Protein 5G2V (pdb70)

B-factor: mean 12.35, std 7.59, range [4.18, 57.34]

Nearest PDB structures (foldseek):
  5g2v-assembly1_A  TM=1.002E+00  e=0.000E+00  Bacteroides thetaiotaomicron VPI-5482
  7ebq-assembly1_A  TM=9.320E-01  e=2.572E-59  Akkermansia muciniphila ATCC BAA-835
  7lj2-assembly2_B  TM=8.442E-01  e=7.126E-51  Bacteroides uniformis
  7lha-assembly2_B  TM=8.320E-01  e=3.647E-48  Bacteroides uniformis
  7lha-assembly1_A  TM=8.319E-01  e=4.936E-48  Bacteroides uniformis

Radius of gyration: 22.1 Å; Cα contacts (8 Å, |Δi|>4): 1099; chains: 1; bounding box: 62×48×64 Å

Secondary structure (DSSP, 8-state):
-PPEEEEEEESS--GGG-GGGT-SS---HHHHHHHHTSEEESSEE-SS-SHHHHHHHHHHSS-HHHHS--STT----TTS--HHHHHHHTT-EEEEEE---S-SPP-S-SEEEEE-TGGGT--SBS-EEEETTEEEE--SBHHHHHHHHHHHHHHTS-TTS-EEEEEE--TT-TT----GGGTTTTTT--PPPPTTTT---TT--HHHHH-S-BTTTTS-TTTTT----HHHHHT-TT-HHHHHHTTS-HHHHHHHHHHHHHHHHHHHT----HHHHHHHHHHHHHHHHHHHHHHHHHHHHHHHHHHHHTT-STTEEEEEEESS---SSGGGB-S--SSSHHHHBPPEEEE-TTTS-TTEEE---EEGGGHHHHHHHHTT----TT--S--SHHHHTTTTPPPTT--S-EEEEE---SSTT-PPEEEEEE-SSEEEEEEEES--EEEEEETTT-TT-----TT-GGGHHHHHHHHHHHHHHHHHTT---TT---

Foldseek 3Di:
DFFFAEAEAEAAAFLLLDVCSVHPQDYQPLLVVLQQQFEWEPFAFAQAQDQQQLLQLLFFLAHCVVQVGFHLVAAGPQPDHGLLQLVVVVFAAEEEFEQRSRQDDHDSHPWYWAFPPPNRLWAQAQTWICIPNDIDTDGFGQLQVLLVVVLVCVVPDDPVTHYYYYRYYSPPDPQQAFHLVLQLVCVVPQGDAPPQLVPPQVQHDDQLVPWQFFLVHNQDCPRRLPQDAPVRCVVPVVDPSNVRLVRHDPVSNVSNNVSCVVVNVVVVVVPQDDPSVSSSSLRSNSSRRSSRVVSNSVSSVVVCVSCVVVPRNQSYKYKYKYSWYWDSSQNRGTDERDCADRTRDMIIGIHHNVAAHRNFYAHQNHYSSQNSQQSCVSSVHDDDPLNQGHHCRVCRRPRHYHDPPGDFWDKHWHDDPPDHRHRATKIWIDGSFKIWMFRQPPDGDIFMDGCVVCVSRSHGCVPPVVCPVVNVVRVVSNVVVCVSSVVPCRSPPD

InterPro domains:
  IPR002591 Type I phosphodiesterase/nucleotide pyrophosphatase/phosphate transferase [PF01663] (77-376)
  IPR017850 Alkaline-phosphatase-like, core domain superfamily [G3DSA:3.40.720.10] (51-555)
  IPR017850 Alkaline-phosphatase-like, core domain superfamily [SSF53649] (51-537)
  IPR024607 Sulfatase, conserved site [PS00149] (141-151)
  IPR024607 Sulfatase, conserved site [PS00523] (99-111)
  IPR032506 N-sulphoglucosamine sulphohydrolase, C-terminal [PF16347] (379-534)

Structure (mmCIF, N/CA/C/O backbone):
data_5G2V
#
_entry.id   5G2V
#
_cell.length_a   71.218
_cell.length_b   74.550
_cell.length_c   95.005
_cell.angle_alpha   90.00
_cell.angle_beta   90.00
_cell.angle_gamma   90.00
#
_symmetry.space_group_name_H-M   'P 21 21 21'
#
loop_
_entity.id
_entity.type
_entity.pdbx_description
1 polymer N-ACETYLGLUCOSAMINE-6-SULFATASE
2 non-polymer 'CALCIUM ION'
3 non-polymer 2-deoxy-6-O-sulfo-2-(sulfoamino)-alpha-D-glucopyranose
4 non-polymer 'NITRATE ION'
5 water water
#
loop_
_atom_site.group_PDB
_atom_site.id
_atom_site.type_symbol
_atom_site.label_atom_id
_atom_site.label_alt_id
_atom_site.label_comp_id
_atom_site.label_asym_id
_atom_site.label_entity_id
_atom_site.label_seq_id
_atom_site.pdbx_PDB_ins_code
_atom_site.Cartn_x
_atom_site.Cartn_y
_atom_site.Cartn_z
_atom_site.occupancy
_atom_site.B_iso_or_equiv
_atom_site.auth_seq_id
_atom_site.auth_comp_id
_atom_site.auth_asym_id
_atom_site.auth_atom_id
_atom_site.pdbx_PDB_model_num
ATOM 1 N N . LYS A 1 27 ? -34.741 9.342 31.073 1.00 37.74 27 LYS A N 1
ATOM 2 C CA . LYS A 1 27 ? -33.853 9.658 32.227 1.00 34.00 27 LYS A CA 1
ATOM 3 C C . LYS A 1 27 ? -32.794 8.573 32.513 1.00 32.34 27 LYS A C 1
ATOM 4 O O . LYS A 1 27 ? -31.715 8.914 33.015 1.00 34.66 27 LYS A O 1
ATOM 6 N N . ARG A 1 28 ? -33.084 7.296 32.210 1.00 25.20 28 ARG A N 1
ATOM 7 C CA . ARG A 1 28 ? -32.127 6.203 32.478 1.00 20.26 28 ARG A CA 1
ATOM 8 C C . ARG A 1 28 ? -30.976 6.271 31.490 1.00 17.48 28 ARG A C 1
ATOM 9 O O . ARG A 1 28 ? -31.194 6.537 30.316 1.00 17.68 28 ARG A O 1
ATOM 17 N N . PRO A 1 29 ? -29.751 6.035 31.964 1.00 15.26 29 PRO A N 1
ATOM 18 C CA . PRO A 1 29 ? -28.613 6.232 31.073 1.00 13.90 29 PRO A CA 1
ATOM 19 C C . PRO A 1 29 ? -28.437 5.095 30.088 1.00 11.11 29 PRO A C 1
ATOM 20 O O . PRO A 1 29 ? -28.737 3.945 30.393 1.00 11.67 29 PRO A O 1
ATOM 24 N N . ASN A 1 30 ? -27.907 5.416 28.914 1.00 9.95 30 ASN A N 1
ATOM 25 C CA . ASN A 1 30 ? -27.425 4.369 28.007 1.00 9.43 30 ASN A CA 1
ATOM 26 C C . ASN A 1 30 ? -26.102 3.827 28.559 1.00 9.13 30 ASN A C 1
ATOM 27 O O . ASN A 1 30 ? -25.494 4.447 29.432 1.00 8.51 30 ASN A O 1
ATOM 32 N N . ILE A 1 31 ? -25.654 2.704 28.002 1.00 8.73 31 ILE A N 1
ATOM 33 C CA . ILE A 1 31 ? -24.372 2.095 28.393 1.00 8.56 31 ILE A CA 1
ATOM 34 C C . ILE A 1 31 ? -23.646 1.675 27.125 1.00 7.75 31 ILE A C 1
ATOM 35 O O . ILE A 1 31 ? -24.221 1.021 26.267 1.00 8.04 31 ILE A O 1
ATOM 40 N N . ILE A 1 32 ? -22.366 2.045 27.016 1.00 7.26 32 ILE A N 1
ATOM 41 C CA A ILE A 1 32 ? -21.497 1.408 26.030 0.50 7.41 32 ILE A CA 1
ATOM 42 C CA B ILE A 1 32 ? -21.469 1.458 26.018 0.50 7.60 32 ILE A CA 1
ATOM 43 C C . ILE A 1 32 ? -20.287 0.843 26.767 1.00 7.10 32 ILE A C 1
ATOM 44 O O . ILE A 1 32 ? -19.543 1.559 27.440 1.00 7.17 32 ILE A O 1
ATOM 53 N N . PHE A 1 33 ? -20.170 -0.471 26.669 1.00 6.73 33 PHE A N 1
ATOM 54 C CA . PHE A 1 33 ? -19.106 -1.222 27.316 1.00 6.59 33 PHE A CA 1
ATOM 55 C C . PHE A 1 33 ? -18.112 -1.611 26.238 1.00 6.14 33 PHE A C 1
ATOM 56 O O . PHE A 1 33 ? -18.417 -2.449 25.398 1.00 6.53 33 PHE A O 1
ATOM 64 N N . MET A 1 34 ? -16.952 -0.956 26.247 1.00 5.82 34 MET A N 1
ATOM 65 C CA . MET A 1 34 ? -15.919 -1.149 25.235 1.00 6.46 34 MET A CA 1
ATOM 66 C C . MET A 1 34 ? -14.801 -1.989 25.830 1.00 5.94 34 MET A C 1
ATOM 67 O O . MET A 1 34 ? -14.220 -1.632 26.857 1.00 7.03 34 MET A O 1
ATOM 72 N N . MET A 1 35 ? -14.494 -3.116 25.191 1.00 4.95 35 MET A N 1
ATOM 73 C CA . MET A 1 35 ? -13.491 -4.023 25.744 1.00 5.17 35 MET A CA 1
ATOM 74 C C . MET A 1 35 ? -12.626 -4.596 24.646 1.00 5.11 35 MET A C 1
ATOM 75 O O . MET A 1 35 ? -13.129 -5.194 23.678 1.00 5.80 35 MET A O 1
ATOM 80 N N . THR A 1 36 ? -11.315 -4.457 24.810 1.00 4.81 36 THR A N 1
ATOM 81 C CA . THR A 1 36 ? -10.342 -5.078 23.937 1.00 4.98 36 THR A CA 1
ATOM 82 C C . THR A 1 36 ? -9.940 -6.471 24.425 1.00 4.91 36 THR A C 1
ATOM 83 O O . THR A 1 36 ? -10.380 -6.935 25.487 1.00 5.21 36 THR A O 1
ATOM 87 N N . ASP A 1 37 ? -9.140 -7.133 23.587 1.00 4.87 37 ASP A N 1
ATOM 88 C CA . ASP A 1 37 ? -8.634 -8.485 23.826 1.00 5.33 37 ASP A CA 1
ATOM 89 C C . ASP A 1 37 ? -7.123 -8.350 23.937 1.00 5.08 37 ASP A C 1
ATOM 90 O O . ASP A 1 37 ? -6.444 -8.105 22.928 1.00 5.44 37 ASP A O 1
ATOM 95 N N . ASP A 1 38 ? -6.601 -8.478 25.161 1.00 4.63 38 ASP A N 1
ATOM 96 C CA . ASP A 1 38 ? -5.158 -8.476 25.411 1.00 4.96 38 ASP A CA 1
ATOM 97 C C . ASP A 1 38 ? -4.506 -7.097 25.330 1.00 4.79 38 ASP A C 1
ATOM 98 O O . ASP A 1 38 ? -3.298 -7.022 25.163 1.00 5.36 38 ASP A O 1
ATOM 103 N N . HIS A 1 39 ? -5.297 -6.021 25.481 1.00 4.69 39 HIS A N 1
ATOM 104 C CA . HIS A 1 39 ? -4.685 -4.731 25.793 1.00 4.96 39 HIS A CA 1
ATOM 105 C C . HIS A 1 39 ? -4.226 -4.740 27.241 1.00 5.32 39 HIS A C 1
ATOM 106 O O . HIS A 1 39 ? -4.422 -5.743 27.939 1.00 6.68 39 HIS A O 1
ATOM 113 N N . THR A 1 40 ? -3.542 -3.685 27.698 1.00 5.44 40 THR A N 1
ATOM 114 C CA . THR A 1 40 ? -2.962 -3.687 29.024 1.00 5.71 40 THR A CA 1
ATOM 115 C C . THR A 1 40 ? -2.590 -2.283 29.427 1.00 5.89 40 THR A C 1
ATOM 116 O O . THR A 1 40 ? -2.398 -1.401 28.568 1.00 6.56 40 THR A O 1
ATOM 120 N N . THR A 1 41 ? -2.471 -2.056 30.725 1.00 6.04 41 THR A N 1
ATOM 121 C CA . THR A 1 41 ? -2.240 -0.710 31.248 1.00 6.17 41 THR A CA 1
ATOM 122 C C . THR A 1 41 ? -0.902 -0.114 30.788 1.00 6.31 41 THR A C 1
ATOM 123 O O . THR A 1 41 ? -0.814 1.086 30.565 1.00 7.02 41 THR A O 1
ATOM 127 N N . GLN A 1 42 ? 0.127 -0.931 30.580 1.00 6.41 42 GLN A N 1
ATOM 128 C CA . GLN A 1 42 ? 1.423 -0.413 30.143 1.00 7.14 42 GLN A CA 1
ATOM 129 C C . GLN A 1 42 ? 1.306 0.286 28.792 1.00 7.31 42 GLN A C 1
ATOM 130 O O . GLN A 1 42 ? 2.133 1.141 28.464 1.00 9.04 42 GLN A O 1
ATOM 136 N N . ALA A 1 43 ? 0.316 -0.111 27.987 1.00 6.52 43 ALA A N 1
ATOM 137 C CA . ALA A 1 43 ? 0.128 0.425 26.635 1.00 6.37 43 ALA A CA 1
ATOM 138 C C . ALA A 1 43 ? -0.990 1.464 26.597 1.00 6.59 43 ALA A C 1
ATOM 139 O O . ALA A 1 43 ? -1.711 1.578 25.589 1.00 7.07 43 ALA A O 1
ATOM 141 N N . MET A 1 44 ? -1.109 2.240 27.692 1.00 6.39 44 MET A N 1
ATOM 142 C CA . MET A 1 44 ? -2.068 3.345 27.810 1.00 6.78 44 MET A CA 1
ATOM 143 C C . MET A 1 44 ? -1.386 4.514 28.483 1.00 7.74 44 MET A C 1
ATOM 144 O O . MET A 1 44 ? -0.852 4.373 29.578 1.00 8.43 44 MET A O 1
ATOM 149 N N . SER A 1 45 ? -1.426 5.677 27.842 1.00 7.37 45 SER A N 1
ATOM 150 C CA . SER A 1 45 ? -0.754 6.827 28.417 1.00 7.81 45 SER A CA 1
ATOM 151 C C . SER A 1 45 ? -1.421 7.337 29.693 1.00 7.73 45 SER A C 1
ATOM 152 O O . SER A 1 45 ? -0.719 7.826 30.580 1.00 8.83 45 SER A O 1
ATOM 155 N N . CYS A 1 46 ? -2.742 7.172 29.845 1.00 7.71 46 CYS A N 1
ATOM 156 C CA . CYS A 1 46 ? -3.396 7.573 31.109 1.00 8.08 46 CYS A CA 1
ATOM 157 C C . CYS A 1 46 ? -2.929 6.758 32.324 1.00 8.35 46 CYS A C 1
ATOM 158 O O . CYS A 1 46 ? -3.134 7.197 33.456 1.00 9.60 46 CYS A O 1
ATOM 161 N N . TYR A 1 47 ? -2.338 5.582 32.098 1.00 8.24 47 TYR A N 1
ATOM 162 C CA . TYR A 1 47 ? -1.770 4.783 33.161 1.00 8.26 47 TYR A CA 1
ATOM 163 C C . TYR A 1 47 ? -0.284 5.060 33.361 1.00 9.70 47 TYR A C 1
ATOM 164 O O . TYR A 1 47 ? 0.390 4.343 34.073 1.00 10.83 47 TYR A O 1
ATOM 173 N N . GLY A 1 48 ? 0.230 6.127 32.730 1.00 9.95 48 GLY A N 1
ATOM 174 C CA . GLY A 1 48 ? 1.655 6.502 32.848 1.00 12.02 48 GLY A CA 1
ATOM 175 C C . GLY A 1 48 ? 2.578 5.689 31.941 1.00 14.29 48 GLY A C 1
ATOM 176 O O . GLY A 1 48 ? 3.795 5.697 32.121 1.00 19.49 48 GLY A O 1
ATOM 177 N N . GLY A 1 49 ? 2.026 4.957 30.982 1.00 15.82 49 GLY A N 1
ATOM 178 C CA . GLY A 1 49 ? 2.851 4.212 30.045 1.00 17.11 49 GLY A CA 1
ATOM 179 C C . GLY A 1 49 ? 3.626 5.173 29.155 1.00 19.01 49 GLY A C 1
ATOM 180 O O . GLY A 1 49 ? 3.109 6.258 28.806 1.00 20.07 49 GLY A O 1
ATOM 181 N N A ASN A 1 50 ? 4.829 4.738 28.771 0.50 17.98 50 ASN A N 1
ATOM 182 N N B ASN A 1 50 ? 4.852 4.796 28.803 0.50 19.29 50 ASN A N 1
ATOM 183 C CA A ASN A 1 50 ? 5.760 5.502 27.914 0.50 17.45 50 ASN A CA 1
ATOM 184 C CA B ASN A 1 50 ? 5.678 5.567 27.855 0.50 19.10 50 ASN A CA 1
ATOM 185 C C A ASN A 1 50 ? 5.743 5.055 26.449 0.50 14.99 50 ASN A C 1
ATOM 186 C C B ASN A 1 50 ? 6.093 4.690 26.684 0.50 16.32 50 ASN A C 1
ATOM 187 O O A ASN A 1 50 ? 6.235 5.772 25.549 0.50 15.23 50 ASN A O 1
ATOM 188 O O B ASN A 1 50 ? 7.259 4.682 26.269 0.50 18.43 50 ASN A O 1
ATOM 191 N N . LEU A 1 51 ? 5.148 3.890 26.207 1.00 11.99 51 LEU A N 1
ATOM 192 C CA . LEU A 1 51 ? 5.271 3.168 24.950 1.00 11.09 51 LEU A CA 1
ATOM 193 C C . LEU A 1 51 ? 4.490 3.845 23.842 1.00 10.54 51 LEU A C 1
ATOM 194 O O . LEU A 1 51 ? 4.998 3.966 22.754 1.00 13.69 51 LEU A O 1
ATOM 199 N N . ILE A 1 52 ? 3.270 4.270 24.137 1.00 10.09 52 ILE A N 1
ATOM 200 C CA . ILE A 1 52 ? 2.338 4.808 23.154 1.00 10.73 52 ILE A CA 1
ATOM 201 C C . ILE A 1 52 ? 1.388 5.799 23.814 1.00 10.27 52 ILE A C 1
ATOM 202 O O . ILE A 1 52 ? 0.930 5.597 24.949 1.00 10.78 52 ILE A O 1
ATOM 207 N N . GLN A 1 53 ? 1.056 6.874 23.088 1.00 9.04 53 GLN A N 1
ATOM 208 C CA . GLN A 1 53 ? -0.019 7.771 23.483 1.00 8.73 53 GLN A CA 1
ATOM 209 C C . GLN A 1 53 ? -1.338 7.215 22.964 1.00 8.12 53 GLN A C 1
ATOM 210 O O . GLN A 1 53 ? -1.436 6.786 21.819 1.00 8.84 53 GLN A O 1
ATOM 216 N N . THR A 1 54 ? -2.327 7.183 23.854 1.00 7.14 54 THR A N 1
ATOM 217 C CA . THR A 1 54 ? -3.679 6.688 23.559 1.00 7.04 54 THR A CA 1
ATOM 218 C C . THR A 1 54 ? -4.679 7.814 23.844 1.00 8.02 54 THR A C 1
ATOM 219 O O . THR A 1 54 ? -5.343 7.830 24.872 1.00 7.55 54 THR A O 1
ATOM 223 N N . PRO A 1 55 ? -4.788 8.788 22.916 1.00 8.54 55 PRO A N 1
ATOM 224 C CA . PRO A 1 55 ? -5.537 10.004 23.247 1.00 8.35 55 PRO A CA 1
ATOM 225 C C . PRO A 1 55 ? -7.025 9.826 23.507 1.00 7.96 55 PRO A C 1
ATOM 226 O O . PRO A 1 55 ? -7.582 10.492 24.353 1.00 8.69 55 PRO A O 1
ATOM 230 N N . ASN A 1 56 ? -7.668 8.915 22.786 1.00 7.25 56 ASN A N 1
ATOM 231 C CA . ASN A 1 56 ? -9.114 8.728 22.988 1.00 8.01 56 ASN A CA 1
ATOM 232 C C . ASN A 1 56 ? -9.466 7.972 24.245 1.00 7.75 56 ASN A C 1
ATOM 233 O O . ASN A 1 56 ? -10.396 8.335 24.960 1.00 8.78 56 ASN A O 1
ATOM 238 N N . MET A 1 57 ? -8.678 6.939 24.549 1.00 7.43 57 MET A N 1
ATOM 239 C CA . MET A 1 57 ? -8.797 6.318 25.867 1.00 7.65 57 MET A CA 1
ATOM 240 C C . MET A 1 57 ? -8.534 7.358 26.942 1.00 7.59 57 MET A C 1
ATOM 241 O O . MET A 1 57 ? -9.272 7.440 27.928 1.00 8.49 57 MET A O 1
ATOM 246 N N . ASP A 1 58 ? -7.490 8.166 26.763 1.00 7.40 58 ASP A N 1
ATOM 247 C CA . ASP A 1 58 ? -7.173 9.181 27.767 1.00 8.34 58 ASP A CA 1
ATOM 248 C C . ASP A 1 58 ? -8.291 10.193 27.954 1.00 9.07 58 ASP A C 1
ATOM 249 O O . ASP A 1 58 ? -8.476 10.677 29.073 1.00 9.80 58 ASP A O 1
ATOM 254 N N . ARG A 1 59 ? -9.023 10.520 26.892 1.00 8.83 59 ARG A N 1
ATOM 255 C CA . ARG A 1 59 ? -10.211 11.397 27.030 1.00 10.54 59 ARG A CA 1
ATOM 256 C C . ARG A 1 59 ? -11.213 10.840 28.014 1.00 10.34 59 ARG A C 1
ATOM 257 O O . ARG A 1 59 ? -11.804 11.557 28.820 1.00 10.99 59 ARG A O 1
ATOM 265 N N . ILE A 1 60 ? -11.467 9.530 27.939 1.00 9.62 60 ILE A N 1
ATOM 266 C CA . ILE A 1 60 ? -12.413 8.905 28.840 1.00 9.64 60 ILE A CA 1
ATOM 267 C C . ILE A 1 60 ? -11.946 9.077 30.290 1.00 10.19 60 ILE A C 1
ATOM 268 O O . ILE A 1 60 ? -12.733 9.410 31.167 1.00 11.32 60 ILE A O 1
ATOM 273 N N . ALA A 1 61 ? -10.649 8.852 30.541 1.00 9.73 61 ALA A N 1
ATOM 274 C CA . ALA A 1 61 ? -10.087 9.036 31.873 1.00 10.58 61 ALA A CA 1
ATOM 275 C C . ALA A 1 61 ? -10.113 10.496 32.317 1.00 11.22 61 ALA A C 1
ATOM 276 O O . ALA A 1 61 ? -10.522 10.800 33.451 1.00 12.39 61 ALA A O 1
ATOM 278 N N . ASN A 1 62 ? -9.707 11.400 31.433 1.00 11.14 62 ASN A N 1
ATOM 279 C CA . ASN A 1 62 ? -9.622 12.814 31.807 1.00 12.33 62 ASN A CA 1
ATOM 280 C C . ASN A 1 62 ? -10.979 13.439 32.044 1.00 12.51 62 ASN A C 1
ATOM 281 O O . ASN A 1 62 ? -11.091 14.372 32.828 1.00 14.99 62 ASN A O 1
ATOM 286 N N . GLU A 1 63 ? -12.002 12.940 31.370 1.00 9.67 63 GLU A N 1
ATOM 287 C CA . GLU A 1 63 ? -13.385 13.401 31.539 1.00 10.01 63 GLU A CA 1
ATOM 288 C C . GLU A 1 63 ? -14.163 12.556 32.555 1.00 9.55 63 GLU A C 1
ATOM 289 O O . GLU A 1 63 ? -15.370 12.769 32.777 1.00 9.77 63 GLU A O 1
ATOM 295 N N . GLY A 1 64 ? -13.486 11.579 33.168 1.00 8.84 64 GLY A N 1
ATOM 296 C CA . GLY A 1 64 ? -14.123 10.583 34.013 1.00 8.91 64 GLY A CA 1
ATOM 297 C C . GLY A 1 64 ? -13.155 10.125 35.095 1.00 8.73 64 GLY A C 1
ATOM 298 O O . GLY A 1 64 ? -12.492 10.935 35.750 1.00 9.30 64 GLY A O 1
ATOM 299 N N . ILE A 1 65 ? -13.104 8.805 35.305 1.00 8.00 65 ILE A N 1
ATOM 300 C CA . ILE A 1 65 ? -12.358 8.206 36.393 1.00 7.72 65 ILE A CA 1
ATOM 301 C C . ILE A 1 65 ? -11.439 7.098 35.859 1.00 6.81 65 ILE A C 1
ATOM 302 O O . ILE A 1 65 ? -11.813 6.353 34.946 1.00 7.45 65 ILE A O 1
ATOM 307 N N . ARG A 1 66 ? -10.274 6.984 36.479 1.00 6.47 66 ARG A N 1
ATOM 308 C CA . ARG A 1 66 ? -9.334 5.890 36.215 1.00 6.44 66 ARG A CA 1
ATOM 309 C C . ARG A 1 66 ? -9.186 5.029 37.458 1.00 6.25 66 ARG A C 1
ATOM 310 O O . ARG A 1 66 ? -8.853 5.530 38.537 1.00 6.66 66 ARG A O 1
ATOM 318 N N . PHE A 1 67 ? -9.477 3.739 37.307 1.00 6.35 67 PHE A N 1
ATOM 319 C CA . PHE A 1 67 ? -9.271 2.752 38.395 1.00 6.32 67 PHE A CA 1
ATOM 320 C C . PHE A 1 67 ? -7.857 2.170 38.325 1.00 5.71 67 PHE A C 1
ATOM 321 O O . PHE A 1 67 ? -7.456 1.628 37.285 1.00 6.67 67 PHE A O 1
ATOM 329 N N . ASP A 1 68 ? -7.113 2.246 39.429 1.00 6.00 68 ASP A N 1
ATOM 330 C CA . ASP A 1 68 ? -5.750 1.739 39.496 1.00 6.52 68 ASP A CA 1
ATOM 331 C C . ASP A 1 68 ? -5.621 0.321 40.050 1.00 6.54 68 ASP A C 1
ATOM 332 O O . ASP A 1 68 ? -4.516 -0.237 40.033 1.00 6.74 68 ASP A O 1
ATOM 337 N N . ASN A 1 69 ? -6.740 -0.247 40.509 1.00 5.52 69 ASN A N 1
ATOM 338 C CA . ASN A 1 69 ? -6.744 -1.552 41.180 1.00 6.16 69 ASN A CA 1
ATOM 339 C C . ASN A 1 69 ? -7.967 -2.379 40.808 1.00 5.59 69 ASN A C 1
ATOM 340 O O . ASN A 1 69 ? -8.648 -2.923 41.684 1.00 6.19 69 ASN A O 1
ATOM 345 N N . CYS A 1 70 ? -8.222 -2.518 39.495 1.00 5.30 70 CYS A N 1
ATOM 346 C CA . CYS A 1 70 ? -9.279 -3.405 39.002 1.00 5.39 70 CYS A CA 1
ATOM 347 C C . CYS A 1 70 ? -8.629 -4.664 38.426 1.00 5.47 70 CYS A C 1
ATOM 348 O O . CYS A 1 70 ? -7.666 -4.568 37.668 1.00 6.04 70 CYS A O 1
ATOM 351 N N . TYR A 1 71 ? -9.167 -5.822 38.800 1.00 5.03 71 TYR A N 1
ATOM 352 C CA . TYR A 1 71 ? -8.543 -7.105 38.474 1.00 5.01 71 TYR A CA 1
ATOM 353 C C . TYR A 1 71 ? -9.527 -8.070 37.817 1.00 4.68 71 TYR A C 1
ATOM 354 O O . TYR A 1 71 ? -10.689 -8.189 38.213 1.00 5.41 71 TYR A O 1
ATOM 363 N N . ALA A 1 72 ? -9.020 -8.837 36.846 1.00 4.68 72 ALA A N 1
ATOM 364 C CA . ALA A 1 72 ? -9.720 -10.015 36.370 1.00 4.83 72 ALA A CA 1
ATOM 365 C C . ALA A 1 72 ? -9.632 -11.108 37.451 1.00 4.79 72 ALA A C 1
ATOM 366 O O . ALA A 1 72 ? -8.618 -11.254 38.109 1.00 5.44 72 ALA A O 1
ATOM 368 N N . VAL A 1 73 ? -10.695 -11.901 37.582 1.00 4.61 73 VAL A N 1
ATOM 369 C CA . VAL A 1 73 ? -10.714 -12.998 38.582 1.00 4.90 73 VAL A CA 1
ATOM 370 C C . VAL A 1 73 ? -10.217 -14.345 38.024 1.00 4.92 73 VAL A C 1
ATOM 371 O O . VAL A 1 73 ? -10.111 -15.315 38.782 1.00 5.77 73 VAL A O 1
ATOM 375 N N . ASN A 1 74 ? -9.899 -14.375 36.735 1.00 4.88 74 ASN A N 1
ATOM 376 C CA . ASN A 1 74 ? -9.391 -15.541 35.987 1.00 4.44 74 ASN A CA 1
ATOM 377 C C . ASN A 1 74 ? -8.934 -14.931 34.670 1.00 4.45 74 ASN A C 1
ATOM 378 O O . ASN A 1 74 ? -9.772 -14.531 33.861 1.00 4.69 74 ASN A O 1
ATOM 383 N N . ALA A 1 75 ? -7.626 -14.804 34.460 1.00 4.66 75 ALA A N 1
ATOM 384 C CA . ALA A 1 75 ? -7.088 -13.939 33.389 1.00 4.83 75 ALA A CA 1
ATOM 385 C C . ALA A 1 75 ? -6.967 -14.685 32.064 1.00 4.74 75 ALA A C 1
ATOM 386 O O . ALA A 1 75 ? -5.861 -14.986 31.604 1.00 5.23 75 ALA A O 1
ATOM 388 N N . LEU A 1 76 ? -8.137 -14.931 31.481 1.00 4.69 76 LEU A N 1
ATOM 389 C CA A LEU A 1 76 ? -8.262 -15.583 30.213 0.50 5.04 76 LEU A CA 1
ATOM 390 C CA B LEU A 1 76 ? -8.298 -15.554 30.136 0.50 5.02 76 LEU A CA 1
ATOM 391 C C . LEU A 1 76 ? -9.556 -15.023 29.564 1.00 4.90 76 LEU A C 1
ATOM 392 O O . LEU A 1 76 ? -10.507 -14.685 30.277 1.00 5.63 76 LEU A O 1
ATOM 401 N N . SER A 1 77 ? -9.615 -14.960 28.237 1.00 4.69 77 SER A N 1
ATOM 402 C CA . SER A 1 77 ? -10.708 -14.284 27.508 1.00 4.98 77 SER A CA 1
ATOM 403 C C . SER A 1 77 ? -12.097 -14.810 27.815 1.00 4.95 77 SER A C 1
ATOM 404 O O . SER A 1 77 ? -12.984 -14.067 28.220 1.00 5.50 77 SER A O 1
ATOM 407 N N . GLY A 1 78 ? -12.315 -16.089 27.565 1.00 5.03 78 GLY A N 1
ATOM 408 C CA . GLY A 1 78 ? -13.643 -16.661 27.756 1.00 4.91 78 GLY A CA 1
ATOM 409 C C . GLY A 1 78 ? -14.096 -16.525 29.208 1.00 4.81 78 GLY A C 1
ATOM 410 O O . GLY A 1 78 ? -15.188 -16.019 29.492 1.00 5.02 78 GLY A O 1
ATOM 411 N N . PRO A 1 79 ? -13.257 -16.943 30.159 1.00 4.56 79 PRO A N 1
ATOM 412 C CA . PRO A 1 79 ? -13.645 -16.788 31.555 1.00 4.67 79 PRO A CA 1
ATOM 413 C C . PRO A 1 79 ? -13.951 -15.341 31.936 1.00 4.44 79 PRO A C 1
ATOM 414 O O . PRO A 1 79 ? -14.899 -15.094 32.685 1.00 4.70 79 PRO A O 1
ATOM 418 N N . SER A 1 80 ? -13.148 -14.382 31.468 1.00 4.44 80 SER A N 1
ATOM 419 C CA . SER A 1 80 ? -13.384 -12.986 31.808 1.00 4.64 80 SER A CA 1
ATOM 420 C C . SER A 1 80 ? -14.727 -12.510 31.261 1.00 4.57 80 SER A C 1
ATOM 421 O O . SER A 1 80 ? -15.511 -11.857 31.959 1.00 4.89 80 SER A O 1
ATOM 424 N N . ARG A 1 81 ? -15.014 -12.862 30.017 1.00 4.36 81 ARG A N 1
ATOM 425 C CA . ARG A 1 81 ? -16.274 -12.482 29.373 1.00 4.72 81 ARG A CA 1
ATOM 426 C C . ARG A 1 81 ? -17.481 -13.085 30.116 1.00 4.85 81 ARG A C 1
ATOM 427 O O . ARG A 1 81 ? -18.498 -12.412 30.312 1.00 5.49 81 ARG A O 1
ATOM 435 N N . ALA A 1 82 ? -17.353 -14.328 30.581 1.00 4.85 82 ALA A N 1
ATOM 436 C CA . ALA A 1 82 ? -18.407 -14.948 31.388 1.00 4.88 82 ALA A CA 1
ATOM 437 C C . ALA A 1 82 ? -18.586 -14.255 32.728 1.00 4.79 82 ALA A C 1
ATOM 438 O O . ALA A 1 82 ? -19.732 -14.036 33.151 1.00 5.78 82 ALA A O 1
ATOM 440 N N . CYS A 1 83 ? -17.474 -13.909 33.390 1.00 4.83 83 CYS A N 1
ATOM 441 C CA . CYS A 1 83 ? -17.528 -13.154 34.657 1.00 5.45 83 CYS A CA 1
ATOM 442 C C . CYS A 1 83 ? -18.200 -11.803 34.473 1.00 5.18 83 CYS A C 1
ATOM 443 O O . CYS A 1 83 ? -18.985 -11.344 35.321 1.00 6.17 83 CYS A O 1
ATOM 446 N N . ILE A 1 84 ? -17.887 -11.129 33.357 1.00 5.29 84 ILE A N 1
ATOM 447 C CA . ILE A 1 84 ? -18.450 -9.816 33.100 1.00 5.11 84 ILE A CA 1
ATOM 448 C C . ILE A 1 84 ? -19.965 -9.899 32.923 1.00 5.37 84 ILE A C 1
ATOM 449 O O . ILE A 1 84 ? -20.713 -9.113 33.540 1.00 5.79 84 ILE A O 1
ATOM 454 N N . LEU A 1 85 ? -20.434 -10.849 32.119 1.00 5.15 85 LEU A N 1
ATOM 455 C CA . LEU A 1 85 ? -21.882 -10.975 31.881 1.00 5.68 85 LEU A CA 1
ATOM 456 C C . LEU A 1 85 ? -22.649 -11.321 33.150 1.00 5.88 85 LEU A C 1
ATOM 457 O O . LEU A 1 85 ? -23.794 -10.881 33.323 1.00 6.40 85 LEU A O 1
ATOM 462 N N . THR A 1 86 ? -22.060 -12.140 34.025 1.00 5.75 86 THR A N 1
ATOM 463 C CA . THR A 1 86 ? -22.810 -12.749 35.123 1.00 5.55 86 THR A CA 1
ATOM 464 C C . THR A 1 86 ? -22.588 -12.079 36.454 1.00 5.55 86 THR A C 1
ATOM 465 O O . THR A 1 86 ? -23.390 -12.291 37.378 1.00 6.17 86 THR A O 1
ATOM 469 N N . GLY A 1 87 ? -21.492 -11.336 36.628 1.00 5.43 87 GLY A N 1
ATOM 470 C CA . GLY A 1 87 ? -21.135 -10.869 37.952 1.00 5.64 87 GLY A CA 1
ATOM 471 C C . GLY A 1 87 ? -20.730 -11.988 38.923 1.00 5.73 87 GLY A C 1
ATOM 472 O O . GLY A 1 87 ? -20.780 -11.784 40.149 1.00 5.89 87 GLY A O 1
ATOM 473 N N . LYS A 1 88 ? -20.312 -13.133 38.380 1.00 5.59 88 LYS A N 1
ATOM 474 C CA . LYS A 1 88 ? -19.969 -14.312 39.173 1.00 5.63 88 LYS A CA 1
ATOM 475 C C . LYS A 1 88 ? -18.578 -14.816 38.847 1.00 5.55 88 LYS A C 1
ATOM 476 O O . LYS A 1 88 ? -18.100 -14.709 37.703 1.00 5.79 88 LYS A O 1
ATOM 482 N N . PHE A 1 89 ? -17.958 -15.441 39.841 1.00 5.65 89 PHE A N 1
ATOM 483 C CA . PHE A 1 89 ? -16.662 -16.121 39.671 1.00 5.45 89 PHE A CA 1
ATOM 484 C C . PHE A 1 89 ? -16.829 -17.365 38.792 1.00 5.48 89 PHE A C 1
ATOM 485 O O . PHE A 1 89 ? -17.927 -17.910 38.632 1.00 5.69 89 PHE A O 1
ATOM 493 N N . SER A 1 90 ? -15.723 -17.835 38.220 1.00 5.50 90 SER A N 1
ATOM 494 C CA . SER A 1 90 ? -15.783 -18.954 37.264 1.00 6.04 90 SER A CA 1
ATOM 495 C C . SER A 1 90 ? -16.400 -20.227 37.808 1.00 6.34 90 SER A C 1
ATOM 496 O O . SER A 1 90 ? -17.054 -20.966 37.065 1.00 7.21 90 SER A O 1
ATOM 499 N N . HIS A 1 91 ? -16.161 -20.521 39.091 1.00 5.96 91 HIS A N 1
ATOM 500 C CA . HIS A 1 91 ? -16.721 -21.747 39.683 1.00 6.93 91 HIS A CA 1
ATOM 501 C C . HIS A 1 91 ? -18.243 -21.690 39.835 1.00 7.66 91 HIS A C 1
ATOM 502 O O . HIS A 1 91 ? -18.873 -22.725 40.086 1.00 10.31 91 HIS A O 1
ATOM 509 N N . GLU A 1 92 ? -18.838 -20.498 39.738 1.00 6.62 92 GLU A N 1
ATOM 510 C CA . GLU A 1 92 ? -20.296 -20.320 39.745 1.00 7.01 92 GLU A CA 1
ATOM 511 C C . GLU A 1 92 ? -20.914 -20.204 38.368 1.00 7.46 92 GLU A C 1
ATOM 512 O O . GLU A 1 92 ? -22.033 -20.646 38.145 1.00 9.16 92 GLU A O 1
ATOM 518 N N . ASN A 1 93 ? -20.228 -19.551 37.438 1.00 7.40 93 ASN A N 1
ATOM 519 C CA . ASN A 1 93 ? -20.776 -19.337 36.087 1.00 7.34 93 ASN A CA 1
ATOM 520 C C . ASN A 1 93 ? -20.509 -20.481 35.108 1.00 7.13 93 ASN A C 1
ATOM 521 O O . ASN A 1 93 ? -21.054 -20.493 34.019 1.00 8.37 93 ASN A O 1
ATOM 526 N N . GLY A 1 94 ? -19.670 -21.428 35.519 1.00 7.85 94 GLY A N 1
ATOM 527 C CA . GLY A 1 94 ? -19.426 -22.649 34.760 1.00 8.67 94 GLY A CA 1
ATOM 528 C C . GLY A 1 94 ? -18.285 -22.575 33.755 1.00 9.87 94 GLY A C 1
ATOM 529 O O . GLY A 1 94 ? -17.876 -23.603 33.217 1.00 15.02 94 GLY A O 1
ATOM 530 N N . PHE A 1 95 ? -17.745 -21.397 33.527 1.00 7.15 95 PHE A N 1
ATOM 531 C CA . PHE A 1 95 ? -16.864 -21.157 32.382 1.00 6.53 95 PHE A CA 1
ATOM 532 C C . PHE A 1 95 ? -15.456 -20.918 32.908 1.00 6.72 95 PHE A C 1
ATOM 533 O O . PHE A 1 95 ? -15.033 -19.773 33.149 1.00 7.08 95 PHE A O 1
ATOM 541 N N . THR A 1 96 ? -14.727 -22.009 33.144 1.00 6.74 96 THR A N 1
ATOM 542 C CA . THR A 1 96 ? -13.440 -21.946 33.830 1.00 6.82 96 THR A CA 1
ATOM 543 C C . THR A 1 96 ? -12.229 -21.806 32.904 1.00 5.94 96 THR A C 1
ATOM 544 O O . THR A 1 96 ? -11.156 -21.413 33.384 1.00 6.00 96 THR A O 1
ATOM 548 N N . ASP A 1 97 ? -12.373 -22.121 31.617 1.00 6.11 97 ASP A N 1
ATOM 549 C CA . ASP A 1 97 ? -11.243 -22.130 30.686 1.00 6.78 97 ASP A CA 1
ATOM 550 C C . ASP A 1 97 ? -11.740 -21.822 29.286 1.00 6.91 97 ASP A C 1
ATOM 551 O O . ASP A 1 97 ? -12.938 -21.626 29.112 1.00 8.42 97 ASP A O 1
ATOM 556 N N . ASN A 1 98 ? -10.848 -21.788 28.301 1.00 6.64 98 ASN A N 1
ATOM 557 C CA . ASN A 1 98 ? -11.244 -21.553 26.918 1.00 6.81 98 ASN A CA 1
ATOM 558 C C . ASN A 1 98 ? -11.636 -22.853 26.196 1.00 8.78 98 ASN A C 1
ATOM 559 O O . ASN A 1 98 ? -11.614 -22.906 24.966 1.00 11.95 98 ASN A O 1
ATOM 564 N N . ALA A 1 99 ? -11.969 -23.895 26.933 1.00 8.44 99 ALA A N 1
ATOM 565 C CA . ALA A 1 99 ? -12.545 -25.133 26.374 1.00 9.38 99 ALA A CA 1
ATOM 566 C C . ALA A 1 99 ? -13.954 -25.346 26.904 1.00 11.07 99 ALA A C 1
ATOM 567 O O . ALA A 1 99 ? -14.499 -26.425 26.779 1.00 15.76 99 ALA A O 1
ATOM 569 N N . SER A 1 100 ? -14.539 -24.332 27.531 1.00 11.45 100 SER A N 1
ATOM 570 C CA . SER A 1 100 ? -15.899 -24.356 28.070 1.00 11.49 100 SER A CA 1
ATOM 571 C C . SER A 1 100 ? -16.932 -23.846 27.037 1.00 10.33 100 SER A C 1
ATOM 572 O O . SER A 1 100 ? -16.607 -23.147 26.085 1.00 11.61 100 SER A O 1
ATOM 575 N N . THR A 1 101 ? -18.207 -24.169 27.262 1.00 11.32 101 THR A N 1
ATOM 576 C CA . THR A 1 101 ? -19.333 -23.622 26.522 1.00 11.25 101 THR A CA 1
ATOM 577 C C . THR A 1 101 ? -20.217 -22.924 27.526 1.00 10.84 101 THR A C 1
ATOM 578 O O . THR A 1 101 ? -20.585 -23.509 28.524 1.00 12.68 101 THR A O 1
ATOM 582 N N . PHE A 1 102 ? -20.545 -21.667 27.290 1.00 9.31 102 PHE A N 1
ATOM 583 C CA . PHE A 1 102 ? -21.305 -20.892 28.263 1.00 8.86 102 PHE A CA 1
ATOM 584 C C . PHE A 1 102 ? -22.755 -21.365 28.300 1.00 9.44 102 PHE A C 1
ATOM 585 O O . PHE A 1 102 ? -23.409 -21.522 27.263 1.00 9.52 102 PHE A O 1
ATOM 593 N N . ASN A 1 103 ? -23.255 -21.620 29.510 1.00 9.18 103 ASN A N 1
ATOM 594 C CA . ASN A 1 103 ? -24.668 -21.946 29.640 1.00 10.33 103 ASN A CA 1
ATOM 595 C C . ASN A 1 103 ? -25.460 -20.668 29.489 1.00 10.65 103 ASN A C 1
ATOM 596 O O . ASN A 1 103 ? -25.573 -19.895 30.439 1.00 11.13 103 ASN A O 1
ATOM 601 N N . GLY A 1 104 ? -26.008 -20.430 28.288 1.00 11.45 104 GLY A N 1
ATOM 602 C CA . GLY A 1 104 ? -26.689 -19.181 28.003 1.00 13.33 104 GLY A CA 1
ATOM 603 C C . GLY A 1 104 ? -28.021 -19.016 28.708 1.00 13.71 104 GLY A C 1
ATOM 604 O O . GLY A 1 104 ? -28.583 -17.915 28.732 1.00 15.71 104 GLY A O 1
ATOM 605 N N . ASP A 1 105 ? -28.531 -20.091 29.295 1.00 12.28 105 ASP A N 1
ATOM 606 C CA . ASP A 1 105 ? -29.765 -19.994 30.084 1.00 13.68 105 ASP A CA 1
ATOM 607 C C . ASP A 1 105 ? -29.596 -19.313 31.419 1.00 12.07 105 ASP A C 1
ATOM 608 O O . ASP A 1 105 ? -30.581 -18.897 32.025 1.00 13.75 105 ASP A O 1
ATOM 613 N N . GLN A 1 106 ? -28.361 -19.156 31.904 1.00 10.17 106 GLN A N 1
ATOM 614 C CA . GLN A 1 106 ? -28.141 -18.482 33.183 1.00 9.13 106 GLN A CA 1
ATOM 615 C C . GLN A 1 106 ? -28.377 -16.970 33.078 1.00 8.98 106 GLN A C 1
ATOM 616 O O . GLN A 1 106 ? -28.368 -16.359 31.999 1.00 9.94 106 GLN A O 1
ATOM 622 N N . GLN A 1 107 ? -28.527 -16.373 34.237 1.00 8.60 107 GLN A N 1
ATOM 623 C CA . GLN A 1 107 ? -28.761 -14.942 34.356 1.00 9.07 107 GLN A CA 1
ATOM 624 C C . GLN A 1 107 ? -27.544 -14.147 33.901 1.00 8.87 107 GLN A C 1
ATOM 625 O O . GLN A 1 107 ? -26.413 -14.411 34.305 1.00 8.82 107 GLN A O 1
ATOM 631 N N . THR A 1 108 ? -27.792 -13.116 33.103 1.00 7.97 108 THR A N 1
ATOM 632 C CA . THR A 1 108 ? -26.751 -12.168 32.693 1.00 7.94 108 THR A CA 1
ATOM 633 C C . THR A 1 108 ? -27.316 -10.772 32.722 1.00 7.88 108 THR A C 1
ATOM 634 O O . THR A 1 108 ? -28.544 -10.575 32.614 1.00 9.01 108 THR A O 1
ATOM 638 N N . PHE A 1 109 ? -26.448 -9.775 32.858 1.00 7.67 109 PHE A N 1
ATOM 639 C CA . PHE A 1 109 ? -26.949 -8.393 32.935 1.00 8.31 109 PHE A CA 1
ATOM 640 C C . PHE A 1 109 ? -27.698 -7.924 31.678 1.00 8.11 109 PHE A C 1
ATOM 641 O O . PHE A 1 109 ? -28.701 -7.215 31.833 1.00 8.37 109 PHE A O 1
ATOM 649 N N . PRO A 1 110 ? -27.261 -8.309 30.461 1.00 8.09 110 PRO A N 1
ATOM 650 C CA . PRO A 1 110 ? -28.053 -7.870 29.303 1.00 8.85 110 PRO A CA 1
ATOM 651 C C . PRO A 1 110 ? -29.481 -8.413 29.340 1.00 9.24 110 PRO A C 1
ATOM 652 O O . PRO A 1 110 ? -30.394 -7.671 28.982 1.00 9.35 110 PRO A O 1
ATOM 656 N N . LYS A 1 111 ? -29.707 -9.652 29.787 1.00 9.18 111 LYS A N 1
ATOM 657 C CA . LYS A 1 111 ? -31.100 -10.162 29.903 1.00 9.99 111 LYS A CA 1
ATOM 658 C C . LYS A 1 111 ? -31.902 -9.314 30.856 1.00 10.62 111 LYS A C 1
ATOM 659 O O . LYS A 1 111 ? -33.074 -8.987 30.592 1.00 12.16 111 LYS A O 1
ATOM 665 N N . LEU A 1 112 ? -31.319 -8.986 31.997 1.00 9.82 112 LEU A N 1
ATOM 666 C CA . LEU A 1 112 ? -32.029 -8.183 32.980 1.00 10.83 112 LEU A CA 1
ATOM 667 C C . LEU A 1 112 ? -32.333 -6.786 32.464 1.00 10.67 112 LEU A C 1
ATOM 668 O O . LEU A 1 112 ? -33.419 -6.210 32.726 1.00 12.75 112 LEU A O 1
ATOM 673 N N . LEU A 1 113 ? -31.391 -6.195 31.715 1.00 9.85 113 LEU A N 1
ATOM 674 C CA . LEU A 1 113 ? -31.619 -4.855 31.149 1.00 10.04 113 LEU A CA 1
ATOM 675 C C . LEU A 1 113 ? -32.715 -4.883 30.096 1.00 10.62 113 LEU A C 1
ATOM 676 O O . LEU A 1 113 ? -33.539 -3.951 30.041 1.00 11.17 113 LEU A O 1
ATOM 681 N N A GLN A 1 114 ? -32.705 -5.931 29.281 0.50 11.09 114 GLN A N 1
ATOM 682 N N B GLN A 1 114 ? -32.757 -5.904 29.256 0.50 10.75 114 GLN A N 1
ATOM 683 C CA A GLN A 1 114 ? -33.711 -6.158 28.240 0.50 13.10 114 GLN A CA 1
ATOM 684 C CA B GLN A 1 114 ? -33.885 -6.033 28.318 0.50 11.98 114 GLN A CA 1
ATOM 685 C C A GLN A 1 114 ? -35.132 -6.314 28.837 0.50 14.08 114 GLN A C 1
ATOM 686 C C B GLN A 1 114 ? -35.182 -6.043 29.044 0.50 13.37 114 GLN A C 1
ATOM 687 O O A GLN A 1 114 ? -36.088 -5.875 28.200 0.50 15.26 114 GLN A O 1
ATOM 688 O O B GLN A 1 114 ? -36.101 -5.266 28.748 0.50 12.84 114 GLN A O 1
ATOM 699 N N . GLN A 1 115 ? -35.258 -6.907 30.038 1.00 14.62 115 GLN A N 1
ATOM 700 C CA . GLN A 1 115 ? -36.531 -7.006 30.796 1.00 17.47 115 GLN A CA 1
ATOM 701 C C . GLN A 1 115 ? -36.961 -5.652 31.352 1.00 17.92 115 GLN A C 1
ATOM 702 O O . GLN A 1 115 ? -38.159 -5.390 31.498 1.00 24.19 115 GLN A O 1
ATOM 704 N N . ALA A 1 116 ? -35.999 -4.784 31.661 1.00 17.45 116 ALA A N 1
ATOM 705 C CA . ALA A 1 116 ? -36.222 -3.447 32.138 1.00 17.73 116 ALA A CA 1
ATOM 706 C C . ALA A 1 116 ? -36.497 -2.404 31.045 1.00 17.28 116 ALA A C 1
ATOM 707 O O . ALA A 1 116 ? -36.685 -1.243 31.365 1.00 23.32 116 ALA A O 1
ATOM 709 N N . GLY A 1 117 ? -36.524 -2.800 29.786 1.00 14.98 117 GLY A N 1
ATOM 710 C CA . GLY A 1 117 ? -36.824 -1.871 28.706 1.00 15.41 117 GLY A CA 1
ATOM 711 C C . GLY A 1 117 ? -35.639 -1.322 27.933 1.00 14.73 117 GLY A C 1
ATOM 712 O O . GLY A 1 117 ? -35.817 -0.416 27.117 1.00 15.78 117 GLY A O 1
ATOM 713 N N . TYR A 1 118 ? -34.430 -1.831 28.186 1.00 12.61 118 TYR A N 1
ATOM 714 C CA . TYR A 1 118 ? -33.279 -1.476 27.343 1.00 11.01 118 TYR A CA 1
ATOM 715 C C . TYR A 1 118 ? -33.274 -2.265 26.057 1.00 10.47 118 TYR A C 1
ATOM 716 O O . TYR A 1 118 ? -33.724 -3.412 26.024 1.00 12.67 118 TYR A O 1
ATOM 725 N N A GLN A 1 119 ? -32.800 -1.656 24.974 0.50 10.63 119 GLN A N 1
ATOM 726 N N B GLN A 1 119 ? -32.744 -1.637 24.999 0.50 10.64 119 GLN A N 1
ATOM 727 C CA A GLN A 1 119 ? -32.424 -2.418 23.800 0.50 10.48 119 GLN A CA 1
ATOM 728 C CA B GLN A 1 119 ? -32.375 -2.327 23.769 0.50 10.64 119 GLN A CA 1
ATOM 729 C C A GLN A 1 119 ? -30.954 -2.766 24.032 0.50 9.71 119 GLN A C 1
ATOM 730 C C B GLN A 1 119 ? -30.890 -2.713 23.834 0.50 9.82 119 GLN A C 1
ATOM 731 O O A GLN A 1 119 ? -30.180 -1.942 24.550 0.50 9.23 119 GLN A O 1
ATOM 732 O O B GLN A 1 119 ? -30.017 -1.841 23.925 0.50 9.56 119 GLN A O 1
ATOM 743 N N . THR A 1 120 ? -30.610 -4.009 23.712 1.00 9.75 120 THR A N 1
ATOM 744 C CA . THR A 1 120 ? -29.261 -4.533 23.964 1.00 9.31 120 THR A CA 1
ATOM 745 C C . THR A 1 120 ? -28.602 -5.023 22.677 1.00 9.09 120 THR A C 1
ATOM 746 O O . THR A 1 120 ? -29.255 -5.584 21.799 1.00 9.29 120 THR A O 1
ATOM 750 N N . ALA A 1 121 ? -27.271 -4.854 22.616 1.00 8.38 121 ALA A N 1
ATOM 751 C CA . ALA A 1 121 ? -26.500 -5.277 21.456 1.00 8.60 121 ALA A CA 1
ATOM 752 C C . ALA A 1 121 ? -25.156 -5.864 21.890 1.00 7.89 121 ALA A C 1
ATOM 753 O O . ALA A 1 121 ? -24.549 -5.362 22.852 1.00 7.91 121 ALA A O 1
ATOM 755 N N . MET A 1 122 ? -24.706 -6.870 21.137 1.00 7.54 122 MET A N 1
ATOM 756 C CA . MET A 1 122 ? -23.395 -7.498 21.322 1.00 7.56 122 MET A CA 1
ATOM 757 C C . MET A 1 122 ? -22.698 -7.516 19.975 1.00 7.23 122 MET A C 1
ATOM 758 O O . MET A 1 122 ? -23.207 -8.130 19.034 1.00 7.76 122 MET A O 1
ATOM 763 N N . ILE A 1 123 ? -21.558 -6.825 19.873 1.00 6.64 123 ILE A N 1
ATOM 764 C CA A ILE A 1 123 ? -20.859 -6.689 18.604 0.50 7.02 123 ILE A CA 1
ATOM 765 C CA B ILE A 1 123 ? -20.842 -6.701 18.586 0.50 7.06 123 ILE A CA 1
ATOM 766 C C . ILE A 1 123 ? -19.371 -7.001 18.802 1.00 6.57 123 ILE A C 1
ATOM 767 O O . ILE A 1 123 ? -18.698 -6.336 19.603 1.00 7.02 123 ILE A O 1
ATOM 776 N N . GLY A 1 124 ? -18.866 -7.996 18.070 1.00 6.28 124 GLY A N 1
ATOM 777 C CA . GLY A 1 124 ? -17.438 -8.306 18.074 1.00 6.12 124 GLY A CA 1
ATOM 778 C C . GLY A 1 124 ? -17.105 -9.652 18.672 1.00 6.06 124 GLY A C 1
ATOM 779 O O . GLY A 1 124 ? -17.728 -10.661 18.353 1.00 6.54 124 GLY A O 1
ATOM 780 N N . LYS A 1 125 ? -16.053 -9.690 19.498 1.00 5.79 125 LYS A N 1
ATOM 781 C CA . LYS A 1 125 ? -15.568 -10.955 20.046 1.00 5.76 125 LYS A CA 1
ATOM 782 C C . LYS A 1 125 ? -16.478 -11.423 21.183 1.00 6.04 125 LYS A C 1
ATOM 783 O O . LYS A 1 125 ? -16.572 -10.767 22.223 1.00 6.93 125 LYS A O 1
ATOM 789 N N . TRP A 1 126 ? -17.088 -12.586 20.980 1.00 5.86 126 TRP A N 1
ATOM 790 C CA . TRP A 1 126 ? -17.983 -13.227 21.956 1.00 5.79 126 TRP A CA 1
ATOM 791 C C . TRP A 1 126 ? -17.194 -14.265 22.759 1.00 5.80 126 TRP A C 1
ATOM 792 O O . TRP A 1 126 ? -17.040 -14.122 23.974 1.00 6.14 126 TRP A O 1
ATOM 803 N N . HIS A 1 127 ? -16.680 -15.286 22.080 1.00 5.69 127 HIS A N 1
ATOM 804 C CA . HIS A 1 127 ? -15.776 -16.300 22.645 1.00 5.83 127 HIS A CA 1
ATOM 805 C C . HIS A 1 127 ? -16.412 -17.142 23.744 1.00 6.49 127 HIS A C 1
ATOM 806 O O . HIS A 1 127 ? -15.708 -17.737 24.560 1.00 7.90 127 HIS A O 1
ATOM 813 N N . LEU A 1 128 ? -17.743 -17.226 23.743 1.00 6.31 128 LEU A N 1
ATOM 814 C CA . LEU A 1 128 ? -18.480 -18.031 24.729 1.00 6.34 128 LEU A CA 1
ATOM 815 C C . LEU A 1 128 ? -19.192 -19.239 24.123 1.00 7.38 128 LEU A C 1
ATOM 816 O O . LEU A 1 128 ? -19.820 -20.014 24.862 1.00 7.67 128 LEU A O 1
ATOM 821 N N . ILE A 1 129 ? -19.127 -19.368 22.792 1.00 7.56 129 ILE A N 1
ATOM 822 C CA . ILE A 1 129 ? -19.480 -20.571 22.026 1.00 8.53 129 ILE A CA 1
ATOM 823 C C . ILE A 1 129 ? -20.987 -20.724 21.784 1.00 9.14 129 ILE A C 1
ATOM 824 O O . ILE A 1 129 ? -21.428 -20.934 20.647 1.00 11.34 129 ILE A O 1
ATOM 829 N N . SER A 1 130 ? -21.782 -20.646 22.831 1.00 8.74 130 SER A N 1
ATOM 830 C CA . SER A 1 130 ? -23.233 -20.769 22.681 1.00 8.82 130 SER A CA 1
ATOM 831 C C . SER A 1 130 ? -23.837 -19.516 22.061 1.00 8.60 130 SER A C 1
ATOM 832 O O . SER A 1 130 ? -23.272 -18.424 22.117 1.00 9.57 130 SER A O 1
ATOM 835 N N . GLU A 1 131 ? -25.015 -19.677 21.461 1.00 9.47 131 GLU A N 1
ATOM 836 C CA . GLU A 1 131 ? -25.696 -18.555 20.844 1.00 10.35 131 GLU A CA 1
ATOM 837 C C . GLU A 1 131 ? -26.012 -17.471 21.879 1.00 9.90 131 GLU A C 1
ATOM 838 O O . GLU A 1 131 ? -26.555 -17.774 22.937 1.00 10.25 131 GLU A O 1
ATOM 844 N N . PRO A 1 132 ? -25.675 -16.203 21.601 1.00 9.53 132 PRO A N 1
ATOM 845 C CA . PRO A 1 132 ? -25.989 -15.155 22.560 1.00 9.76 132 PRO A CA 1
ATOM 846 C C . PRO A 1 132 ? -27.472 -15.076 22.932 1.00 10.22 132 PRO A C 1
ATOM 847 O O . PRO A 1 132 ? -28.334 -15.198 22.048 1.00 11.86 132 PRO A O 1
ATOM 851 N N . GLN A 1 133 ? -27.751 -14.880 24.220 1.00 10.02 133 GLN A N 1
ATOM 852 C CA . GLN A 1 133 ? -29.116 -14.606 24.713 1.00 10.85 133 GLN A CA 1
ATOM 853 C C . GLN A 1 133 ? -29.125 -13.250 25.381 1.00 10.32 133 GLN A C 1
ATOM 854 O O . GLN A 1 133 ? -28.108 -12.777 25.881 1.00 11.68 133 GLN A O 1
ATOM 860 N N . GLY A 1 134 ? -30.284 -12.590 25.379 1.00 10.16 134 GLY A N 1
ATOM 861 C CA . GLY A 1 134 ? -30.427 -11.294 26.020 1.00 10.35 134 GLY A CA 1
ATOM 862 C C . GLY A 1 134 ? -30.053 -10.092 25.175 1.00 9.91 134 GLY A C 1
ATOM 863 O O . GLY A 1 134 ? -30.016 -8.989 25.700 1.00 10.99 134 GLY A O 1
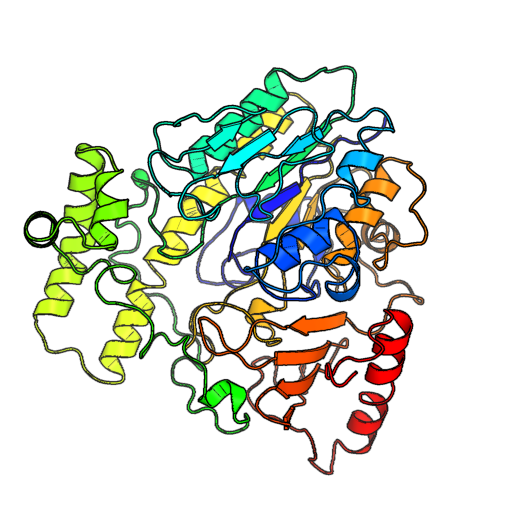ATOM 864 N N . PHE A 1 135 ? -29.810 -10.314 23.885 1.00 10.06 135 PHE A N 1
ATOM 865 C CA . PHE A 1 135 ? -29.410 -9.258 22.959 1.00 9.87 135 PHE A CA 1
ATOM 866 C C . PHE A 1 135 ? -30.435 -9.100 21.850 1.00 10.54 135 PHE A C 1
ATOM 867 O O . PHE A 1 135 ? -30.714 -10.033 21.113 1.00 11.65 135 PHE A O 1
ATOM 875 N N . ASP A 1 136 ? -30.971 -7.894 21.731 1.00 10.37 136 ASP A N 1
ATOM 876 C CA . ASP A 1 136 ? -31.891 -7.598 20.600 1.00 11.78 136 ASP A CA 1
ATOM 877 C C . ASP A 1 136 ? -31.196 -7.815 19.257 1.00 12.52 136 ASP A C 1
ATOM 878 O O . ASP A 1 136 ? -31.806 -8.299 18.307 1.00 13.05 136 ASP A O 1
ATOM 883 N N A HIS A 1 137 ? -29.905 -7.464 19.210 0.50 11.22 137 HIS A N 1
ATOM 884 N N B HIS A 1 137 ? -29.920 -7.433 19.177 0.50 11.85 137 HIS A N 1
ATOM 885 C CA A HIS A 1 137 ? -29.075 -7.584 18.020 0.50 10.58 137 HIS A CA 1
ATOM 886 C CA B HIS A 1 137 ? -29.117 -7.728 18.003 0.50 11.73 137 HIS A CA 1
ATOM 887 C C A HIS A 1 137 ? -27.702 -8.110 18.428 0.50 9.64 137 HIS A C 1
ATOM 888 C C B HIS A 1 137 ? -27.720 -8.127 18.419 0.50 10.11 137 HIS A C 1
ATOM 889 O O A HIS A 1 137 ? -27.141 -7.624 19.408 0.50 9.74 137 HIS A O 1
ATOM 890 O O B HIS A 1 137 ? -27.171 -7.583 19.374 0.50 10.17 137 HIS A O 1
ATOM 903 N N . TRP A 1 138 ? -27.174 -9.097 17.702 1.00 9.03 138 TRP A N 1
ATOM 904 C CA . TRP A 1 138 ? -25.808 -9.563 17.963 1.00 9.19 138 TRP A CA 1
ATOM 905 C C . TRP A 1 138 ? -25.106 -9.927 16.683 1.00 9.57 138 TRP A C 1
ATOM 906 O O . TRP A 1 138 ? -25.708 -10.449 15.743 1.00 10.29 138 TRP A O 1
ATOM 917 N N . SER A 1 139 ? -23.827 -9.569 16.639 1.00 8.66 139 SER A N 1
ATOM 918 C CA . SER A 1 139 ? -22.987 -9.876 15.487 1.00 9.00 139 SER A CA 1
ATOM 919 C C . SER A 1 139 ? -21.617 -10.231 16.059 1.00 8.20 139 SER A C 1
ATOM 920 O O . SER A 1 139 ? -20.904 -9.352 16.549 1.00 8.78 139 SER A O 1
ATOM 923 N N . ILE A 1 140 ? -21.268 -11.518 16.004 1.00 7.15 140 ILE A N 1
ATOM 924 C CA . ILE A 1 140 ? -20.093 -12.003 16.739 1.00 8.27 140 ILE A CA 1
ATOM 925 C C . ILE A 1 140 ? -19.088 -12.666 15.802 1.00 7.84 140 ILE A C 1
ATOM 926 O O . ILE A 1 140 ? -19.449 -13.335 14.822 1.00 8.25 140 ILE A O 1
ATOM 931 N N . LEU A 1 141 ? -17.811 -12.465 16.091 1.00 7.14 141 LEU A N 1
ATOM 932 C CA . LEU A 1 141 ? -16.749 -13.042 15.291 1.00 7.10 141 LEU A CA 1
ATOM 933 C C . LEU A 1 141 ? -16.814 -14.561 15.364 1.00 7.44 141 LEU A C 1
ATOM 934 O O . LEU A 1 141 ? -16.876 -15.128 16.446 1.00 8.56 141 LEU A O 1
ATOM 939 N N . SER A 1 142 ? -16.798 -15.226 14.201 1.00 7.23 142 SER A N 1
ATOM 940 C CA . SER A 1 142 ? -16.916 -16.688 14.148 1.00 7.84 142 SER A CA 1
ATOM 941 C C . SER A 1 142 ? -15.681 -17.403 13.652 1.00 8.63 142 SER A C 1
ATOM 942 O O . SER A 1 142 ? -15.555 -18.625 13.876 1.00 10.64 142 SER A O 1
ATOM 945 N N . GLY A 1 143 ? -14.758 -16.716 13.013 1.00 7.88 143 GLY A N 1
ATOM 946 C CA . GLY A 1 143 ? -13.549 -17.357 12.551 1.00 8.39 143 GLY A CA 1
ATOM 947 C C . GLY A 1 143 ? -12.622 -17.747 13.682 1.00 8.47 143 GLY A C 1
ATOM 948 O O . GLY A 1 143 ? -12.798 -17.285 14.822 1.00 8.13 143 GLY A O 1
ATOM 949 N N . GLN A 1 144 ? -11.649 -18.602 13.377 1.00 8.64 144 GLN A N 1
ATOM 950 C CA . GLN A 1 144 ? -10.640 -19.053 14.353 1.00 9.11 144 GLN A CA 1
ATOM 951 C C . GLN A 1 144 ? -11.302 -19.469 15.669 1.00 9.67 144 GLN A C 1
ATOM 952 O O . GLN A 1 144 ? -10.872 -19.053 16.742 1.00 8.96 144 GLN A O 1
ATOM 958 N N . HIS A 1 145 ? -12.356 -20.279 15.590 1.00 9.32 145 HIS A N 1
ATOM 959 C CA . HIS A 1 145 ? -13.006 -20.795 16.806 1.00 10.60 145 HIS A CA 1
ATOM 960 C C . HIS A 1 145 ? -13.412 -19.661 17.761 1.00 9.88 145 HIS A C 1
ATOM 961 O O . HIS A 1 145 ? -13.228 -19.719 18.969 1.00 11.06 145 HIS A O 1
ATOM 968 N N . GLU A 1 146 ? -13.997 -18.632 17.170 1.00 8.01 146 GLU A N 1
ATOM 969 C CA . GLU A 1 146 ? -14.497 -17.428 17.863 1.00 7.25 146 GLU A CA 1
ATOM 970 C C . GLU A 1 146 ? -13.408 -16.453 18.309 1.00 6.88 146 GLU A C 1
ATOM 971 O O . GLU A 1 146 ? -13.722 -15.425 18.916 1.00 7.61 146 GLU A O 1
ATOM 977 N N . GLN A 1 147 ? -12.145 -16.713 17.973 1.00 6.38 147 GLN A N 1
ATOM 978 C CA . GLN A 1 147 ? -11.125 -15.657 18.121 1.00 6.84 147 GLN A CA 1
ATOM 979 C C . GLN A 1 147 ? -11.265 -14.530 17.093 1.00 6.60 147 GLN A C 1
ATOM 980 O O . GLN A 1 147 ? -10.863 -13.394 17.333 1.00 6.91 147 GLN A O 1
ATOM 986 N N . GLY A 1 148 ? -11.841 -14.858 15.947 1.00 6.61 148 GLY A N 1
ATOM 987 C CA . GLY A 1 148 ? -11.943 -13.953 14.845 1.00 6.83 148 GLY A CA 1
ATOM 988 C C . GLY A 1 148 ? -10.699 -13.866 13.995 1.00 6.39 148 GLY A C 1
ATOM 989 O O . GLY A 1 148 ? -9.594 -14.235 14.410 1.00 6.51 148 GLY A O 1
ATOM 990 N N . ASP A 1 149 ? -10.889 -13.320 12.793 1.00 6.05 149 ASP A N 1
ATOM 991 C CA . ASP A 1 149 ? -9.800 -12.912 11.916 1.00 6.34 149 ASP A CA 1
ATOM 992 C C . ASP A 1 149 ? -9.657 -11.396 11.856 1.00 5.74 149 ASP A C 1
ATOM 993 O O . ASP A 1 149 ? -10.644 -10.683 11.997 1.00 6.45 149 ASP A O 1
ATOM 998 N N . TYR A 1 150 ? -8.414 -10.929 11.670 1.00 5.37 150 TYR A N 1
ATOM 999 C CA . TYR A 1 150 ? -8.146 -9.514 11.466 1.00 5.60 150 TYR A CA 1
ATOM 1000 C C . TYR A 1 150 ? -8.673 -8.993 10.129 1.00 5.96 150 TYR A C 1
ATOM 1001 O O . TYR A 1 150 ? -9.125 -7.860 10.088 1.00 6.92 150 TYR A O 1
ATOM 1010 N N . TYR A 1 151 ? -8.581 -9.781 9.058 1.00 6.13 151 TYR A N 1
ATOM 1011 C CA . TYR A 1 151 ? -9.008 -9.333 7.722 1.00 6.66 151 TYR A CA 1
ATOM 1012 C C . TYR A 1 151 ? -10.152 -10.185 7.200 1.00 6.96 151 TYR A C 1
ATOM 1013 O O . TYR A 1 151 ? -10.202 -11.423 7.409 1.00 7.17 151 TYR A O 1
ATOM 1022 N N . ASP A 1 152 ? -11.109 -9.502 6.550 1.00 7.52 152 ASP A N 1
ATOM 1023 C CA . ASP A 1 152 ? -12.318 -10.114 5.995 1.00 8.41 152 ASP A CA 1
ATOM 1024 C C . ASP A 1 152 ? -12.967 -11.064 7.002 1.00 8.34 152 ASP A C 1
ATOM 1025 O O . ASP A 1 152 ? -13.252 -12.226 6.710 1.00 9.29 152 ASP A O 1
ATOM 1030 N N . PRO A 1 153 ? -13.210 -10.579 8.217 1.00 7.77 153 PRO A N 1
ATOM 1031 C CA . PRO A 1 153 ? -13.750 -11.474 9.228 1.00 7.82 153 PRO A CA 1
ATOM 1032 C C . PRO A 1 153 ? -15.142 -12.027 8.926 1.00 7.77 153 PRO A C 1
ATOM 1033 O O . PRO A 1 153 ? -16.046 -11.292 8.479 1.00 8.62 153 PRO A O 1
ATOM 1037 N N . ASP A 1 154 ? -15.300 -13.313 9.255 1.00 7.34 154 ASP A N 1
ATOM 1038 C CA . ASP A 1 154 ? -16.603 -13.960 9.368 1.00 7.95 154 ASP A CA 1
ATOM 1039 C C . ASP A 1 154 ? -17.338 -13.535 10.634 1.00 7.49 154 ASP A C 1
ATOM 1040 O O . ASP A 1 154 ? -16.716 -13.409 11.716 1.00 7.56 154 ASP A O 1
ATOM 1045 N N . PHE A 1 155 ? -18.651 -13.349 10.528 1.00 8.21 155 PHE A N 1
ATOM 1046 C CA . PHE A 1 155 ? -19.509 -13.092 11.663 1.00 8.81 155 PHE A CA 1
ATOM 1047 C C . PHE A 1 155 ? -20.689 -14.054 11.654 1.00 8.98 155 PHE A C 1
ATOM 1048 O O . PHE A 1 155 ? -21.181 -14.461 10.584 1.00 9.90 155 PHE A O 1
ATOM 1056 N N . TRP A 1 156 ? -21.174 -14.353 12.843 1.00 8.90 156 TRP A N 1
ATOM 1057 C CA . TRP A 1 156 ? -22.482 -14.990 13.080 1.00 10.12 156 TRP A CA 1
ATOM 1058 C C . TRP A 1 156 ? -23.350 -13.842 13.569 1.00 10.07 156 TRP A C 1
ATOM 1059 O O . TRP A 1 156 ? -23.047 -13.252 14.605 1.00 10.04 156 TRP A O 1
ATOM 1070 N N . GLU A 1 157 ? -24.399 -13.483 12.817 1.00 11.17 157 GLU A N 1
ATOM 1071 C CA . GLU A 1 157 ? -25.149 -12.258 13.064 1.00 11.76 157 GLU A CA 1
ATOM 1072 C C . GLU A 1 157 ? -26.644 -12.547 13.048 1.00 12.09 157 GLU A C 1
ATOM 1073 O O . GLU A 1 157 ? -27.188 -12.949 12.001 1.00 12.92 157 GLU A O 1
ATOM 1079 N N . ASP A 1 158 ? -27.277 -12.427 14.217 1.00 12.22 158 ASP A N 1
ATOM 1080 C CA . ASP A 1 158 ? -28.706 -12.694 14.366 1.00 13.55 158 ASP A CA 1
ATOM 1081 C C . ASP A 1 158 ? -29.095 -13.998 13.660 1.00 14.60 158 ASP A C 1
ATOM 1082 O O . ASP A 1 158 ? -30.110 -14.050 12.965 1.00 17.62 158 ASP A O 1
ATOM 1087 N N . GLY A 1 159 ? -28.284 -15.043 13.844 1.00 13.82 159 GLY A N 1
ATOM 1088 C CA . GLY A 1 159 ? -28.588 -16.385 13.358 1.00 15.77 159 GLY A CA 1
ATOM 1089 C C . GLY A 1 159 ? -27.992 -16.769 12.012 1.00 16.84 159 GLY A C 1
ATOM 1090 O O . GLY A 1 159 ? -28.071 -17.938 11.630 1.00 22.33 159 GLY A O 1
ATOM 1091 N N . LYS A 1 160 ? -27.402 -15.808 11.300 1.00 14.80 160 LYS A N 1
ATOM 1092 C CA . LYS A 1 160 ? -26.874 -16.052 9.957 1.00 16.17 160 LYS A CA 1
ATOM 1093 C C . LYS A 1 160 ? -25.373 -15.791 9.864 1.00 14.25 160 LYS A C 1
ATOM 1094 O O . LYS A 1 160 ? -24.829 -14.994 10.639 1.00 17.17 160 LYS A O 1
ATOM 1100 N N A HIS A 1 161 ? -24.700 -16.507 8.958 0.70 13.63 161 HIS A N 1
ATOM 1101 N N B HIS A 1 161 ? -24.726 -16.410 8.894 0.30 14.45 161 HIS A N 1
ATOM 1102 C CA A HIS A 1 161 ? -23.265 -16.306 8.664 0.70 13.10 161 HIS A CA 1
ATOM 1103 C CA B HIS A 1 161 ? -23.284 -16.324 8.764 0.30 13.36 161 HIS A CA 1
ATOM 1104 C C A HIS A 1 161 ? -23.113 -15.251 7.616 0.70 12.75 161 HIS A C 1
ATOM 1105 C C B HIS A 1 161 ? -22.933 -15.411 7.587 0.30 12.71 161 HIS A C 1
ATOM 1106 O O A HIS A 1 161 ? -23.773 -15.303 6.565 0.70 13.21 161 HIS A O 1
ATOM 1107 O O B HIS A 1 161 ? -23.321 -15.700 6.444 0.30 12.01 161 HIS A O 1
ATOM 1120 N N . ILE A 1 162 ? -22.227 -14.304 7.878 1.00 12.09 162 ILE A N 1
ATOM 1121 C CA . ILE A 1 162 ? -21.848 -13.300 6.888 1.00 11.98 162 ILE A CA 1
ATOM 1122 C C . ILE A 1 162 ? -20.323 -13.138 6.848 1.00 11.01 162 ILE A C 1
ATOM 1123 O O . ILE A 1 162 ? -19.612 -13.532 7.787 1.00 11.31 162 ILE A O 1
ATOM 1128 N N . VAL A 1 163 ? -19.840 -12.534 5.774 1.00 11.03 163 VAL A N 1
ATOM 1129 C CA . VAL A 1 163 ? -18.442 -12.106 5.646 1.00 10.67 163 VAL A CA 1
ATOM 1130 C C . VAL A 1 163 ? -18.440 -10.605 5.500 1.00 10.28 163 VAL A C 1
ATOM 1131 O O . VAL A 1 163 ? -19.129 -10.062 4.634 1.00 11.81 163 VAL A O 1
ATOM 1135 N N . GLU A 1 164 ? -17.662 -9.920 6.337 1.00 9.65 164 GLU A N 1
ATOM 1136 C CA . GLU A 1 164 ? -17.490 -8.479 6.249 1.00 9.97 164 GLU A CA 1
ATOM 1137 C C . GLU A 1 164 ? -16.133 -8.184 5.655 1.00 9.71 164 GLU A C 1
ATOM 1138 O O . GLU A 1 164 ? -15.097 -8.527 6.233 1.00 10.10 164 GLU A O 1
ATOM 1144 N N . LYS A 1 165 ? -16.107 -7.471 4.532 1.00 9.88 165 LYS A N 1
ATOM 1145 C CA . LYS A 1 165 ? -14.856 -7.062 3.929 1.00 10.31 165 LYS A CA 1
ATOM 1146 C C . LYS A 1 165 ? -14.206 -5.946 4.712 1.00 9.90 165 LYS A C 1
ATOM 1147 O O . LYS A 1 165 ? -14.874 -5.001 5.104 1.00 11.77 165 LYS A O 1
ATOM 1153 N N . GLY A 1 166 ? -12.890 -6.055 4.906 1.00 8.67 166 GLY A N 1
ATOM 1154 C CA . GLY A 1 166 ? -12.126 -5.004 5.555 1.00 8.89 166 GLY A CA 1
ATOM 1155 C C . GLY A 1 166 ? -11.319 -5.494 6.740 1.00 7.74 166 GLY A C 1
ATOM 1156 O O . GLY A 1 166 ? -10.948 -6.658 6.813 1.00 8.78 166 GLY A O 1
ATOM 1157 N N . TYR A 1 167 ? -11.020 -4.562 7.636 1.00 6.96 167 TYR A N 1
ATOM 1158 C CA . TYR A 1 167 ? -10.163 -4.820 8.801 1.00 6.33 167 TYR A CA 1
ATOM 1159 C C . TYR A 1 167 ? -11.009 -4.811 10.049 1.00 6.28 167 TYR A C 1
ATOM 1160 O O . TYR A 1 167 ? -11.777 -3.884 10.284 1.00 6.08 167 TYR A O 1
ATOM 1169 N N . ALA A 1 168 ? -10.874 -5.854 10.880 1.00 5.95 168 ALA A N 1
ATOM 1170 C CA . ALA A 1 168 ? -11.794 -6.095 11.996 1.00 6.02 168 ALA A CA 1
ATOM 1171 C C . ALA A 1 168 ? -11.993 -4.927 12.930 1.00 5.20 168 ALA A C 1
ATOM 1172 O O . ALA A 1 168 ? -13.121 -4.631 13.331 1.00 6.00 168 ALA A O 1
ATOM 1174 N N . THR A 1 169 ? -10.913 -4.231 13.287 1.00 5.29 169 THR A N 1
ATOM 1175 C CA . THR A 1 169 ? -11.032 -3.163 14.284 1.00 5.56 169 THR A CA 1
ATOM 1176 C C . THR A 1 169 ? -11.941 -2.047 13.779 1.00 5.65 169 THR A C 1
ATOM 1177 O O . THR A 1 169 ? -12.716 -1.470 14.533 1.00 6.54 169 THR A O 1
ATOM 1181 N N . ASP A 1 170 ? -11.820 -1.752 12.482 1.00 5.77 170 ASP A N 1
ATOM 1182 C CA . ASP A 1 170 ? -12.661 -0.741 11.840 1.00 6.10 170 ASP A CA 1
ATOM 1183 C C . ASP A 1 170 ? -14.100 -1.258 11.643 1.00 6.05 170 ASP A C 1
ATOM 1184 O O . ASP A 1 170 ? -15.074 -0.559 11.960 1.00 7.12 170 ASP A O 1
ATOM 1189 N N . ILE A 1 171 ? -14.235 -2.497 11.168 1.00 6.21 171 ILE A N 1
ATOM 1190 C CA . ILE A 1 171 ? -15.549 -3.092 10.909 1.00 6.51 171 ILE A CA 1
ATOM 1191 C C . ILE A 1 171 ? -16.423 -3.121 12.162 1.00 6.60 171 ILE A C 1
ATOM 1192 O O . ILE A 1 171 ? -17.621 -2.809 12.147 1.00 7.12 171 ILE A O 1
ATOM 1197 N N . ILE A 1 172 ? -15.822 -3.562 13.272 1.00 6.67 172 ILE A N 1
ATOM 1198 C CA . ILE A 1 172 ? -16.590 -3.700 14.510 1.00 6.64 172 ILE A CA 1
ATOM 1199 C C . ILE A 1 172 ? -17.163 -2.332 14.939 1.00 6.59 172 ILE A C 1
ATOM 1200 O O . ILE A 1 172 ? -18.310 -2.229 15.422 1.00 7.29 172 ILE A O 1
ATOM 1205 N N . THR A 1 173 ? -16.387 -1.267 14.732 1.00 6.63 173 THR A N 1
ATOM 1206 C CA . THR A 1 173 ? -16.836 0.072 15.039 1.00 7.08 173 THR A CA 1
ATOM 1207 C C . THR A 1 173 ? -17.958 0.523 14.098 1.00 7.02 173 THR A C 1
ATOM 1208 O O . THR A 1 173 ? -18.949 1.121 14.528 1.00 7.64 173 THR A O 1
ATOM 1212 N N . ASP A 1 174 ? -17.820 0.231 12.803 1.00 7.22 174 ASP A N 1
ATOM 1213 C CA . ASP A 1 174 ? -18.899 0.574 11.882 1.00 8.12 174 ASP A CA 1
ATOM 1214 C C . ASP A 1 174 ? -20.189 -0.152 12.198 1.00 8.09 174 ASP A C 1
ATOM 1215 O O . ASP A 1 174 ? -21.272 0.433 12.120 1.00 8.83 174 ASP A O 1
ATOM 1220 N N . LYS A 1 175 ? -20.096 -1.416 12.615 1.00 7.89 175 LYS A N 1
ATOM 1221 C CA . LYS A 1 175 ? -21.280 -2.170 13.025 1.00 8.32 175 LYS A CA 1
ATOM 1222 C C . LYS A 1 175 ? -21.913 -1.584 14.285 1.00 8.31 175 LYS A C 1
ATOM 1223 O O . LYS A 1 175 ? -23.141 -1.496 14.400 1.00 9.45 175 LYS A O 1
ATOM 1229 N N . ALA A 1 176 ? -21.087 -1.135 15.215 1.00 7.95 176 ALA A N 1
ATOM 1230 C CA . ALA A 1 176 ? -21.594 -0.481 16.414 1.00 8.56 176 ALA A CA 1
ATOM 1231 C C . ALA A 1 176 ? -22.336 0.803 16.079 1.00 8.47 176 ALA A C 1
ATOM 1232 O O . ALA A 1 176 ? -23.442 1.054 16.594 1.00 9.22 176 ALA A O 1
ATOM 1234 N N . ILE A 1 177 ? -21.737 1.636 15.231 1.00 8.38 177 ILE A N 1
ATOM 1235 C CA . ILE A 1 177 ? -22.373 2.891 14.808 1.00 9.28 177 ILE A CA 1
ATOM 1236 C C . ILE A 1 177 ? -23.67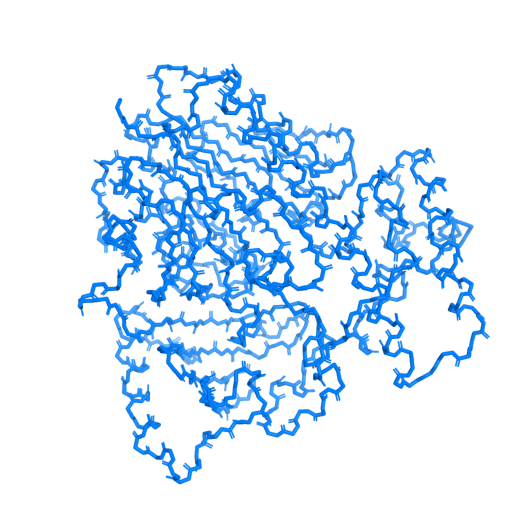3 2.590 14.064 1.00 9.44 177 ILE A C 1
ATOM 1237 O O . ILE A 1 177 ? -24.706 3.250 14.297 1.00 10.05 177 ILE A O 1
ATOM 1242 N N . ASN A 1 178 ? -23.661 1.599 13.198 1.00 9.60 178 ASN A N 1
ATOM 1243 C CA . ASN A 1 178 ? -24.868 1.242 12.454 1.00 10.24 178 ASN A CA 1
ATOM 1244 C C . ASN A 1 178 ? -26.001 0.795 13.384 1.00 10.86 178 ASN A C 1
ATOM 1245 O O . ASN A 1 178 ? -27.172 1.158 13.176 1.00 11.48 178 ASN A O 1
ATOM 1250 N N . PHE A 1 179 ? -25.671 0.002 14.408 1.00 10.91 179 PHE A N 1
ATOM 1251 C CA . PHE A 1 179 ? -26.662 -0.372 15.418 1.00 10.91 179 PHE A CA 1
ATOM 1252 C C . PHE A 1 179 ? -27.265 0.873 16.041 1.00 11.16 179 PHE A C 1
ATOM 1253 O O . PHE A 1 179 ? -28.495 0.993 16.127 1.00 11.90 179 PHE A O 1
ATOM 1261 N N . LEU A 1 180 ? -26.430 1.795 16.499 1.00 10.28 180 LEU A N 1
ATOM 1262 C CA . LEU A 1 180 ? -26.921 2.997 17.155 1.00 11.28 180 LEU A CA 1
ATOM 1263 C C . LEU A 1 180 ? -27.763 3.843 16.215 1.00 11.42 180 LEU A C 1
ATOM 1264 O O . LEU A 1 180 ? -28.788 4.380 16.635 1.00 12.12 180 LEU A O 1
ATOM 1269 N N . GLU A 1 181 ? -27.364 3.955 14.959 1.00 11.05 181 GLU A N 1
ATOM 1270 C CA . GLU A 1 181 ? -28.118 4.787 13.998 1.00 12.37 181 GLU A CA 1
ATOM 1271 C C . GLU A 1 181 ? -29.523 4.239 13.817 1.00 12.64 181 GLU A C 1
ATOM 1272 O O . GLU A 1 181 ? -30.469 5.017 13.592 1.00 14.37 181 GLU A O 1
ATOM 1278 N N . ASN A 1 182 ? -29.658 2.921 13.855 1.00 11.45 182 ASN A N 1
ATOM 1279 C CA . ASN A 1 182 ? -30.912 2.238 13.552 1.00 13.67 182 ASN A CA 1
ATOM 1280 C C . ASN A 1 182 ? -31.710 1.797 14.773 1.00 13.37 182 ASN A C 1
ATOM 1281 O O . ASN A 1 182 ? -32.702 1.095 14.629 1.00 14.66 182 ASN A O 1
ATOM 1286 N N . ARG A 1 183 ? -31.303 2.251 15.959 1.00 12.55 183 ARG A N 1
ATOM 1287 C CA . ARG A 1 183 ? -31.910 1.807 17.197 1.00 12.78 183 ARG A CA 1
ATOM 1288 C C . ARG A 1 183 ? -33.310 2.383 17.386 1.00 14.04 183 ARG A C 1
ATOM 1289 O O . ARG A 1 183 ? -33.699 3.362 16.758 1.00 14.26 183 ARG A O 1
ATOM 1297 N N . ASP A 1 184 ? -34.066 1.739 18.251 1.00 15.48 184 ASP A N 1
ATOM 1298 C CA . ASP A 1 184 ? -35.284 2.315 18.800 1.00 16.26 184 ASP A CA 1
ATOM 1299 C C . ASP A 1 184 ? -34.933 3.488 19.719 1.00 16.42 184 ASP A C 1
ATOM 1300 O O . ASP A 1 184 ? -34.499 3.293 20.843 1.00 17.76 184 ASP A O 1
ATOM 1305 N N . LYS A 1 185 ? -35.100 4.717 19.248 1.00 17.58 185 LYS A N 1
ATOM 1306 C CA . LYS A 1 185 ? -34.660 5.899 20.009 1.00 19.04 185 LYS A CA 1
ATOM 1307 C C . LYS A 1 185 ? -35.543 6.243 21.214 1.00 20.59 185 LYS A C 1
ATOM 1308 O O . LYS A 1 185 ? -35.202 7.124 21.989 1.00 24.56 185 LYS A O 1
ATOM 1314 N N . ASN A 1 186 ? -36.636 5.511 21.382 1.00 19.37 186 ASN A N 1
ATOM 1315 C CA . ASN A 1 186 ? -37.441 5.615 22.596 1.00 22.53 186 ASN A CA 1
ATOM 1316 C C . ASN A 1 186 ? -37.050 4.673 23.719 1.00 21.33 186 ASN A C 1
ATOM 1317 O O . ASN A 1 186 ? -37.689 4.684 24.762 1.00 23.07 186 ASN A O 1
ATOM 1322 N N . LYS A 1 187 ? -36.016 3.862 23.518 1.00 17.39 187 LYS A N 1
ATOM 1323 C CA . LYS A 1 187 ? -35.517 2.962 24.573 1.00 15.94 187 LYS A CA 1
ATOM 1324 C C . LYS A 1 187 ? -34.051 3.320 24.828 1.00 13.54 187 LYS A C 1
ATOM 1325 O O . LYS A 1 187 ? -33.307 3.603 23.881 1.00 14.20 187 LYS A O 1
ATOM 1331 N N . PRO A 1 188 ? -33.614 3.289 26.091 1.00 12.64 188 PRO A N 1
ATOM 1332 C CA . PRO A 1 188 ? -32.165 3.390 26.311 1.00 12.24 188 PRO A CA 1
ATOM 1333 C C . PRO A 1 188 ? -31.470 2.163 25.743 1.00 11.09 188 PRO A C 1
ATOM 1334 O O . PRO A 1 188 ? -32.085 1.118 25.585 1.00 11.35 188 PRO A O 1
ATOM 1338 N N . PHE A 1 189 ? -30.201 2.342 25.368 1.00 9.94 189 PHE A N 1
ATOM 1339 C CA . PHE A 1 189 ? -29.422 1.229 24.820 1.00 9.63 189 PHE A CA 1
ATOM 1340 C C . PHE A 1 189 ? -28.319 0.761 25.757 1.00 8.64 189 PHE A C 1
ATOM 1341 O O . PHE A 1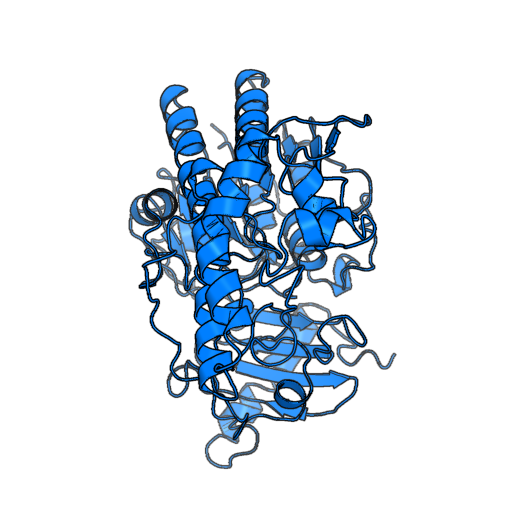 189 ? -27.794 1.546 26.536 1.00 8.28 189 PHE A O 1
ATOM 1349 N N . CYS A 1 190 ? -27.974 -0.525 25.619 1.00 8.67 190 CYS A N 1
ATOM 1350 C CA . CYS A 1 190 ? -26.760 -1.066 26.236 1.00 8.10 190 CYS A CA 1
ATOM 1351 C C . CYS A 1 190 ? -26.053 -1.875 25.165 1.00 8.17 190 CYS A C 1
ATOM 1352 O O . CYS A 1 190 ? -26.573 -2.882 24.692 1.00 9.37 190 CYS A O 1
ATOM 1355 N N . MET A 1 191 ? -24.874 -1.401 24.773 1.00 7.84 191 MET A N 1
ATOM 1356 C CA . MET A 1 191 ? -24.080 -2.059 23.737 1.00 8.00 191 MET A CA 1
ATOM 1357 C C . MET A 1 191 ? -22.752 -2.554 24.298 1.00 7.86 191 MET A C 1
ATOM 1358 O O . MET A 1 191 ? -22.029 -1.781 24.919 1.00 8.60 191 MET A O 1
ATOM 1363 N N . MET A 1 192 ? -22.467 -3.833 24.059 1.00 7.10 192 MET A N 1
ATOM 1364 C CA . MET A 1 192 ? -21.154 -4.409 24.349 1.00 7.12 192 MET A CA 1
ATOM 1365 C C . MET A 1 192 ? -20.386 -4.443 23.028 1.00 6.72 192 MET A C 1
ATOM 1366 O O . MET A 1 192 ? -20.853 -5.024 22.025 1.00 7.28 192 MET A O 1
ATOM 1371 N N . TYR A 1 193 ? -19.254 -3.749 23.033 1.00 6.12 193 TYR A N 1
ATOM 1372 C CA . TYR A 1 193 ? -18.409 -3.495 21.855 1.00 6.35 193 TYR A CA 1
ATOM 1373 C C . TYR A 1 193 ? -17.075 -4.159 22.167 1.00 6.00 193 TYR A C 1
ATOM 1374 O O . TYR A 1 193 ? -16.305 -3.673 22.993 1.00 6.58 193 TYR A O 1
ATOM 1383 N N . HIS A 1 194 ? -16.845 -5.303 21.544 1.00 5.58 194 HIS A N 1
ATOM 1384 C CA . HIS A 1 194 ? -15.725 -6.183 21.934 1.00 5.35 194 HIS A CA 1
ATOM 1385 C C . HIS A 1 194 ? -14.761 -6.356 20.757 1.00 5.34 194 HIS A C 1
ATOM 1386 O O . HIS A 1 194 ? -15.062 -7.042 19.780 1.00 6.34 194 HIS A O 1
ATOM 1393 N N . GLN A 1 195 ? -13.601 -5.725 20.850 1.00 5.35 195 GLN A N 1
ATOM 1394 C CA . GLN A 1 195 ? -12.589 -5.817 19.780 1.00 5.59 195 GLN A CA 1
ATOM 1395 C C . GLN A 1 195 ? -11.786 -7.116 19.845 1.00 5.90 195 GLN A C 1
ATOM 1396 O O . GLN A 1 195 ? -11.584 -7.700 20.916 1.00 6.72 195 GLN A O 1
ATOM 1402 N N . LYS A 1 196 ? -11.308 -7.560 18.683 1.00 5.83 196 LYS A N 1
ATOM 1403 C CA . LYS A 1 196 ? -10.268 -8.611 18.587 1.00 5.89 196 LYS A CA 1
ATOM 1404 C C . LYS A 1 196 ? -8.888 -8.080 18.951 1.00 5.57 196 LYS A C 1
ATOM 1405 O O . LYS A 1 196 ? -8.074 -8.761 19.601 1.00 5.98 196 LYS A O 1
ATOM 1411 N N . ALA A 1 197 ? -8.585 -6.869 18.520 1.00 4.98 197 ALA A N 1
ATOM 1412 C CA . ALA A 1 197 ? -7.274 -6.284 18.781 1.00 5.31 197 ALA A CA 1
ATOM 1413 C C . ALA A 1 197 ? -7.097 -5.971 20.261 1.00 5.04 197 ALA A C 1
ATOM 1414 O O . ALA A 1 197 ? -8.077 -5.638 20.935 1.00 5.52 197 ALA A O 1
ATOM 1416 N N . PRO A 1 198 ? -5.866 -6.008 20.796 1.00 4.80 198 PRO A N 1
ATOM 1417 C CA . PRO A 1 198 ? -4.613 -6.456 20.157 1.00 5.20 198 PRO A CA 1
ATOM 1418 C C . PRO A 1 198 ? -4.227 -7.916 20.472 1.00 5.54 198 PRO A C 1
ATOM 1419 O O . PRO A 1 198 ? -3.139 -8.182 20.989 1.00 6.38 198 PRO A O 1
ATOM 1423 N N . HIS A 1 199 ? -5.064 -8.870 20.108 1.00 5.28 199 HIS A N 1
ATOM 1424 C CA . HIS A 1 199 ? -4.726 -10.289 20.294 1.00 5.49 199 HIS A CA 1
ATOM 1425 C C . HIS A 1 199 ? -3.702 -10.786 19.277 1.00 5.24 199 HIS A C 1
ATOM 1426 O O . HIS A 1 199 ? -3.594 -10.280 18.145 1.00 5.56 199 HIS A O 1
ATOM 1433 N N . ARG A 1 200 ? -2.966 -11.818 19.668 1.00 5.36 200 ARG A N 1
ATOM 1434 C CA . ARG A 1 200 ? -2.037 -12.528 18.782 1.00 5.30 200 ARG A CA 1
ATOM 1435 C C . ARG A 1 200 ? -2.755 -12.926 17.486 1.00 5.49 200 ARG A C 1
ATOM 1436 O O . ARG A 1 200 ? -3.919 -13.346 17.517 1.00 6.19 200 ARG A O 1
ATOM 1444 N N . ASN A 1 201 ? -2.150 -12.761 16.309 1.00 5.74 201 ASN A N 1
ATOM 1445 C CA . ASN A 1 201 ? -0.753 -12.476 16.036 1.00 5.71 201 ASN A CA 1
ATOM 1446 C C . ASN A 1 201 ? -0.483 -11.026 15.624 1.00 5.79 201 ASN A C 1
ATOM 1447 O O . ASN A 1 201 ? 0.476 -10.760 14.905 1.00 6.67 201 ASN A O 1
ATOM 1452 N N . TRP A 1 202 ? -1.302 -10.083 16.089 1.00 5.54 202 TRP A N 1
ATOM 1453 C CA . TRP A 1 202 ? -0.933 -8.660 16.026 1.00 5.88 202 TRP A CA 1
ATOM 1454 C C . TRP A 1 202 ? -0.713 -8.190 14.587 1.00 5.75 202 TRP A C 1
ATOM 1455 O O . TRP A 1 202 ? 0.380 -7.736 14.235 1.00 6.93 202 TRP A O 1
ATOM 1466 N N . MET A 1 203 ? -1.752 -8.318 13.771 1.00 5.66 203 MET A N 1
ATOM 1467 C CA . MET A 1 203 ? -1.756 -7.830 12.380 1.00 6.09 203 MET A CA 1
ATOM 1468 C C . MET A 1 203 ? -2.354 -6.437 12.392 1.00 6.05 203 MET A C 1
ATOM 1469 O O . MET A 1 203 ? -3.562 -6.298 12.655 1.00 6.32 203 MET A O 1
ATOM 1474 N N . PRO A 1 204 ? -1.547 -5.394 12.094 1.00 6.56 204 PRO A N 1
ATOM 1475 C CA . PRO A 1 204 ? -2.070 -4.043 12.118 1.00 7.11 204 PRO A CA 1
ATOM 1476 C C . PRO A 1 204 ? -3.005 -3.741 10.948 1.00 6.79 204 PRO A C 1
ATOM 1477 O O . PRO A 1 204 ? -3.024 -4.465 9.944 1.00 7.11 204 PRO A O 1
ATOM 1481 N N . ALA A 1 205 ? -3.713 -2.628 11.080 1.00 6.47 205 ALA A N 1
ATOM 1482 C CA . ALA A 1 205 ? -4.513 -2.078 9.993 1.00 6.33 205 ALA A CA 1
ATOM 1483 C C . ALA A 1 205 ? -3.586 -1.683 8.833 1.00 6.43 205 ALA A C 1
ATOM 1484 O O . ALA A 1 205 ? -2.413 -1.372 9.033 1.00 6.54 205 ALA A O 1
ATOM 1486 N N . PRO A 1 206 ? -4.145 -1.642 7.606 1.00 6.60 206 PRO A N 1
ATOM 1487 C CA . PRO A 1 206 ? -3.291 -1.285 6.489 1.00 6.95 206 PRO A CA 1
ATOM 1488 C C . PRO A 1 206 ? -2.532 0.029 6.663 1.00 6.81 206 PRO A C 1
ATOM 1489 O O . PRO A 1 206 ? -1.325 0.098 6.365 1.00 7.70 206 PRO A O 1
ATOM 1493 N N . ARG A 1 207 ? -3.230 1.045 7.161 1.00 6.16 207 ARG A N 1
ATOM 1494 C CA . ARG A 1 207 ? -2.606 2.365 7.367 1.00 6.63 207 ARG A CA 1
ATOM 1495 C C . ARG A 1 207 ? -1.483 2.382 8.391 1.00 6.81 207 ARG A C 1
ATOM 1496 O O . ARG A 1 207 ? -0.718 3.342 8.446 1.00 7.74 207 ARG A O 1
ATOM 1504 N N . HIS A 1 208 ? -1.394 1.339 9.231 1.00 6.86 208 HIS A N 1
ATOM 1505 C CA . HIS A 1 208 ? -0.384 1.261 10.274 1.00 6.97 208 HIS A CA 1
ATOM 1506 C C . HIS A 1 208 ? 0.729 0.277 9.985 1.00 7.12 208 HIS A C 1
ATOM 1507 O O . HIS A 1 208 ? 1.667 0.167 10.783 1.00 8.24 208 HIS A O 1
ATOM 1514 N N . LEU A 1 209 ? 0.677 -0.410 8.831 1.00 7.72 209 LEU A N 1
ATOM 1515 C CA . LEU A 1 209 ? 1.736 -1.359 8.520 1.00 8.28 209 LEU A CA 1
ATOM 1516 C C . LEU A 1 209 ? 3.073 -0.630 8.404 1.00 8.65 209 LEU A C 1
ATOM 1517 O O . LEU A 1 209 ? 3.173 0.373 7.682 1.00 10.24 209 LEU A O 1
ATOM 1522 N N . GLY A 1 210 ? 4.077 -1.116 9.134 1.00 8.64 210 GLY A N 1
ATOM 1523 C CA . GLY A 1 210 ? 5.427 -0.566 9.089 1.00 8.81 210 GLY A CA 1
ATOM 1524 C C . GLY A 1 210 ? 5.630 0.698 9.901 1.00 8.58 210 GLY A C 1
ATOM 1525 O O . GLY A 1 210 ? 6.726 1.265 9.906 1.00 9.58 210 GLY A O 1
ATOM 1526 N N . ILE A 1 211 ? 4.596 1.169 10.608 1.00 8.11 211 ILE A N 1
ATOM 1527 C CA . ILE A 1 211 ? 4.649 2.506 11.212 1.00 8.20 211 ILE A CA 1
ATOM 1528 C C . ILE A 1 211 ? 5.738 2.661 12.275 1.00 8.77 211 ILE A C 1
ATOM 1529 O O . ILE A 1 211 ? 6.225 3.764 12.496 1.00 10.23 211 ILE A O 1
ATOM 1534 N N . PHE A 1 212 ? 6.103 1.553 12.937 1.00 9.08 212 PHE A N 1
ATOM 1535 C CA . PHE A 1 212 ? 7.116 1.560 13.988 1.00 9.22 212 PHE A CA 1
ATOM 1536 C C . PHE A 1 212 ? 8.427 0.903 13.564 1.00 10.24 212 PHE A C 1
ATOM 1537 O O . PHE A 1 212 ? 9.253 0.577 14.418 1.00 11.26 212 PHE A O 1
ATOM 1545 N N . ASN A 1 213 ? 8.653 0.764 12.257 1.00 10.84 213 ASN A N 1
ATOM 1546 C CA . ASN A 1 213 ? 9.824 0.044 11.784 1.00 12.36 213 ASN A CA 1
ATOM 1547 C C . ASN A 1 213 ? 11.134 0.677 12.204 1.00 14.66 213 ASN A C 1
ATOM 1548 O O . ASN A 1 213 ? 12.104 -0.061 12.359 1.00 19.68 213 ASN A O 1
ATOM 1553 N N . ASN A 1 214 ? 11.126 1.997 12.384 1.00 15.04 214 ASN A N 1
ATOM 1554 C CA . ASN A 1 214 ? 12.287 2.805 12.795 1.00 19.87 214 ASN A CA 1
ATOM 1555 C C . ASN A 1 214 ? 12.161 3.348 14.213 1.00 18.41 214 ASN A C 1
ATOM 1556 O O . ASN A 1 214 ? 12.786 4.345 14.561 1.00 22.04 214 ASN A O 1
ATOM 1558 N N . THR A 1 215 ? 11.329 2.697 15.031 1.00 14.32 215 THR A N 1
ATOM 1559 C CA . THR A 1 215 ? 11.135 3.063 16.430 1.00 13.63 215 THR A CA 1
ATOM 1560 C C . THR A 1 215 ? 11.727 1.956 17.308 1.00 11.80 215 THR A C 1
ATOM 1561 O O . THR A 1 215 ? 11.488 0.761 17.074 1.00 13.40 215 THR A O 1
ATOM 1565 N N . ILE A 1 216 ? 12.509 2.367 18.310 1.00 13.05 216 ILE A N 1
ATOM 1566 C CA . ILE A 1 216 ? 13.054 1.452 19.306 1.00 13.39 216 ILE A CA 1
ATOM 1567 C C . ILE A 1 216 ? 12.310 1.737 20.614 1.00 14.75 216 ILE A C 1
ATOM 1568 O O . ILE A 1 216 ? 12.285 2.869 21.104 1.00 17.14 216 ILE A O 1
ATOM 1573 N N . PHE A 1 217 ? 11.693 0.699 21.170 1.00 11.60 217 PHE A N 1
ATOM 1574 C CA . PHE A 1 217 ? 10.986 0.814 22.425 1.00 11.97 217 PHE A CA 1
ATOM 1575 C C . PHE A 1 217 ? 11.874 0.472 23.611 1.00 12.17 217 PHE A C 1
ATOM 1576 O O . PHE A 1 217 ? 12.706 -0.425 23.518 1.00 13.01 217 PHE A O 1
ATOM 1584 N N . PRO A 1 218 ? 11.668 1.162 24.734 1.00 13.04 218 PRO A N 1
ATOM 1585 C CA . PRO A 1 218 ? 12.438 0.773 25.919 1.00 14.14 218 PRO A CA 1
ATOM 1586 C C . PRO A 1 218 ? 12.110 -0.667 26.351 1.00 13.07 218 PRO A C 1
ATOM 1587 O O . PRO A 1 218 ? 10.944 -1.074 26.273 1.00 13.91 218 PRO A O 1
ATOM 1591 N N . GLU A 1 219 ? 13.112 -1.418 26.787 1.00 13.14 219 GLU A N 1
ATOM 1592 C CA . GLU A 1 219 ? 12.917 -2.779 27.304 1.00 12.97 219 GLU A CA 1
ATOM 1593 C C . GLU A 1 219 ? 12.512 -2.704 28.778 1.00 13.08 219 GLU A C 1
ATOM 1594 O O . GLU A 1 219 ? 13.038 -1.870 29.525 1.00 13.70 219 GLU A O 1
ATOM 1600 N N . PRO A 1 220 ? 11.641 -3.619 29.242 1.00 11.91 220 PRO A N 1
ATOM 1601 C CA . PRO A 1 220 ? 11.475 -3.715 30.684 1.00 12.05 220 PRO A CA 1
ATOM 1602 C C . PRO A 1 220 ? 12.762 -4.185 31.318 1.00 11.39 220 PRO A C 1
ATOM 1603 O O . PRO A 1 220 ? 13.515 -4.959 30.717 1.00 11.59 220 PRO A O 1
ATOM 1607 N N . ALA A 1 221 ? 13.005 -3.738 32.548 1.00 12.19 221 ALA A N 1
ATOM 1608 C CA . ALA A 1 221 ? 14.247 -4.095 33.211 1.00 13.95 221 ALA A CA 1
ATOM 1609 C C . ALA A 1 221 ? 14.375 -5.595 33.447 1.00 12.94 221 ALA A C 1
ATOM 1610 O O . ALA A 1 221 ? 15.478 -6.128 33.518 1.00 15.20 221 ALA A O 1
ATOM 1612 N N . ASN A 1 222 ? 13.234 -6.295 33.517 1.00 11.33 222 ASN A N 1
ATOM 1613 C CA . ASN A 1 222 ? 13.235 -7.762 33.708 1.00 10.57 222 ASN A CA 1
ATOM 1614 C C . ASN A 1 222 ? 12.930 -8.564 32.435 1.00 9.46 222 ASN A C 1
ATOM 1615 O O . ASN A 1 222 ? 12.445 -9.686 32.506 1.00 9.78 222 ASN A O 1
ATOM 1620 N N . LEU A 1 223 ? 13.273 -8.019 31.270 1.00 9.33 223 LEU A N 1
ATOM 1621 C CA . LEU A 1 223 ? 13.128 -8.741 30.015 1.00 9.57 223 LEU A CA 1
ATOM 1622 C C . LEU A 1 223 ? 13.921 -10.062 30.029 1.00 10.12 223 LEU A C 1
ATOM 1623 O O . LEU A 1 223 ? 13.481 -11.054 29.437 1.00 10.59 223 LEU A O 1
ATOM 1628 N N . PHE A 1 224 ? 15.094 -10.069 30.690 1.00 10.96 224 PHE A N 1
ATOM 1629 C CA . PHE A 1 224 ? 15.944 -11.276 30.750 1.00 12.13 224 PHE A CA 1
ATOM 1630 C C . PHE A 1 224 ? 15.852 -12.031 32.075 1.00 13.57 224 PHE A C 1
ATOM 1631 O O . PHE A 1 224 ? 16.799 -12.688 32.499 1.00 16.25 224 PHE A O 1
ATOM 1639 N N . ASP A 1 225 ? 14.686 -12.018 32.689 1.00 11.80 225 ASP A N 1
ATOM 1640 C CA . ASP A 1 225 ? 14.440 -12.643 33.982 1.00 11.35 225 ASP A CA 1
ATOM 1641 C C . ASP A 1 225 ? 14.907 -14.100 33.992 1.00 11.99 225 ASP A C 1
ATOM 1642 O O . ASP A 1 225 ? 14.513 -14.898 33.152 1.00 12.54 225 ASP A O 1
ATOM 1647 N N . ASP A 1 226 ? 15.772 -14.416 34.962 1.00 12.31 226 ASP A N 1
ATOM 1648 C CA . ASP A 1 226 ? 16.207 -15.795 35.194 1.00 12.68 226 ASP A CA 1
ATOM 1649 C C . ASP A 1 226 ? 15.392 -16.502 36.264 1.00 12.65 226 ASP A C 1
ATOM 1650 O O . ASP A 1 226 ? 15.715 -17.625 36.646 1.00 13.68 226 ASP A O 1
ATOM 1655 N N . TYR A 1 227 ? 14.363 -15.828 36.769 1.00 11.24 227 TYR A N 1
ATOM 1656 C CA . TYR A 1 227 ? 13.393 -16.387 37.718 1.00 10.83 227 TYR A CA 1
ATOM 1657 C C . TYR A 1 227 ? 13.952 -16.634 39.109 1.00 10.96 227 TYR A C 1
ATOM 1658 O O . TYR A 1 227 ? 13.288 -17.273 39.909 1.00 11.19 227 TYR A O 1
ATOM 1667 N N . GLU A 1 228 ? 15.108 -16.032 39.432 1.00 11.30 228 GLU A N 1
ATOM 1668 C CA . GLU A 1 228 ? 15.580 -16.043 40.819 1.00 12.48 228 GLU A CA 1
ATOM 1669 C C . GLU A 1 228 ? 14.513 -15.391 41.684 1.00 12.81 228 GLU A C 1
ATOM 1670 O O . GLU A 1 228 ? 13.983 -14.329 41.343 1.00 13.80 228 GLU A O 1
ATOM 1676 N N . GLY A 1 229 ? 14.231 -15.992 42.827 1.00 12.03 229 GLY A N 1
ATOM 1677 C CA . GLY A 1 229 ? 13.205 -15.461 43.705 1.00 11.85 229 GLY A CA 1
ATOM 1678 C C . GLY A 1 229 ? 11.795 -15.867 43.337 1.00 11.86 229 GLY A C 1
ATOM 1679 O O . GLY A 1 229 ? 10.873 -15.431 44.025 1.00 12.39 229 GLY A O 1
ATOM 1680 N N . ARG A 1 230 ? 11.603 -16.676 42.283 1.00 11.75 230 ARG A N 1
ATOM 1681 C CA . ARG A 1 230 ? 10.283 -17.207 41.933 1.00 11.46 230 ARG A CA 1
ATOM 1682 C C . ARG A 1 230 ? 10.335 -18.702 42.092 1.00 12.97 230 ARG A C 1
ATOM 1683 O O . ARG A 1 230 ? 11.399 -19.260 42.368 1.00 19.09 230 ARG A O 1
ATOM 1691 N N . GLY A 1 231 ? 9.195 -19.355 41.945 1.00 13.98 231 GLY A N 1
ATOM 1692 C CA . GLY A 1 231 ? 9.057 -20.793 42.032 1.00 13.78 231 GLY A CA 1
ATOM 1693 C C . GLY A 1 231 ? 9.021 -21.495 40.681 1.00 12.14 231 GLY A C 1
ATOM 1694 O O . GLY A 1 231 ? 9.425 -20.960 39.652 1.00 11.92 231 GLY A O 1
ATOM 1695 N N . LYS A 1 232 ? 8.546 -22.732 40.697 1.00 9.85 232 LYS A N 1
ATOM 1696 C CA . LYS A 1 232 ? 8.518 -23.550 39.503 1.00 9.78 232 LYS A C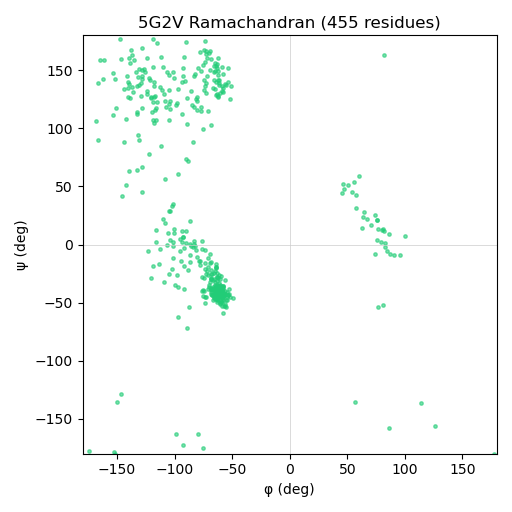A 1
ATOM 1697 C C . LYS A 1 232 ? 7.592 -22.995 38.413 1.00 8.99 232 LYS A C 1
ATOM 1698 O O . LYS A 1 232 ? 7.844 -23.207 37.239 1.00 9.08 232 LYS A O 1
ATOM 1704 N N . ALA A 1 233 ? 6.486 -22.335 38.791 1.00 7.98 233 ALA A N 1
ATOM 1705 C CA . ALA A 1 233 ? 5.527 -21.908 37.761 1.00 7.87 233 ALA A CA 1
ATOM 1706 C C . ALA A 1 233 ? 6.145 -20.943 36.743 1.00 7.57 233 ALA A C 1
ATOM 1707 O O . ALA A 1 233 ? 5.990 -21.121 35.538 1.00 7.89 233 ALA A O 1
ATOM 1709 N N . ALA A 1 234 ? 6.893 -19.951 37.242 1.00 6.94 234 ALA A N 1
ATOM 1710 C CA . ALA A 1 234 ? 7.562 -19.003 36.355 1.00 7.79 234 ALA A CA 1
ATOM 1711 C C . ALA A 1 234 ? 8.606 -19.683 35.467 1.00 8.53 234 ALA A C 1
ATOM 1712 O O . ALA A 1 234 ? 8.785 -19.293 34.329 1.00 9.16 234 ALA A O 1
ATOM 1714 N N . ARG A 1 235 ? 9.289 -20.710 35.999 1.00 9.02 235 ARG A N 1
ATOM 1715 C CA . ARG A 1 235 ? 10.348 -21.383 35.273 1.00 10.09 235 ARG A CA 1
ATOM 1716 C C . ARG A 1 235 ? 9.812 -22.332 34.204 1.00 9.61 235 ARG A C 1
ATOM 1717 O O . ARG A 1 235 ? 10.460 -22.577 33.197 1.00 11.05 235 ARG A O 1
ATOM 1725 N N . GLU A 1 236 ? 8.609 -22.867 34.424 1.00 7.43 236 GLU A N 1
ATOM 1726 C CA . GLU A 1 236 ? 8.082 -23.961 33.628 1.00 8.31 236 GLU A CA 1
ATOM 1727 C C . GLU A 1 236 ? 7.019 -23.565 32.601 1.00 8.02 236 GLU A C 1
ATOM 1728 O O . GLU A 1 236 ? 6.486 -24.410 31.879 1.00 9.13 236 GLU A O 1
ATOM 1734 N N . GLN A 1 237 ? 6.759 -22.263 32.486 1.00 7.23 237 GLN A N 1
ATOM 1735 C CA . GLN A 1 237 ? 5.804 -21.772 31.478 1.00 6.63 237 GLN A CA 1
ATOM 1736 C C . GLN A 1 237 ? 6.341 -21.930 30.061 1.00 6.69 237 GLN A C 1
ATOM 1737 O O . GLN A 1 237 ? 7.531 -22.183 29.827 1.00 7.29 237 GLN A O 1
ATOM 1743 N N . ASP A 1 238 ? 5.448 -21.775 29.094 1.00 5.98 238 ASP A N 1
ATOM 1744 C CA . ASP A 1 238 ? 5.785 -21.687 27.670 1.00 6.55 238 ASP A CA 1
ATOM 1745 C C . ASP A 1 238 ? 5.132 -20.444 27.055 1.00 6.68 238 ASP A C 1
ATOM 1746 O O . ASP A 1 238 ? 4.245 -20.538 26.203 1.00 6.43 238 ASP A O 1
ATOM 1751 N N . MET A 1 239 ? 5.589 -19.284 27.484 1.00 6.34 239 MET A N 1
ATOM 1752 C CA . MET A 1 239 ? 5.041 -17.981 27.031 1.00 6.70 239 MET A CA 1
ATOM 1753 C C . MET A 1 239 ? 6.143 -16.936 26.953 1.00 7.13 239 MET A C 1
ATOM 1754 O O . MET A 1 239 ? 5.952 -15.755 27.279 1.00 7.27 239 MET A O 1
ATOM 1759 N N . SER A 1 240 ? 7.302 -17.350 26.444 1.00 7.18 240 SER A N 1
ATOM 1760 C CA . SER A 1 240 ? 8.438 -16.453 26.391 1.00 7.59 240 SER A CA 1
ATOM 1761 C C . SER A 1 240 ? 8.661 -15.852 25.001 1.00 7.40 240 SER A C 1
ATOM 1762 O O . SER A 1 240 ? 8.449 -16.480 23.978 1.00 7.88 240 SER A O 1
ATOM 1765 N N . ILE A 1 241 ? 9.175 -14.625 25.036 1.00 7.33 241 ILE A N 1
ATOM 1766 C CA A ILE A 1 241 ? 9.778 -13.952 23.873 0.50 8.09 241 ILE A CA 1
ATOM 1767 C CA B ILE A 1 241 ? 9.706 -14.042 23.803 0.50 7.72 241 ILE A CA 1
ATOM 1768 C C . ILE A 1 241 ? 10.870 -14.896 23.294 1.00 8.74 241 ILE A C 1
ATOM 1769 O O . ILE A 1 241 ? 10.935 -15.169 22.090 1.00 10.35 241 ILE A O 1
ATOM 1778 N N . GLU A 1 242 ? 11.722 -15.395 24.203 1.00 8.77 242 GLU A N 1
ATOM 1779 C CA . GLU A 1 242 ? 12.908 -16.174 23.815 1.00 10.60 242 GLU A CA 1
ATOM 1780 C C . GLU A 1 242 ? 12.611 -17.453 23.063 1.00 10.89 242 GLU A C 1
ATOM 1781 O O . GLU A 1 242 ? 13.329 -17.783 22.121 1.00 13.81 242 GLU A O 1
ATOM 1787 N N . HIS A 1 243 ? 11.596 -18.201 23.492 1.00 10.01 243 HIS A N 1
ATOM 1788 C CA . HIS A 1 243 ? 11.339 -19.562 22.963 1.00 12.37 243 HIS A CA 1
ATOM 1789 C C . HIS A 1 243 ? 9.982 -19.779 22.307 1.00 12.68 243 HIS A C 1
ATOM 1790 O O . HIS A 1 243 ? 9.840 -20.628 21.462 1.00 17.28 243 HIS A O 1
ATOM 1797 N N . THR A 1 244 ? 8.968 -19.038 22.736 1.00 9.17 244 THR A N 1
ATOM 1798 C CA . THR A 1 244 ? 7.614 -19.337 22.313 1.00 9.37 244 THR A CA 1
ATOM 1799 C C . THR A 1 244 ? 7.166 -18.589 21.058 1.00 9.51 244 THR A C 1
ATOM 1800 O O . THR A 1 244 ? 6.437 -19.178 20.240 1.00 10.57 244 THR A O 1
ATOM 1804 N N . LEU A 1 245 ? 7.565 -17.321 20.915 1.00 9.10 245 LEU A N 1
ATOM 1805 C CA . LEU A 1 245 ? 7.199 -16.601 19.678 1.00 10.10 245 LEU A CA 1
ATOM 1806 C C . LEU A 1 245 ? 7.746 -17.322 18.464 1.00 10.19 245 LEU A C 1
ATOM 1807 O O . LEU A 1 245 ? 8.924 -17.707 18.466 1.00 12.11 245 LEU A O 1
ATOM 1812 N N . THR A 1 246 ? 6.908 -17.533 17.449 1.00 9.59 246 THR A N 1
ATOM 1813 C CA . THR A 1 246 ? 7.272 -18.260 16.253 1.00 11.03 246 THR A CA 1
ATOM 1814 C C . THR A 1 246 ? 7.773 -17.309 15.165 1.00 10.84 246 THR A C 1
ATOM 1815 O O . THR A 1 246 ? 7.375 -16.157 15.059 1.00 11.19 246 THR A O 1
ATOM 1819 N N . ASN A 1 247 ? 8.636 -17.835 14.313 1.00 11.32 247 ASN A N 1
ATOM 1820 C CA . ASN A 1 247 ? 9.186 -17.041 13.231 1.00 11.09 247 ASN A CA 1
ATOM 1821 C C . ASN A 1 247 ? 8.121 -16.614 12.210 1.00 10.45 247 ASN A C 1
ATOM 1822 O O . ASN A 1 247 ? 8.230 -15.500 11.711 1.00 11.84 247 ASN A O 1
ATOM 1827 N N . ASP A 1 248 ? 7.142 -17.469 11.898 1.00 10.87 248 ASP A N 1
ATOM 1828 C CA . ASP A 1 248 ? 6.129 -17.179 10.882 1.00 11.10 248 ASP A CA 1
ATOM 1829 C C . ASP A 1 248 ? 4.898 -16.460 11.452 1.00 10.26 248 ASP A C 1
ATOM 1830 O O . ASP A 1 248 ? 4.702 -15.257 11.218 1.00 8.99 248 ASP A O 1
ATOM 1835 N N . TRP A 1 249 ? 4.091 -17.179 12.218 1.00 9.71 249 TRP A N 1
ATOM 1836 C CA . TRP A 1 249 ? 2.848 -16.623 12.764 1.00 9.07 249 TRP A CA 1
ATOM 1837 C C . TRP A 1 249 ? 3.081 -15.335 13.536 1.00 8.35 249 TRP A C 1
ATOM 1838 O O . TRP A 1 249 ? 2.367 -14.344 13.312 1.00 8.42 249 TRP A O 1
ATOM 1849 N N . ASP A 1 250 ? 4.069 -15.312 14.429 1.00 7.82 250 ASP A N 1
ATOM 1850 C CA . ASP A 1 250 ? 4.289 -14.151 15.270 1.00 8.31 250 ASP A CA 1
ATOM 1851 C C . ASP A 1 250 ? 5.190 -13.096 14.652 1.00 8.66 250 ASP A C 1
ATOM 1852 O O . ASP A 1 250 ? 4.822 -11.924 14.568 1.00 8.83 250 ASP A O 1
ATOM 1857 N N . LEU A 1 251 ? 6.384 -13.509 14.227 1.00 8.57 251 LEU A N 1
ATOM 1858 C CA . LEU A 1 251 ? 7.385 -12.560 13.783 1.00 8.67 251 LEU A CA 1
ATOM 1859 C C . LEU A 1 251 ? 7.258 -12.158 12.300 1.00 8.63 251 LEU A C 1
ATOM 1860 O O . LEU A 1 251 ? 7.896 -11.195 11.879 1.00 8.92 251 LEU A O 1
ATOM 1865 N N A LYS A 1 252 ? 6.421 -12.858 11.545 0.50 8.32 252 LYS A N 1
ATOM 1866 N N B LYS A 1 252 ? 6.434 -12.883 11.548 0.50 8.72 252 LYS A N 1
ATOM 1867 C CA A LYS A 1 252 ? 6.071 -12.469 10.168 0.50 8.42 252 LYS A CA 1
ATOM 1868 C CA B LYS A 1 252 ? 6.086 -12.528 10.165 0.50 9.23 252 LYS A CA 1
ATOM 1869 C C A LYS A 1 252 ? 7.227 -12.735 9.177 0.50 8.93 252 LYS A C 1
ATOM 1870 C C B LYS A 1 252 ? 7.328 -12.538 9.270 0.50 10.11 252 LYS A C 1
ATOM 1871 O O A LYS A 1 252 ? 7.290 -12.110 8.109 0.50 8.08 252 LYS A O 1
ATOM 1872 O O B LYS A 1 252 ? 7.564 -11.614 8.477 0.50 10.74 252 LYS A O 1
ATOM 1883 N N A LEU A 1 253 ? 8.116 -13.676 9.505 0.50 9.64 253 LEU A N 1
ATOM 1884 N N B LEU A 1 253 ? 8.103 -13.612 9.375 0.50 11.00 253 LEU A N 1
ATOM 1885 C CA A LEU A 1 253 ? 9.367 -13.888 8.732 0.50 10.13 253 LEU A CA 1
ATOM 1886 C CA B LEU A 1 253 ? 9.398 -13.674 8.690 0.50 11.98 253 LEU A CA 1
ATOM 1887 C C A LEU A 1 253 ? 9.234 -14.820 7.543 0.50 10.82 253 LEU A C 1
ATOM 1888 C C B LEU A 1 253 ? 9.399 -14.412 7.342 0.50 12.86 253 LEU A C 1
ATOM 1889 O O A LEU A 1 253 ? 9.999 -15.790 7.418 0.50 10.62 253 LEU A O 1
ATOM 1890 O O B LEU A 1 253 ? 10.472 -14.742 6.851 0.50 16.54 253 LEU A O 1
ATOM 1899 N N . LEU A 1 254 ? 8.239 -14.573 6.702 1.00 12.11 254 LEU A N 1
ATOM 1900 C CA . LEU A 1 254 ? 8.127 -15.273 5.430 1.00 13.24 254 LEU A CA 1
ATOM 1901 C C . LEU A 1 254 ? 7.798 -14.276 4.342 1.00 14.70 254 LEU A C 1
ATOM 1902 O O . LEU A 1 254 ? 6.977 -13.372 4.500 1.00 14.43 254 LEU A O 1
ATOM 1907 N N . THR A 1 255 ? 8.459 -14.446 3.203 1.00 15.15 255 THR A N 1
ATOM 1908 C CA . THR A 1 255 ? 8.111 -13.676 2.013 1.00 15.21 255 THR A CA 1
ATOM 1909 C C . THR A 1 255 ? 6.865 -14.259 1.368 1.00 14.78 255 THR A C 1
ATOM 1910 O O . THR A 1 255 ? 6.474 -15.395 1.638 1.00 15.17 255 THR A O 1
ATOM 1914 N N . ARG A 1 256 ? 6.256 -13.497 0.459 1.00 15.01 256 ARG A N 1
ATOM 1915 C CA . ARG A 1 256 ? 5.134 -14.018 -0.295 1.00 16.47 256 ARG A CA 1
ATOM 1916 C C . ARG A 1 256 ? 5.521 -15.310 -1.051 1.00 16.38 256 ARG A C 1
ATOM 1917 O O . ARG A 1 256 ? 4.750 -16.274 -1.065 1.00 16.09 256 ARG A O 1
ATOM 1925 N N . GLU A 1 257 ? 6.696 -15.299 -1.687 1.00 17.38 257 GLU A N 1
ATOM 1926 C CA . GLU A 1 257 ? 7.170 -16.476 -2.434 1.00 19.00 257 GLU A CA 1
ATOM 1927 C C . GLU A 1 257 ? 7.232 -17.712 -1.534 1.00 17.71 257 GLU A C 1
ATOM 1928 O O . GLU A 1 257 ? 6.797 -18.802 -1.923 1.00 19.23 257 GLU A O 1
ATOM 1934 N N . GLU A 1 258 ? 7.740 -17.521 -0.320 1.00 17.59 258 GLU A N 1
ATOM 1935 C CA . GLU A 1 258 ? 7.830 -18.611 0.654 1.00 17.96 258 GLU A CA 1
ATOM 1936 C C . GLU A 1 258 ? 6.454 -19.136 1.068 1.00 20.29 258 GLU A C 1
ATOM 1937 O O . GLU A 1 258 ? 6.240 -20.343 1.156 1.00 23.23 258 GLU A O 1
ATOM 1943 N N . MET A 1 259 ? 5.502 -18.233 1.277 1.00 17.81 259 MET A N 1
ATOM 1944 C CA . MET A 1 259 ? 4.151 -18.658 1.643 1.00 18.51 259 MET A CA 1
ATOM 1945 C C . MET A 1 259 ? 3.433 -19.373 0.499 1.00 19.04 259 MET A C 1
ATOM 1946 O O . MET A 1 259 ? 2.732 -20.357 0.721 1.00 21.29 259 MET A O 1
ATOM 1951 N N . LEU A 1 260 ? 3.609 -18.895 -0.732 1.00 20.15 260 LEU A N 1
ATOM 1952 C CA . LEU A 1 260 ? 2.893 -19.498 -1.851 1.00 21.52 260 LEU A CA 1
ATOM 1953 C C . LEU A 1 260 ? 3.367 -20.922 -2.182 1.00 23.06 260 LEU A C 1
ATOM 1954 O O . LEU A 1 260 ? 2.596 -21.686 -2.764 1.00 25.11 260 LEU A O 1
ATOM 1959 N N . LYS A 1 261 ? 4.594 -21.268 -1.780 1.00 22.26 261 LYS A N 1
ATOM 1960 C CA . LYS A 1 261 ? 5.136 -22.631 -1.916 1.00 24.36 261 LYS A CA 1
ATOM 1961 C C . LYS A 1 261 ? 4.523 -23.618 -0.922 1.00 24.42 261 LYS A C 1
ATOM 1962 O O . LYS A 1 261 ? 4.588 -24.837 -1.124 1.00 28.02 261 LYS A O 1
ATOM 1964 N N . ASP A 1 262 ? 3.949 -23.110 0.168 1.00 24.75 262 ASP A N 1
ATOM 1965 C CA . ASP A 1 262 ? 3.270 -23.970 1.132 1.00 24.05 262 ASP A CA 1
ATOM 1966 C C . ASP A 1 262 ? 2.047 -23.265 1.694 1.00 22.96 262 ASP A C 1
ATOM 1967 O O . ASP A 1 262 ? 2.104 -22.599 2.751 1.00 20.56 262 ASP A O 1
ATOM 1972 N N . THR A 1 263 ? 0.930 -23.432 0.992 1.00 21.14 263 THR A N 1
ATOM 1973 C CA . THR A 1 263 ? -0.293 -22.690 1.315 1.00 23.39 263 THR A CA 1
ATOM 1974 C C . THR A 1 263 ? -1.033 -23.212 2.548 1.00 22.34 263 THR A C 1
ATOM 1975 O O . THR A 1 263 ? -2.026 -22.613 2.931 1.00 26.18 263 THR A O 1
ATOM 1979 N N . THR A 1 264 ? -0.556 -24.306 3.152 1.00 20.57 264 THR A N 1
ATOM 1980 C CA . THR A 1 264 ? -1.043 -24.763 4.457 1.00 20.14 264 THR A CA 1
ATOM 1981 C C . THR A 1 264 ? -0.402 -23.978 5.607 1.00 18.46 264 THR A C 1
ATOM 1982 O O . THR A 1 264 ? -0.820 -24.110 6.745 1.00 20.44 264 THR A O 1
ATOM 1986 N N . ASN A 1 265 ? 0.618 -23.183 5.318 1.00 15.17 265 ASN A N 1
ATOM 1987 C CA . ASN A 1 265 ? 1.274 -22.391 6.344 1.00 13.83 265 ASN A CA 1
ATOM 1988 C C . ASN A 1 265 ? 0.288 -21.483 7.101 1.00 13.12 265 ASN A C 1
ATOM 1989 O O . ASN A 1 265 ? -0.586 -20.835 6.500 1.00 12.89 265 ASN A O 1
ATOM 1994 N N . ARG A 1 266 ? 0.437 -21.429 8.426 1.00 12.87 266 ARG A N 1
ATOM 1995 C CA . ARG A 1 266 ? -0.555 -20.701 9.227 1.00 11.99 266 ARG A CA 1
ATOM 1996 C C . ARG A 1 266 ? -0.479 -19.187 9.022 1.00 10.78 266 ARG A C 1
ATOM 1997 O O . ARG A 1 266 ? -1.508 -18.525 9.023 1.00 10.56 266 ARG A O 1
ATOM 2005 N N . LEU A 1 267 ? 0.720 -18.639 8.849 1.00 10.00 267 LEU A N 1
ATOM 2006 C CA . LEU A 1 267 ? 0.811 -17.219 8.504 1.00 9.97 267 LEU A CA 1
ATOM 2007 C C . LEU A 1 267 ? 0.084 -16.959 7.186 1.00 10.78 267 LEU A C 1
ATOM 2008 O O . LEU A 1 267 ? -0.677 -15.997 7.056 1.00 10.15 267 LEU A O 1
ATOM 2013 N N . TYR A 1 268 ? 0.293 -17.821 6.189 1.00 11.13 268 TYR A N 1
ATOM 2014 C CA . TYR A 1 268 ? -0.382 -17.620 4.931 1.00 11.45 268 TYR A CA 1
ATOM 2015 C C . TYR A 1 268 ? -1.903 -17.641 5.084 1.00 10.88 268 TYR A C 1
ATOM 2016 O O . TYR A 1 268 ? -2.617 -16.864 4.420 1.00 11.55 268 TYR A O 1
ATOM 2025 N N . SER A 1 269 ? -2.419 -18.497 5.972 1.00 11.11 269 SER A N 1
ATOM 2026 C CA . SER A 1 269 ? -3.852 -18.591 6.173 1.00 11.20 269 SER A CA 1
ATOM 2027 C C . SER A 1 269 ? -4.506 -17.255 6.553 1.00 10.51 269 SER A C 1
ATOM 2028 O O . SER A 1 269 ? -5.668 -17.054 6.251 1.00 11.82 269 SER A O 1
ATOM 2031 N N . VAL A 1 270 ? -3.771 -16.383 7.233 1.00 9.68 270 VAL A N 1
ATOM 2032 C CA . VAL A 1 270 ? -4.318 -15.086 7.610 1.00 9.12 270 VAL A CA 1
ATOM 2033 C C . VAL A 1 270 ? -3.878 -13.957 6.667 1.00 9.03 270 VAL A C 1
ATOM 2034 O O . VAL A 1 270 ? -4.634 -13.025 6.427 1.00 9.31 270 VAL A O 1
ATOM 2038 N N . TYR A 1 271 ? -2.649 -14.032 6.147 1.00 10.15 271 TYR A N 1
ATOM 2039 C CA . TYR A 1 271 ? -2.154 -13.086 5.128 1.00 10.14 271 TYR A CA 1
ATOM 2040 C C . TYR A 1 271 ? -3.015 -13.107 3.865 1.00 10.56 271 TYR A C 1
ATOM 2041 O O . TYR A 1 271 ? -3.269 -12.057 3.272 1.00 10.31 271 TYR A O 1
ATOM 2050 N N . LYS A 1 272 ? -3.475 -14.287 3.479 1.00 10.53 272 LYS A N 1
ATOM 2051 C CA . LYS A 1 272 ? -4.233 -14.430 2.224 1.00 11.69 272 LYS A CA 1
ATOM 2052 C C . LYS A 1 272 ? -5.600 -13.750 2.282 1.00 11.90 272 LYS A C 1
ATOM 2053 O O . LYS A 1 272 ? -6.253 -13.537 1.260 1.00 14.07 272 LYS A O 1
ATOM 2059 N N . ARG A 1 273 ? -6.057 -13.415 3.494 1.00 11.23 273 ARG A N 1
ATOM 2060 C CA . ARG A 1 273 ? -7.342 -12.739 3.677 1.00 10.02 273 ARG A CA 1
ATOM 2061 C C . ARG A 1 273 ? -7.245 -11.236 3.374 1.00 9.94 273 ARG A C 1
ATOM 2062 O O . ARG A 1 273 ? -8.286 -10.558 3.253 1.00 12.45 273 ARG A O 1
ATOM 2070 N N . MET A 1 274 ? -6.020 -10.701 3.288 1.00 10.32 274 MET A N 1
ATOM 2071 C CA . MET A 1 274 ? -5.841 -9.276 3.057 1.00 11.50 274 MET A CA 1
ATOM 2072 C C . MET A 1 274 ? -5.972 -9.008 1.540 1.00 12.19 274 MET A C 1
ATOM 2073 O O . MET A 1 274 ? -5.553 -9.820 0.744 1.00 13.38 274 MET A O 1
ATOM 2078 N N . PRO A 1 275 ? -6.504 -7.847 1.161 1.00 13.57 275 PRO A N 1
ATOM 2079 C CA . PRO A 1 275 ? -6.545 -7.515 -0.275 1.00 14.23 275 PRO A CA 1
ATOM 2080 C C . PRO A 1 275 ? -5.170 -7.412 -0.879 1.00 14.81 275 PRO A C 1
ATOM 2081 O O . PRO A 1 275 ? -4.195 -7.163 -0.183 1.00 13.06 275 PRO A O 1
ATOM 2085 N N . SER A 1 276 ? -5.097 -7.517 -2.204 1.00 15.74 276 SER A N 1
ATOM 2086 C CA . SER A 1 276 ? -3.803 -7.484 -2.885 1.00 17.28 276 SER A CA 1
ATOM 2087 C C . SER A 1 276 ? -2.940 -6.272 -2.543 1.00 14.94 276 SER A C 1
ATOM 2088 O O . SER A 1 276 ? -1.741 -6.417 -2.345 1.00 15.35 276 SER A O 1
ATOM 2091 N N . GLU A 1 277 ? -3.551 -5.078 -2.497 1.00 15.25 277 GLU A N 1
ATOM 2092 C CA . GLU A 1 277 ? -2.797 -3.863 -2.202 1.00 17.81 277 GLU A CA 1
ATOM 2093 C C . GLU A 1 277 ? -2.262 -3.871 -0.765 1.00 14.31 277 GLU A C 1
ATOM 2094 O O . GLU A 1 277 ? -1.197 -3.326 -0.495 1.00 14.26 277 GLU A O 1
ATOM 2100 N N . VAL A 1 278 ? -2.986 -4.528 0.136 1.00 12.45 278 VAL A N 1
ATOM 2101 C CA . VAL A 1 278 ? -2.520 -4.660 1.525 1.00 12.28 278 VAL A CA 1
ATOM 2102 C C . VAL A 1 278 ? -1.388 -5.709 1.651 1.00 11.63 278 VAL A C 1
ATOM 2103 O O . VAL A 1 278 ? -0.404 -5.481 2.360 1.00 11.28 278 VAL A O 1
ATOM 2107 N N . GLN A 1 279 ? -1.498 -6.816 0.906 1.00 11.50 279 GLN A N 1
ATOM 2108 C CA . GLN A 1 279 ? -0.396 -7.759 0.802 1.00 12.40 279 GLN A CA 1
ATOM 2109 C C . GLN A 1 279 ? 0.879 -7.076 0.307 1.00 12.62 279 GLN A C 1
ATOM 2110 O O . GLN A 1 279 ? 1.954 -7.332 0.809 1.00 12.39 279 GLN A O 1
ATOM 2116 N N . ASP A 1 280 ? 0.736 -6.195 -0.694 1.00 12.51 280 ASP A N 1
ATOM 2117 C CA . ASP A 1 280 ? 1.908 -5.467 -1.197 1.00 14.10 280 ASP A CA 1
ATOM 2118 C C . ASP A 1 280 ? 2.516 -4.604 -0.115 1.00 12.81 280 ASP A C 1
ATOM 2119 O O . ASP A 1 280 ? 3.728 -4.595 0.078 1.00 13.75 280 ASP A O 1
ATOM 2124 N N . LYS A 1 281 ? 1.661 -3.900 0.620 1.00 11.67 281 LYS A N 1
ATOM 2125 C CA . LYS A 1 281 ? 2.166 -3.028 1.677 1.00 12.79 281 LYS A CA 1
ATOM 2126 C C . LYS A 1 281 ? 2.817 -3.831 2.819 1.00 11.74 281 LYS A C 1
ATOM 2127 O O . LYS A 1 281 ? 3.826 -3.415 3.375 1.00 11.63 281 LYS A O 1
ATOM 2133 N N . TRP A 1 282 ? 2.209 -4.968 3.158 1.00 11.95 282 TRP A N 1
ATOM 2134 C CA . TRP A 1 282 ? 2.755 -5.882 4.170 1.00 11.20 282 TRP A CA 1
ATOM 2135 C C . TRP A 1 282 ? 4.160 -6.338 3.783 1.00 10.72 282 TRP A C 1
ATOM 2136 O O . TRP A 1 282 ? 5.109 -6.244 4.560 1.00 10.33 282 TRP A O 1
ATOM 2147 N N . ASP A 1 283 ? 4.307 -6.763 2.529 1.00 11.41 283 ASP A N 1
ATOM 2148 C CA . ASP A 1 283 ? 5.607 -7.249 2.070 1.00 12.35 283 ASP A CA 1
ATOM 2149 C C . ASP A 1 283 ? 6.664 -6.142 2.173 1.00 12.58 283 ASP A C 1
ATOM 2150 O O . ASP A 1 283 ? 7.787 -6.385 2.613 1.00 14.05 283 ASP A O 1
ATOM 2155 N N . SER A 1 284 ? 6.294 -4.917 1.786 1.00 13.22 284 SER A N 1
ATOM 2156 C CA . SER A 1 284 ? 7.223 -3.776 1.932 1.00 14.31 284 SER A CA 1
ATOM 2157 C C . SER A 1 284 ? 7.538 -3.473 3.395 1.00 13.95 284 SER A C 1
ATOM 2158 O O . SER A 1 284 ? 8.666 -3.157 3.744 1.00 15.02 284 SER A O 1
ATOM 2161 N N . ALA A 1 285 ? 6.519 -3.590 4.257 1.00 12.09 285 ALA A N 1
ATOM 2162 C CA . ALA A 1 285 ? 6.675 -3.291 5.669 1.00 12.09 285 ALA A CA 1
ATOM 2163 C C . ALA A 1 285 ? 7.553 -4.285 6.402 1.00 11.19 285 ALA A C 1
ATOM 2164 O O . ALA A 1 285 ? 8.225 -3.901 7.356 1.00 13.07 285 ALA A O 1
ATOM 2166 N N . TYR A 1 286 ? 7.529 -5.548 5.979 1.00 10.48 286 TYR A N 1
ATOM 2167 C CA . TYR A 1 286 ? 8.312 -6.600 6.672 1.00 11.40 286 TYR A CA 1
ATOM 2168 C C . TYR A 1 286 ? 9.624 -6.991 5.995 1.00 11.85 286 TYR A C 1
ATOM 2169 O O . TYR A 1 286 ? 10.362 -7.839 6.504 1.00 12.71 286 TYR A O 1
ATOM 2178 N N . ALA A 1 287 ? 9.946 -6.325 4.878 1.00 12.95 287 ALA A N 1
ATOM 2179 C CA . ALA A 1 287 ? 11.181 -6.676 4.164 1.00 13.28 287 ALA A CA 1
ATOM 2180 C C . ALA A 1 287 ? 12.436 -6.435 5.014 1.00 12.09 287 ALA A C 1
ATOM 2181 O O . ALA A 1 287 ? 13.347 -7.279 5.022 1.00 13.58 287 ALA A O 1
ATOM 2183 N N . GLN A 1 288 ? 12.499 -5.306 5.723 1.00 12.82 288 GLN A N 1
ATOM 2184 C CA . GLN A 1 288 ? 13.631 -5.007 6.586 1.00 13.92 288 GLN A CA 1
ATOM 2185 C C . GLN A 1 288 ? 13.802 -6.086 7.663 1.00 14.09 288 GLN A C 1
ATOM 2186 O O . GLN A 1 288 ? 14.894 -6.600 7.871 1.00 14.42 288 GLN A O 1
ATOM 2192 N N . ARG A 1 289 ? 12.711 -6.438 8.340 1.00 12.16 289 ARG A N 1
ATOM 2193 C CA . ARG A 1 289 ? 12.757 -7.445 9.390 1.00 11.90 289 ARG A CA 1
ATOM 2194 C C . ARG A 1 289 ? 13.260 -8.791 8.865 1.00 11.86 289 ARG A C 1
ATOM 2195 O O . ARG A 1 289 ? 14.105 -9.461 9.500 1.00 12.09 289 ARG A O 1
ATOM 2203 N N . ILE A 1 290 ? 12.746 -9.194 7.712 1.00 12.11 290 ILE A N 1
ATOM 2204 C CA . ILE A 1 290 ? 13.157 -10.450 7.095 1.00 13.08 290 ILE A CA 1
ATOM 2205 C C . ILE A 1 290 ? 14.651 -10.430 6.758 1.00 13.94 290 ILE A C 1
ATOM 2206 O O . ILE A 1 290 ? 15.360 -11.410 7.018 1.00 14.48 290 ILE A O 1
ATOM 2211 N N . ALA A 1 291 ? 15.123 -9.312 6.222 1.00 13.21 291 ALA A N 1
ATOM 2212 C CA . ALA A 1 291 ? 16.558 -9.188 5.884 1.00 14.22 291 ALA A CA 1
ATOM 2213 C C . ALA A 1 291 ? 17.436 -9.241 7.143 1.00 14.89 291 ALA A C 1
ATOM 2214 O O . ALA A 1 291 ? 18.494 -9.891 7.156 1.00 17.67 291 ALA A O 1
ATOM 2216 N N . GLU A 1 292 ? 16.990 -8.602 8.224 1.00 14.44 292 GLU A N 1
ATOM 2217 C CA . GLU A 1 292 ? 17.722 -8.666 9.495 1.00 14.61 292 GLU A CA 1
ATOM 2218 C C . GLU A 1 292 ? 17.800 -10.104 10.015 1.00 15.20 292 GLU A C 1
ATOM 2219 O O . GLU A 1 292 ? 18.858 -10.540 10.500 1.00 17.18 292 GLU A O 1
ATOM 2225 N N . TYR A 1 293 ? 16.699 -10.848 9.932 1.00 15.21 293 TYR A N 1
ATOM 2226 C CA . TYR A 1 293 ? 16.722 -12.239 10.369 1.00 17.04 293 TYR A CA 1
ATOM 2227 C C . TYR A 1 293 ? 17.628 -13.093 9.481 1.00 18.77 293 TYR A C 1
ATOM 2228 O O . TYR A 1 293 ? 18.396 -13.917 9.994 1.00 18.54 293 TYR A O 1
ATOM 2237 N N . ARG A 1 294 ? 17.545 -12.896 8.169 1.00 19.71 294 ARG A N 1
ATOM 2238 C CA . ARG A 1 294 ? 18.292 -13.743 7.220 1.00 22.64 294 ARG A CA 1
ATOM 2239 C C . ARG A 1 294 ? 19.795 -13.483 7.246 1.00 24.30 294 ARG A C 1
ATOM 2240 O O . ARG A 1 294 ? 20.570 -14.363 6.848 1.00 27.97 294 ARG A O 1
ATOM 2248 N N . LYS A 1 295 ? 20.227 -12.330 7.762 1.00 22.50 295 LYS A N 1
ATOM 2249 C CA . LYS A 1 295 ? 21.674 -12.053 7.901 1.00 26.10 295 LYS A CA 1
ATOM 2250 C C . LYS A 1 295 ? 22.372 -13.089 8.800 1.00 30.68 295 LYS A C 1
ATOM 2251 O O . LYS A 1 295 ? 23.576 -13.355 8.633 1.00 35.77 295 LYS A O 1
ATOM 2253 N N . GLY A 1 296 ? 21.619 -13.684 9.729 1.00 31.33 296 GLY A N 1
ATOM 2254 C CA . GLY A 1 296 ? 22.086 -14.824 10.524 1.00 30.79 296 GLY A CA 1
ATOM 2255 C C . GLY A 1 296 ? 23.045 -14.477 11.653 1.00 30.68 296 GLY A C 1
ATOM 2256 O O . GLY A 1 296 ? 23.665 -15.375 12.227 1.00 35.79 296 GLY A O 1
ATOM 2257 N N . ASP A 1 297 ? 23.163 -13.190 11.987 1.00 26.87 297 ASP A N 1
ATOM 2258 C CA . ASP A 1 297 ? 24.092 -12.739 13.025 1.00 29.16 297 ASP A CA 1
ATOM 2259 C C . ASP A 1 297 ? 23.469 -12.597 14.417 1.00 30.35 297 ASP A C 1
ATOM 2260 O O . ASP A 1 297 ? 24.200 -12.482 15.395 1.00 28.61 297 ASP A O 1
ATOM 2265 N N . LEU A 1 298 ? 22.133 -12.602 14.501 1.00 27.52 298 LEU A N 1
ATOM 2266 C CA . LEU A 1 298 ? 21.441 -12.462 15.771 1.00 26.53 298 LEU A CA 1
ATOM 2267 C C . LEU A 1 298 ? 21.391 -13.795 16.535 1.00 22.81 298 LEU A C 1
ATOM 2268 O O . LEU A 1 298 ? 20.879 -14.792 16.019 1.00 28.34 298 LEU A O 1
ATOM 2273 N N . LYS A 1 299 ? 21.907 -13.792 17.761 1.00 22.22 299 LYS A N 1
ATOM 2274 C CA . LYS A 1 299 ? 21.928 -14.982 18.644 1.00 23.86 299 LYS A CA 1
ATOM 2275 C C . LYS A 1 299 ? 21.786 -14.538 20.094 1.00 21.04 299 LYS A C 1
ATOM 2276 O O . LYS A 1 299 ? 22.047 -13.372 20.424 1.00 22.52 299 LYS A O 1
ATOM 2278 N N . GLY A 1 300 ? 21.362 -15.463 20.964 1.00 22.26 300 GLY A N 1
ATOM 2279 C CA . GLY A 1 300 ? 21.339 -15.222 22.411 1.00 23.28 300 GLY A CA 1
ATOM 2280 C C . GLY A 1 300 ? 20.539 -14.017 22.871 1.00 21.02 300 GLY A C 1
ATOM 2281 O O . GLY A 1 300 ? 19.426 -13.802 22.375 1.00 21.77 300 GLY A O 1
ATOM 2282 N N . LYS A 1 301 ? 21.097 -13.228 23.798 1.00 19.66 301 LYS A N 1
ATOM 2283 C CA . LYS A 1 301 ? 20.436 -12.028 24.339 1.00 20.32 301 LYS A CA 1
ATOM 2284 C C . LYS A 1 301 ? 20.124 -11.015 23.246 1.00 19.50 301 LYS A C 1
ATOM 2285 O O . LYS A 1 301 ? 19.075 -10.375 23.265 1.00 18.57 301 LYS A O 1
ATOM 2287 N N . ALA A 1 302 ? 21.013 -10.868 22.269 1.00 18.66 302 ALA A N 1
ATOM 2288 C CA . ALA A 1 302 ? 20.773 -9.924 21.173 1.00 18.02 302 ALA A CA 1
ATOM 2289 C C . ALA A 1 302 ? 19.551 -10.324 20.352 1.00 15.86 302 ALA A C 1
ATOM 2290 O O . ALA A 1 302 ? 18.786 -9.463 19.915 1.00 16.12 302 ALA A O 1
ATOM 2292 N N . LEU A 1 303 ? 19.362 -11.618 20.151 1.00 15.90 303 LEU A N 1
ATOM 2293 C CA . LEU A 1 303 ? 18.211 -12.126 19.422 1.00 15.23 303 LEU A CA 1
ATOM 2294 C C . LEU A 1 303 ? 16.933 -11.893 20.244 1.00 14.58 303 LEU A C 1
ATOM 2295 O O . LEU A 1 303 ? 15.912 -11.515 19.684 1.00 14.03 303 LEU A O 1
ATOM 2300 N N . ILE A 1 304 ? 16.980 -12.103 21.552 1.00 14.02 304 ILE A N 1
ATOM 2301 C CA . ILE A 1 304 ? 15.812 -11.857 22.406 1.00 12.30 304 ILE A CA 1
ATOM 2302 C C . ILE A 1 304 ? 15.451 -10.368 22.329 1.00 12.00 304 ILE A C 1
ATOM 2303 O O . ILE A 1 304 ? 14.275 -10.023 22.137 1.00 11.05 304 ILE A O 1
ATOM 2308 N N . SER A 1 305 ? 16.436 -9.474 22.442 1.00 11.84 305 SER A N 1
ATOM 2309 C CA . SER A 1 305 ? 16.173 -8.056 22.328 1.00 11.46 305 SER A CA 1
ATOM 2310 C C . SER A 1 305 ? 15.560 -7.689 20.979 1.00 10.80 305 SER A C 1
ATOM 2311 O O . SER A 1 305 ? 14.652 -6.853 20.922 1.00 10.57 305 SER A O 1
ATOM 2314 N N . TRP A 1 306 ? 16.058 -8.305 19.906 1.00 9.96 306 TRP A N 1
ATOM 2315 C CA . TRP A 1 306 ? 15.507 -8.051 18.578 1.00 10.50 306 TRP A CA 1
ATOM 2316 C C . TRP A 1 306 ? 14.063 -8.561 18.487 1.00 9.85 306 TRP A C 1
ATOM 2317 O O . TRP A 1 306 ? 13.192 -7.841 17.965 1.00 9.59 306 TRP A O 1
ATOM 2328 N N . LYS A 1 307 ? 13.796 -9.768 18.984 1.00 9.70 307 LYS A N 1
ATOM 2329 C CA . LYS A 1 307 ? 12.425 -10.302 18.983 1.00 8.87 307 LYS A CA 1
ATOM 2330 C C . LYS A 1 307 ? 11.478 -9.402 19.758 1.00 8.57 307 LYS A C 1
ATOM 2331 O O . LYS A 1 307 ? 10.347 -9.156 19.312 1.00 8.48 307 LYS A O 1
ATOM 2337 N N . TYR A 1 308 ? 11.924 -8.900 20.900 1.00 8.27 308 TYR A N 1
ATOM 2338 C CA . TYR A 1 308 ? 11.150 -7.957 21.705 1.00 8.41 308 TYR A CA 1
ATOM 2339 C C . TYR A 1 308 ? 10.745 -6.739 20.872 1.00 8.66 308 TYR A C 1
ATOM 2340 O O . TYR A 1 308 ? 9.589 -6.309 20.909 1.00 8.71 308 TYR A O 1
ATOM 2349 N N . GLN A 1 309 ? 11.677 -6.140 20.132 1.00 8.42 309 GLN A N 1
ATOM 2350 C CA . GLN A 1 309 ? 11.318 -4.982 19.325 1.00 8.16 309 GLN A CA 1
ATOM 2351 C C . GLN A 1 309 ? 10.282 -5.343 18.265 1.00 7.46 309 GLN A C 1
ATOM 2352 O O . GLN A 1 309 ? 9.343 -4.568 18.048 1.00 7.84 309 GLN A O 1
ATOM 2358 N N . GLN A 1 310 ? 10.433 -6.478 17.594 1.00 7.72 310 GLN A N 1
ATOM 2359 C CA . GLN A 1 310 ? 9.490 -6.847 16.545 1.00 7.79 310 GLN A CA 1
ATOM 2360 C C . GLN A 1 310 ? 8.063 -7.051 17.130 1.00 7.56 310 GLN A C 1
ATOM 2361 O O . GLN A 1 310 ? 7.057 -6.590 16.558 1.00 7.59 310 GLN A O 1
ATOM 2367 N N . TYR A 1 311 ? 7.998 -7.765 18.255 1.00 7.08 311 TYR A N 1
ATOM 2368 C CA . TYR A 1 311 ? 6.757 -7.992 19.006 1.00 6.84 311 TYR A CA 1
ATOM 2369 C C . TYR A 1 311 ? 6.117 -6.655 19.368 1.00 6.33 311 TYR A C 1
ATOM 2370 O O . TYR A 1 311 ? 4.918 -6.436 19.102 1.00 6.80 311 TYR A O 1
ATOM 2379 N N . MET A 1 312 ? 6.865 -5.755 19.998 1.00 6.84 312 MET A N 1
ATOM 2380 C CA A MET A 1 312 ? 6.300 -4.486 20.403 0.50 7.15 312 MET A CA 1
ATOM 2381 C CA B MET A 1 312 ? 6.330 -4.441 20.401 0.50 7.45 312 MET A CA 1
ATOM 2382 C C . MET A 1 312 ? 5.822 -3.649 19.215 1.00 7.00 312 MET A C 1
ATOM 2383 O O . MET A 1 312 ? 4.774 -2.997 19.273 1.00 7.08 312 MET A O 1
ATOM 2392 N N . ARG A 1 313 ? 6.601 -3.648 18.141 1.00 6.85 313 ARG A N 1
ATOM 2393 C CA . ARG A 1 313 ? 6.205 -2.892 16.946 1.00 6.86 313 ARG A CA 1
ATOM 2394 C C . ARG A 1 313 ? 4.841 -3.395 16.422 1.00 6.32 313 ARG A C 1
ATOM 2395 O O . ARG A 1 313 ? 3.970 -2.583 16.053 1.00 7.01 313 ARG A O 1
ATOM 2403 N N . ASP A 1 314 ? 4.657 -4.725 16.357 1.00 6.20 314 ASP A N 1
ATOM 2404 C CA . ASP A 1 314 ? 3.397 -5.255 15.863 1.00 6.06 314 ASP A CA 1
ATOM 2405 C C . ASP A 1 314 ? 2.241 -5.065 16.859 1.00 5.81 314 ASP A C 1
ATOM 2406 O O . ASP A 1 314 ? 1.130 -4.661 16.473 1.00 5.87 314 ASP A O 1
ATOM 2411 N N . TYR A 1 315 ? 2.495 -5.358 18.127 1.00 5.16 315 TYR A N 1
ATOM 2412 C CA . TYR A 1 315 ? 1.463 -5.171 19.164 1.00 5.02 315 TYR A CA 1
ATOM 2413 C C . TYR A 1 315 ? 0.980 -3.732 19.200 1.00 4.92 315 TYR A C 1
ATOM 2414 O O . TYR A 1 315 ? -0.214 -3.457 19.154 1.00 5.39 315 TYR A O 1
ATOM 2423 N N . LEU A 1 316 ? 1.933 -2.811 19.310 1.00 5.24 316 LEU A N 1
ATOM 2424 C CA . LEU A 1 316 ? 1.577 -1.399 19.450 1.00 5.69 316 LEU A CA 1
ATOM 2425 C C . LEU A 1 316 ? 0.960 -0.824 18.171 1.00 5.79 316 LEU A C 1
ATOM 2426 O O . LEU A 1 316 ? 0.033 -0.014 18.249 1.00 5.94 316 LEU A O 1
ATOM 2431 N N . ALA A 1 317 ? 1.455 -1.231 17.001 1.00 5.89 317 ALA A N 1
ATOM 2432 C CA . ALA A 1 317 ? 0.805 -0.787 15.771 1.00 6.11 317 ALA A CA 1
ATOM 2433 C C . ALA A 1 317 ? -0.655 -1.241 15.711 1.00 6.18 317 ALA A C 1
ATOM 2434 O O . ALA A 1 317 ? -1.533 -0.512 15.224 1.00 6.84 317 ALA A O 1
ATOM 2436 N N . THR A 1 318 ? -0.929 -2.444 16.237 1.00 5.96 318 THR A N 1
ATOM 2437 C CA . THR A 1 318 ? -2.293 -2.962 16.284 1.00 6.20 318 THR A CA 1
ATOM 2438 C C . THR A 1 318 ? -3.175 -2.135 17.272 1.00 5.98 318 THR A C 1
ATOM 2439 O O . THR A 1 318 ? -4.350 -1.862 17.015 1.00 6.70 318 THR A O 1
ATOM 2443 N N . VAL A 1 319 ? -2.593 -1.729 18.405 1.00 6.18 319 VAL A N 1
ATOM 2444 C CA . VAL A 1 319 ? -3.290 -0.848 19.343 1.00 6.16 319 VAL A CA 1
ATOM 2445 C C . VAL A 1 319 ? -3.728 0.469 18.699 1.00 6.32 319 VAL A C 1
ATOM 2446 O O . VAL A 1 319 ? -4.793 0.997 19.026 1.00 7.30 319 VAL A O 1
ATOM 2450 N N . LEU A 1 320 ? -2.905 1.015 17.798 1.00 6.17 320 LEU A N 1
ATOM 2451 C CA . LEU A 1 320 ? -3.241 2.341 17.228 1.00 6.19 320 LEU A CA 1
ATOM 2452 C C . LEU A 1 320 ? -4.648 2.386 16.673 1.00 6.13 320 LEU A C 1
ATOM 2453 O O . LEU A 1 320 ? -5.352 3.380 16.876 1.00 6.33 320 LEU A O 1
ATOM 2458 N N . ALA A 1 321 ? -5.061 1.369 15.926 1.00 6.07 321 ALA A N 1
ATOM 2459 C CA . ALA A 1 321 ? -6.398 1.408 15.324 1.00 6.19 321 ALA A CA 1
ATOM 2460 C C . ALA A 1 321 ? -7.489 1.312 16.378 1.00 6.21 321 ALA A C 1
ATOM 2461 O O . ALA A 1 321 ? -8.573 1.835 16.201 1.00 6.68 321 ALA A O 1
ATOM 2463 N N . VAL A 1 322 ? -7.213 0.632 17.493 1.00 6.23 322 VAL A N 1
ATOM 2464 C CA . VAL A 1 322 ? -8.196 0.575 18.574 1.00 6.62 322 VAL A CA 1
ATOM 2465 C C . VAL A 1 322 ? -8.487 1.980 19.078 1.00 6.37 322 VAL A C 1
ATOM 2466 O O . VAL A 1 322 ? -9.646 2.381 19.193 1.00 6.48 322 VAL A O 1
ATOM 2470 N N . ASP A 1 323 ? -7.431 2.751 19.394 1.00 6.23 323 ASP A N 1
ATOM 2471 C CA . ASP A 1 323 ? -7.681 4.075 19.940 1.00 6.45 323 ASP A CA 1
ATOM 2472 C C . ASP A 1 323 ? -8.367 5.012 18.946 1.00 6.84 323 ASP A C 1
ATOM 2473 O O . ASP A 1 323 ? -9.274 5.775 19.326 1.00 7.50 323 ASP A O 1
ATOM 2478 N N . GLU A 1 324 ? -7.984 4.889 17.669 1.00 6.43 324 GLU A N 1
ATOM 2479 C CA . GLU A 1 324 ? -8.649 5.724 16.646 1.00 7.49 324 GLU A CA 1
ATOM 2480 C C . GLU A 1 324 ? -10.146 5.459 16.616 1.00 7.22 324 GLU A C 1
ATOM 2481 O O . GLU A 1 324 ? -10.968 6.370 16.530 1.00 8.45 324 GLU A O 1
ATOM 2487 N N . ASN A 1 325 ? -10.503 4.177 16.683 1.00 7.08 325 ASN A N 1
ATOM 2488 C CA . ASN A 1 325 ? -11.892 3.767 16.593 1.00 8.16 325 ASN A CA 1
ATOM 2489 C C . ASN A 1 325 ? -12.690 4.162 17.828 1.00 8.01 325 ASN A C 1
ATOM 2490 O O . ASN A 1 325 ? -13.881 4.507 17.700 1.00 8.87 325 ASN A O 1
ATOM 2495 N N . ILE A 1 326 ? -12.074 4.141 19.012 1.00 8.13 326 ILE A N 1
ATOM 2496 C CA A ILE A 1 326 ? -12.711 4.693 20.232 0.50 8.63 326 ILE A CA 1
ATOM 2497 C CA B ILE A 1 326 ? -12.742 4.700 20.198 0.50 8.22 326 ILE A CA 1
ATOM 2498 C C . ILE A 1 326 ? -13.067 6.173 19.965 1.00 8.49 326 ILE A C 1
ATOM 2499 O O . ILE A 1 326 ? -14.178 6.632 20.278 1.00 9.58 326 ILE A O 1
ATOM 2508 N N . GLY A 1 327 ? -12.140 6.922 19.386 1.00 8.57 327 GLY A N 1
ATOM 2509 C CA . GLY A 1 327 ? -12.414 8.313 19.005 1.00 9.34 327 GLY A CA 1
ATOM 2510 C C . GLY A 1 327 ? -13.634 8.437 18.111 1.00 9.89 327 GLY A C 1
ATOM 2511 O O . GLY A 1 327 ? -14.466 9.323 18.307 1.00 10.10 327 GLY A O 1
ATOM 2512 N N . ARG A 1 328 ? -13.733 7.572 17.108 1.00 10.00 328 ARG A N 1
ATOM 2513 C CA . ARG A 1 328 ? -14.886 7.618 16.215 1.00 11.61 328 ARG A CA 1
ATOM 2514 C C . ARG A 1 328 ? -16.202 7.443 16.967 1.00 11.83 328 ARG A C 1
ATOM 2515 O O . ARG A 1 328 ? -17.188 8.134 16.687 1.00 13.24 328 ARG A O 1
ATOM 2523 N N . LEU A 1 329 ? -16.236 6.519 17.921 1.00 12.19 329 LEU A N 1
ATOM 2524 C CA . LEU A 1 329 ? -17.437 6.302 18.744 1.00 13.61 329 LEU A CA 1
ATOM 2525 C C . LEU A 1 329 ? -17.734 7.488 19.655 1.00 13.35 329 LEU A C 1
ATOM 2526 O O . LEU A 1 329 ? -18.892 7.904 19.771 1.00 14.22 329 LEU A O 1
ATOM 2531 N N . LEU A 1 330 ? -16.721 8.059 20.299 1.00 12.61 330 LEU A N 1
ATOM 2532 C CA . LEU A 1 330 ? -16.942 9.240 21.163 1.00 12.47 330 LEU A CA 1
ATOM 2533 C C . LEU A 1 330 ? -17.483 10.400 20.331 1.00 12.94 330 LEU A C 1
ATOM 2534 O O . LEU A 1 330 ? -18.378 11.134 20.767 1.00 13.56 330 LEU A O 1
ATOM 2539 N N . ASN A 1 331 ? -16.943 10.563 19.131 1.00 10.94 331 ASN A N 1
ATOM 2540 C CA . ASN A 1 331 ? -17.351 11.689 18.282 1.00 12.97 331 ASN A CA 1
ATOM 2541 C C . ASN A 1 331 ? -18.770 11.458 17.767 1.00 12.91 331 ASN A C 1
ATOM 2542 O O . ASN A 1 331 ? -19.574 12.390 17.727 1.00 13.92 331 ASN A O 1
ATOM 2547 N N . TYR A 1 332 ? -19.102 10.215 17.431 1.00 12.67 332 TYR A N 1
ATOM 2548 C CA . TYR A 1 332 ? -20.464 9.871 16.978 1.00 12.67 332 TYR A CA 1
ATOM 2549 C C . TYR A 1 332 ? -21.463 10.137 18.098 1.00 12.72 332 TYR A C 1
ATOM 2550 O O . TYR A 1 332 ? -22.506 10.775 17.873 1.00 12.09 332 TYR A O 1
ATOM 2559 N N . LEU A 1 333 ? -21.170 9.679 19.314 1.00 12.07 333 LEU A N 1
ATOM 2560 C CA . LEU A 1 333 ? -22.068 9.917 20.441 1.00 12.85 333 LEU A CA 1
ATOM 2561 C C . LEU A 1 333 ? -22.291 11.405 20.705 1.00 12.59 333 LEU A C 1
ATOM 2562 O O . LEU A 1 333 ? -23.406 11.837 21.017 1.00 13.26 333 LEU A O 1
ATOM 2567 N N . GLU A 1 334 ? -21.230 12.196 20.591 1.00 11.95 334 GLU A N 1
ATOM 2568 C CA . GLU A 1 334 ? -21.366 13.640 20.755 1.00 12.64 334 GLU A CA 1
ATOM 2569 C C . GLU A 1 334 ? -22.249 14.235 19.663 1.00 13.37 334 GLU A C 1
ATOM 2570 O O . GLU A 1 334 ? -23.116 15.067 19.964 1.00 15.21 334 GLU A O 1
ATOM 2576 N N . LYS A 1 335 ? -22.038 13.809 18.423 1.00 12.67 335 LYS A N 1
ATOM 2577 C CA . LYS A 1 335 ? -22.812 14.308 17.276 1.00 14.49 335 LYS A CA 1
ATOM 2578 C C . LYS A 1 335 ? -24.319 14.070 17.420 1.00 15.49 335 LYS A C 1
ATOM 2579 O O . LYS A 1 335 ? -25.114 14.922 17.031 1.00 19.50 335 LYS A O 1
ATOM 2585 N N . ILE A 1 336 ? -24.702 12.936 18.003 1.00 13.73 336 ILE A N 1
ATOM 2586 C CA . ILE A 1 336 ? -26.125 12.612 18.212 1.00 14.72 336 ILE A CA 1
ATOM 2587 C C . ILE A 1 336 ? -26.655 13.043 19.584 1.00 14.28 336 ILE A C 1
ATOM 2588 O O . ILE A 1 336 ? -27.819 12.752 19.926 1.00 16.91 336 ILE A O 1
ATOM 2593 N N . GLY A 1 337 ? -25.846 13.760 20.361 1.00 13.73 337 GLY A N 1
ATOM 2594 C CA . GLY A 1 337 ? -26.294 14.322 21.614 1.00 14.00 337 GLY A CA 1
ATOM 2595 C C . GLY A 1 337 ? -26.465 13.324 22.735 1.00 15.17 337 GLY A C 1
ATOM 2596 O O . GLY A 1 337 ? -27.228 13.566 23.659 1.00 18.65 337 GLY A O 1
ATOM 2597 N N . GLU A 1 338 ? -25.739 12.203 22.678 1.00 14.87 338 GLU A N 1
ATOM 2598 C CA . GLU A 1 338 ? -25.909 11.148 23.689 1.00 16.53 338 GLU A CA 1
ATOM 2599 C C . GLU A 1 338 ? -24.670 10.899 24.546 1.00 15.61 338 GLU A C 1
ATOM 2600 O O . GLU A 1 338 ? -24.712 10.062 25.461 1.00 19.07 338 GLU A O 1
ATOM 2606 N N . LEU A 1 339 ? -23.603 11.652 24.343 1.00 13.64 339 LEU A N 1
ATOM 2607 C CA . LEU A 1 339 ? -22.345 11.383 25.049 1.00 13.92 339 LEU A CA 1
ATOM 2608 C C . LEU A 1 339 ? -22.550 11.461 26.561 1.00 13.23 339 LEU A C 1
ATOM 2609 O O . LEU A 1 339 ? -22.207 10.528 27.299 1.00 13.70 339 LEU A O 1
ATOM 2614 N N . ASP A 1 340 ? -23.109 12.560 27.047 1.00 13.72 340 ASP A N 1
ATOM 2615 C CA . ASP A 1 340 ? -23.256 12.746 28.486 1.00 13.73 340 ASP A CA 1
ATOM 2616 C C . ASP A 1 340 ? -24.332 11.856 29.109 1.00 14.44 340 ASP A C 1
ATOM 2617 O O . ASP A 1 340 ? -24.222 11.521 30.289 1.00 17.57 340 ASP A O 1
ATOM 2622 N N . ASN A 1 341 ? -25.294 11.388 28.315 1.00 13.13 341 ASN A N 1
ATOM 2623 C CA . ASN A 1 341 ? -26.361 10.514 28.806 1.00 14.47 341 ASN A CA 1
ATOM 2624 C C . ASN A 1 341 ? -25.970 9.034 28.696 1.00 12.65 341 ASN A C 1
ATOM 2625 O O . ASN A 1 341 ? -26.821 8.169 28.845 1.00 12.45 341 ASN A O 1
ATOM 2630 N N . THR A 1 342 ? -24.697 8.753 28.416 1.00 11.16 342 THR A N 1
ATOM 2631 C CA . THR A 1 342 ? -24.223 7.374 28.242 1.00 11.00 342 THR A CA 1
ATOM 2632 C C . THR A 1 342 ? -23.075 7.097 29.199 1.00 10.15 342 THR A C 1
ATOM 2633 O O . THR A 1 342 ? -22.136 7.884 29.302 1.00 11.92 342 THR A O 1
ATOM 2637 N N . ILE A 1 343 ? -23.175 5.996 29.943 1.00 9.82 343 ILE A N 1
ATOM 2638 C CA . ILE A 1 343 ? -22.058 5.504 30.739 1.00 9.50 343 ILE A CA 1
ATOM 2639 C C . ILE A 1 343 ? -21.087 4.814 29.781 1.00 8.68 343 ILE A C 1
ATOM 2640 O O . ILE A 1 343 ? -21.423 3.808 29.171 1.00 9.92 343 ILE A O 1
ATOM 2645 N N . ILE A 1 344 ? -19.896 5.385 29.666 1.00 7.61 344 ILE A N 1
ATOM 2646 C CA . ILE A 1 344 ? -18.872 4.917 28.702 1.00 8.37 344 ILE A CA 1
ATOM 2647 C C . ILE A 1 344 ? -17.783 4.228 29.508 1.00 7.53 344 ILE A C 1
ATOM 2648 O O . ILE A 1 344 ? -17.139 4.863 30.340 1.00 8.05 344 ILE A O 1
ATOM 2653 N N . VAL A 1 345 ? -17.585 2.932 29.254 1.00 6.94 345 VAL A N 1
ATOM 2654 C CA . VAL A 1 345 ? -16.561 2.145 29.935 1.00 6.77 345 VAL A CA 1
ATOM 2655 C C . VAL A 1 345 ? -15.550 1.644 28.917 1.00 6.49 345 VAL A C 1
ATOM 2656 O O . VAL A 1 345 ? -15.938 1.156 27.872 1.00 7.17 345 VAL A O 1
ATOM 2660 N N . TYR A 1 346 ? -14.263 1.740 29.261 1.00 5.53 346 TYR A N 1
ATOM 2661 C CA . TYR A 1 346 ? -13.209 1.072 28.487 1.00 5.27 346 TYR A CA 1
ATOM 2662 C C . TYR A 1 346 ? -12.401 0.158 29.412 1.00 5.41 346 TYR A C 1
ATOM 2663 O O . TYR A 1 346 ? -11.964 0.556 30.504 1.00 5.26 346 TYR A O 1
ATOM 2672 N N . THR A 1 347 ? -12.203 -1.074 28.937 1.00 4.89 347 THR A N 1
ATOM 2673 C CA . THR A 1 347 ? -11.429 -2.078 29.658 1.00 5.13 347 THR A CA 1
ATOM 2674 C C . THR A 1 347 ? -10.821 -3.061 28.661 1.00 4.66 347 THR A C 1
ATOM 2675 O O . THR A 1 347 ? -10.991 -2.919 27.445 1.00 4.80 347 THR A O 1
ATOM 2679 N N . SER A 1 348 ? -10.107 -4.070 29.183 1.00 4.66 348 SER A N 1
ATOM 2680 C CA . SER A 1 348 ? -9.567 -5.176 28.382 1.00 4.78 348 SER A CA 1
ATOM 2681 C C . SER A 1 348 ? -9.901 -6.470 29.132 1.00 4.88 348 SER A C 1
ATOM 2682 O O . SER A 1 348 ? -9.952 -6.468 30.368 1.00 5.56 348 SER A O 1
ATOM 2685 N N . ASP A 1 349 ? -10.116 -7.561 28.407 1.00 4.49 349 ASP A N 1
ATOM 2686 C CA . ASP A 1 349 ? -10.550 -8.820 29.050 1.00 4.92 349 ASP A CA 1
ATOM 2687 C C . ASP A 1 349 ? -9.604 -9.248 30.169 1.00 4.66 349 ASP A C 1
ATOM 2688 O O . ASP A 1 349 ? -10.033 -9.706 31.243 1.00 4.92 349 ASP A O 1
ATOM 2693 N N . GLN A 1 350 ? -8.305 -9.087 29.924 1.00 4.56 350 GLN A N 1
ATOM 2694 C CA . GLN A 1 350 ? -7.288 -9.100 30.966 1.00 4.82 350 GLN A CA 1
ATOM 2695 C C . GLN A 1 350 ? -6.181 -8.154 30.531 1.00 4.97 350 GLN A C 1
ATOM 2696 O O . GLN A 1 350 ? -6.245 -7.613 29.431 1.00 5.32 350 GLN A O 1
ATOM 2702 N N . GLY A 1 351 ? -5.174 -7.961 31.370 1.00 4.89 351 GLY A N 1
ATOM 2703 C CA . GLY A 1 351 ? -3.947 -7.299 30.920 1.00 4.67 351 GLY A CA 1
ATOM 2704 C C . GLY A 1 351 ? -3.063 -8.280 30.165 1.00 4.61 351 GLY A C 1
ATOM 2705 O O . GLY A 1 351 ? -3.507 -9.347 29.709 1.00 4.87 351 GLY A O 1
ATOM 2706 N N . PHE A 1 352 ? -1.779 -7.912 30.016 1.00 4.27 352 PHE A N 1
ATOM 2707 C CA . PHE A 1 352 ? -0.900 -8.614 29.084 1.00 4.73 352 PHE A CA 1
ATOM 2708 C C . PHE A 1 352 ? 0.539 -8.316 29.418 1.00 4.86 352 PHE A C 1
ATOM 2709 O O . PHE A 1 352 ? 0.873 -7.180 29.768 1.00 5.94 352 PHE A O 1
ATOM 2717 N N . PHE A 1 353 ? 1.404 -9.326 29.288 1.00 4.90 353 PHE A N 1
ATOM 2718 C CA . PHE A 1 353 ? 2.843 -9.091 29.428 1.00 5.01 353 PHE A CA 1
ATOM 2719 C C . PHE A 1 353 ? 3.404 -8.528 28.121 1.00 5.19 353 PHE A C 1
ATOM 2720 O O . PHE A 1 353 ? 3.231 -9.122 27.054 1.00 5.44 353 PHE A O 1
ATOM 2728 N N . LEU A 1 354 ? 4.099 -7.392 28.260 1.00 5.52 354 LEU A N 1
ATOM 2729 C CA . LEU A 1 354 ? 4.820 -6.741 27.167 1.00 6.15 354 LEU A CA 1
ATOM 2730 C C . LEU A 1 354 ? 6.321 -6.922 27.417 1.00 6.16 354 LEU A C 1
ATOM 2731 O O . LEU A 1 354 ? 7.095 -5.972 27.512 1.00 7.31 354 LEU A O 1
ATOM 2736 N N . GLY A 1 355 ? 6.736 -8.179 27.544 1.00 6.03 355 GLY A N 1
ATOM 2737 C CA . GLY A 1 355 ? 8.120 -8.531 27.810 1.00 6.82 355 GLY A CA 1
ATOM 2738 C C . GLY A 1 355 ? 8.519 -8.578 29.253 1.00 6.66 355 GLY A C 1
ATOM 2739 O O . GLY A 1 355 ? 9.637 -9.031 29.536 1.00 8.17 355 GLY A O 1
ATOM 2740 N N . GLU A 1 356 ? 7.673 -8.153 30.192 1.00 6.65 356 GLU A N 1
ATOM 2741 C CA . GLU A 1 356 ? 8.039 -8.270 31.611 1.00 7.17 356 GLU A CA 1
ATOM 2742 C C . GLU A 1 356 ? 8.221 -9.753 31.929 1.00 7.41 356 GLU A C 1
ATOM 2743 O O . GLU A 1 356 ? 7.447 -10.602 31.459 1.00 7.32 356 GLU A O 1
ATOM 2749 N N . HIS A 1 357 ? 9.282 -10.051 32.698 1.00 7.23 357 HIS A N 1
ATOM 2750 C CA . HIS A 1 357 ? 9.653 -11.417 33.059 1.00 7.80 357 HIS A CA 1
ATOM 2751 C C . HIS A 1 357 ? 10.022 -12.262 31.844 1.00 7.94 357 HIS A C 1
ATOM 2752 O O . HIS A 1 357 ? 10.144 -13.490 31.951 1.00 10.25 357 HIS A O 1
ATOM 2759 N N . GLY A 1 358 ? 10.255 -11.617 30.687 1.00 7.12 358 GLY A N 1
ATOM 2760 C CA . GLY A 1 358 ? 10.542 -12.304 29.446 1.00 7.72 358 GLY A CA 1
ATOM 2761 C C . GLY A 1 358 ? 9.325 -12.819 28.688 1.00 7.23 358 GLY A C 1
ATOM 2762 O O . GLY A 1 358 ? 9.473 -13.573 27.729 1.00 7.66 358 GLY A O 1
ATOM 2763 N N . TRP A 1 359 ? 8.120 -12.391 29.097 1.00 6.50 359 TRP A N 1
ATOM 2764 C CA . TRP A 1 359 ? 6.897 -13.033 28.610 1.00 6.19 359 TRP A CA 1
ATOM 2765 C C . TRP A 1 359 ? 6.024 -12.170 27.702 1.00 5.92 359 TRP A C 1
ATOM 2766 O O . TRP A 1 359 ? 6.127 -10.938 27.664 1.00 5.87 359 TRP A O 1
ATOM 2777 N N . PHE A 1 360 ? 5.155 -12.856 26.981 1.00 5.50 360 PHE A N 1
ATOM 2778 C CA . PHE A 1 360 ? 3.895 -12.297 26.459 1.00 5.80 360 PHE A CA 1
ATOM 2779 C C . PHE A 1 360 ? 2.747 -13.106 27.085 1.00 5.41 360 PHE A C 1
ATOM 2780 O O . PHE A 1 360 ? 2.978 -14.050 27.822 1.00 6.18 360 PHE A O 1
ATOM 2788 N N . ASP A 1 361 ? 1.501 -12.740 26.798 1.00 4.92 361 ASP A N 1
ATOM 2789 C CA . ASP A 1 361 ? 0.314 -13.495 27.272 1.00 4.94 361 ASP A CA 1
ATOM 2790 C C . ASP A 1 361 ? -0.133 -13.079 28.665 1.00 4.81 361 ASP A C 1
ATOM 2791 O O . ASP A 1 361 ? 0.077 -11.926 29.053 1.00 5.17 361 ASP A O 1
ATOM 2796 N N . LYS A 1 362 ? -0.861 -13.954 29.371 1.00 4.56 362 LYS A N 1
ATOM 2797 C CA . LYS A 1 362 ? -1.624 -13.534 30.548 1.00 4.19 362 LYS A CA 1
ATOM 2798 C C . LYS A 1 362 ? -1.608 -14.707 31.537 1.00 4.18 362 LYS A C 1
ATOM 2799 O O . LYS A 1 362 ? -0.512 -15.209 31.856 1.00 4.87 362 LYS A O 1
ATOM 2805 N N . ARG A 1 363 ? -2.770 -15.135 32.050 1.00 4.31 363 ARG A N 1
ATOM 2806 C CA . ARG A 1 363 ? -2.921 -16.383 32.843 1.00 4.40 363 ARG A CA 1
ATOM 2807 C C . ARG A 1 363 ? -2.437 -16.293 34.280 1.00 4.37 363 ARG A C 1
ATOM 2808 O O . ARG A 1 363 ? -3.152 -16.647 35.216 1.00 4.56 363 ARG A O 1
ATOM 2816 N N . PHE A 1 364 ? -1.201 -15.871 34.463 1.00 4.64 364 PHE A N 1
ATOM 2817 C CA . PHE A 1 364 ? -0.667 -15.698 35.817 1.00 4.89 364 PHE A CA 1
ATOM 2818 C C . PHE A 1 364 ? -1.406 -14.618 36.587 1.00 5.26 364 PHE A C 1
ATOM 2819 O O . PHE A 1 364 ? -1.869 -13.620 36.029 1.00 6.76 364 PHE A O 1
ATOM 2827 N N . MET A 1 365 ? -1.395 -14.753 37.907 1.00 5.18 365 MET A N 1
ATOM 2828 C CA . MET A 1 365 ? -1.917 -13.735 38.797 1.00 5.87 365 MET A CA 1
ATOM 2829 C C . MET A 1 365 ? -0.961 -12.542 38.946 1.00 6.56 365 MET A C 1
ATOM 2830 O O . MET A 1 365 ? -1.308 -11.582 39.639 1.00 9.59 365 MET A O 1
ATOM 2835 N N . TYR A 1 366 ? 0.166 -12.509 38.250 1.00 6.76 366 TYR A N 1
ATOM 2836 C CA . TYR A 1 366 ? 1.079 -11.378 38.336 1.00 6.51 366 TYR A CA 1
ATOM 2837 C C . TYR A 1 366 ? 0.436 -10.101 37.785 1.00 6.39 366 TYR A C 1
ATOM 2838 O O . TYR A 1 366 ? -0.497 -10.140 36.967 1.00 7.00 366 TYR A O 1
ATOM 2847 N N . GLU A 1 367 ? 0.940 -8.955 38.249 1.00 6.43 367 GLU A N 1
ATOM 2848 C CA . GLU A 1 367 ? 0.187 -7.715 38.161 1.00 6.12 367 GLU A CA 1
ATOM 2849 C C . GLU A 1 367 ? -0.074 -7.217 36.736 1.00 5.98 367 GLU A C 1
ATOM 2850 O O . GLU A 1 367 ? -1.140 -6.647 36.465 1.00 6.29 367 GLU A O 1
ATOM 2856 N N . GLU A 1 368 ? 0.861 -7.424 35.814 1.00 5.77 368 GLU A N 1
ATOM 2857 C CA . GLU A 1 368 ? 0.693 -6.886 34.451 1.00 6.20 368 GLU A CA 1
ATOM 2858 C C . GLU A 1 368 ? -0.566 -7.393 33.781 1.00 6.13 368 GLU A C 1
ATOM 2859 O O . GLU A 1 368 ? -1.235 -6.658 33.047 1.00 6.87 368 GLU A O 1
ATOM 2865 N N . CYS A 1 369 ? -0.893 -8.675 34.005 1.00 5.57 369 CYS A N 1
ATOM 2866 C CA . CYS A 1 369 ? -2.042 -9.281 33.359 1.00 5.62 369 CYS A CA 1
ATOM 2867 C C . CYS A 1 369 ? -3.238 -9.470 34.260 1.00 5.12 369 CYS A C 1
ATOM 2868 O O . CYS A 1 369 ? -4.369 -9.475 33.764 1.00 5.74 369 CYS A O 1
ATOM 2871 N N . GLN A 1 370 ? -3.031 -9.573 35.583 1.00 5.13 370 GLN A N 1
ATOM 2872 C CA . GLN A 1 370 ? -4.184 -9.656 36.498 1.00 5.13 370 GLN A CA 1
ATOM 2873 C C . GLN A 1 370 ? -4.950 -8.325 36.479 1.00 5.24 370 GLN A C 1
ATOM 2874 O O . GLN A 1 370 ? -6.185 -8.311 36.609 1.00 5.43 370 GLN A O 1
ATOM 2880 N N . ARG A 1 371 ? -4.209 -7.221 36.377 1.00 5.70 371 ARG A N 1
ATOM 2881 C CA . ARG A 1 371 ? -4.830 -5.903 36.425 1.00 5.91 371 ARG A CA 1
ATOM 2882 C C . ARG A 1 371 ? -5.416 -5.527 35.076 1.00 5.99 371 ARG A C 1
ATOM 2883 O O . ARG A 1 371 ? -4.743 -5.563 34.052 1.00 7.24 371 ARG A O 1
ATOM 2891 N N . MET A 1 372 ? -6.706 -5.192 35.075 1.00 5.64 372 MET A N 1
ATOM 2892 C CA . MET A 1 372 ? -7.404 -4.704 33.879 1.00 5.89 372 MET A CA 1
ATOM 2893 C C . MET A 1 372 ? -7.355 -3.178 33.880 1.00 5.60 372 MET A C 1
ATOM 2894 O O . MET A 1 372 ? -7.574 -2.556 34.928 1.00 6.54 372 MET A O 1
ATOM 2899 N N . PRO A 1 373 ? -7.136 -2.534 32.730 1.00 5.27 373 PRO A N 1
ATOM 2900 C CA . PRO A 1 373 ? -7.499 -1.115 32.657 1.00 5.59 373 PRO A CA 1
ATOM 2901 C C . PRO A 1 373 ? -8.987 -0.981 32.967 1.00 5.61 373 PRO A C 1
ATOM 2902 O O . PRO A 1 373 ? -9.791 -1.823 32.565 1.00 6.28 373 PRO A O 1
ATOM 2906 N N . LEU A 1 374 ? -9.372 0.114 33.590 1.00 5.49 374 LEU A N 1
ATOM 2907 C CA . LEU A 1 374 ? -10.796 0.418 33.766 1.00 5.68 374 LEU A CA 1
ATOM 2908 C C . LEU A 1 374 ? -10.927 1.932 33.888 1.00 5.98 374 LEU A C 1
ATOM 2909 O O . LEU A 1 374 ? -10.477 2.541 34.876 1.00 6.03 374 LEU A O 1
ATOM 2914 N N . ILE A 1 375 ? -11.527 2.508 32.853 1.00 5.48 375 ILE A N 1
ATOM 2915 C CA . ILE A 1 375 ? -11.782 3.953 32.806 1.00 5.76 375 ILE A CA 1
ATOM 2916 C C . ILE A 1 375 ? -13.237 4.146 32.458 1.00 6.19 375 ILE A C 1
ATOM 2917 O O . ILE A 1 375 ? -13.783 3.433 31.612 1.00 6.73 375 ILE A O 1
ATOM 2922 N N . ILE A 1 376 ? -13.884 5.115 33.130 1.00 6.57 376 ILE A N 1
ATOM 2923 C CA . ILE A 1 376 ? -15.332 5.283 32.984 1.00 6.84 376 ILE A CA 1
ATOM 2924 C C . ILE A 1 376 ? -15.669 6.779 32.935 1.00 7.17 376 ILE A C 1
ATOM 2925 O O . ILE A 1 376 ? -15.138 7.551 33.750 1.00 7.69 376 ILE A O 1
ATOM 2930 N N . ARG A 1 377 ? -16.533 7.159 31.980 1.00 7.77 377 ARG A N 1
ATOM 2931 C CA . ARG A 1 377 ? -17.017 8.548 31.831 1.00 8.42 377 ARG A CA 1
ATOM 2932 C C . ARG A 1 377 ? -18.539 8.561 31.966 1.00 8.98 377 ARG A C 1
ATOM 2933 O O . ARG A 1 377 ? -19.242 7.845 31.242 1.00 8.87 377 ARG A O 1
ATOM 2941 N N . TYR A 1 378 ? -19.030 9.414 32.881 1.00 8.92 378 TYR A N 1
ATOM 2942 C CA . TYR A 1 378 ? -20.469 9.657 33.028 1.00 10.95 378 TYR A CA 1
ATOM 2943 C C . TYR A 1 378 ? -20.649 10.901 33.889 1.00 12.11 378 TYR A C 1
ATOM 2944 O O . TYR A 1 378 ? -20.692 10.780 35.107 1.00 12.64 378 TYR A O 1
ATOM 2953 N N . PRO A 1 379 ? -20.708 12.107 33.258 1.00 14.25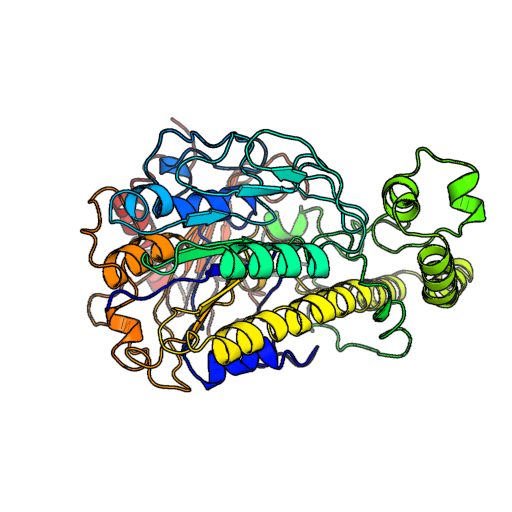 379 PRO A N 1
ATOM 2954 C CA . PRO A 1 379 ? -20.536 13.346 34.036 1.00 16.09 379 PRO A CA 1
ATOM 2955 C C . PRO A 1 379 ? -21.544 13.598 35.143 1.00 16.85 379 PRO A C 1
ATOM 2956 O O . PRO A 1 379 ? -21.171 14.188 36.163 1.00 19.01 379 PRO A O 1
ATOM 2960 N N . LYS A 1 380 ? -22.772 13.109 34.980 1.00 17.25 380 LYS A N 1
ATOM 2961 C CA . LYS A 1 380 ? -23.810 13.203 36.047 1.00 19.44 380 LYS A CA 1
ATOM 2962 C C . LYS A 1 380 ? -23.334 12.651 37.391 1.00 20.09 380 LYS A C 1
ATOM 2963 O O . LYS A 1 380 ? -23.637 13.217 38.450 1.00 21.13 380 LYS A O 1
ATOM 2965 N N . ALA A 1 381 ? -22.571 11.561 37.349 1.00 16.90 381 ALA A N 1
ATOM 2966 C CA . ALA A 1 381 ? -22.176 10.828 38.540 1.00 16.03 381 ALA A CA 1
ATOM 2967 C C . ALA A 1 381 ? -20.703 10.959 38.903 1.00 13.16 381 ALA A C 1
ATOM 2968 O O . ALA A 1 381 ? -20.364 10.876 40.076 1.00 15.71 381 ALA A O 1
ATOM 2970 N N . ILE A 1 382 ? -19.826 11.108 37.911 1.00 11.62 382 ILE A N 1
ATOM 2971 C CA . ILE A 1 382 ? -18.390 10.922 38.089 1.00 10.76 382 ILE A CA 1
ATOM 2972 C C . ILE A 1 382 ? -17.630 12.235 37.850 1.00 10.75 382 ILE A C 1
ATOM 2973 O O . ILE A 1 382 ? -17.643 12.753 36.735 1.00 11.34 382 ILE A O 1
ATOM 2978 N N . LYS A 1 383 ? -16.944 12.750 38.869 1.00 11.07 383 LYS A N 1
ATOM 2979 C CA . LYS A 1 383 ? -16.114 13.950 38.728 1.00 12.22 383 LYS A CA 1
ATOM 2980 C C . LYS A 1 383 ? -14.966 13.691 37.769 1.00 11.91 383 LYS A C 1
ATOM 2981 O O . LYS A 1 383 ? -14.218 12.720 37.929 1.00 13.24 383 LYS A O 1
ATOM 2987 N N . ALA A 1 384 ? -14.792 14.566 36.778 1.00 10.67 384 ALA A N 1
ATOM 2988 C CA . ALA A 1 384 ? -13.721 14.432 35.805 1.00 10.95 384 ALA A CA 1
ATOM 2989 C C . ALA A 1 384 ? -12.359 14.487 36.459 1.00 11.93 384 ALA A C 1
ATOM 2990 O O . ALA A 1 384 ? -12.127 15.306 37.354 1.00 12.77 384 ALA A O 1
ATOM 2992 N N . GLY A 1 385 ? -11.460 13.621 36.002 1.00 12.21 385 GLY A N 1
ATOM 2993 C CA . GLY A 1 385 ? -10.085 13.542 36.492 1.00 12.32 385 GLY A CA 1
ATOM 2994 C C . GLY A 1 385 ? -9.918 12.793 37.796 1.00 11.39 385 GLY A C 1
ATOM 2995 O O . GLY A 1 385 ? -8.858 12.860 38.422 1.00 14.79 385 GLY A O 1
ATOM 2996 N N . SER A 1 386 ? -10.960 12.077 38.221 1.00 10.91 386 SER A N 1
ATOM 2997 C CA A SER A 1 386 ? -10.925 11.247 39.427 0.50 10.49 386 SER A CA 1
ATOM 2998 C CA B SER A 1 386 ? -10.839 11.295 39.446 0.50 10.86 386 SER A CA 1
ATOM 2999 C C . SER A 1 386 ? -10.052 10.001 39.213 1.00 9.63 386 SER A C 1
ATOM 3000 O O . SER A 1 386 ? -9.899 9.508 38.073 1.00 9.72 386 SER A O 1
ATOM 3005 N N . THR A 1 387 ? -9.540 9.479 40.313 1.00 9.11 387 THR A N 1
ATOM 3006 C CA . THR A 1 387 ? -8.845 8.215 40.307 1.00 8.66 387 THR A CA 1
ATOM 3007 C C . THR A 1 387 ? -9.346 7.429 41.483 1.00 8.08 387 THR A C 1
ATOM 3008 O O . THR A 1 387 ? -9.860 7.977 42.468 1.00 9.78 387 THR A O 1
ATOM 3012 N N . SER A 1 388 ? -9.170 6.097 41.419 1.00 7.77 388 SER A N 1
ATOM 3013 C CA . SER A 1 388 ? -9.548 5.227 42.535 1.00 7.43 388 SER A CA 1
ATOM 3014 C C . SER A 1 388 ? -8.553 4.111 42.773 1.00 6.89 388 SER A C 1
ATOM 3015 O O . SER A 1 388 ? -8.099 3.478 41.817 1.00 7.98 388 SER A O 1
ATOM 3018 N N . SER A 1 389 ? -8.289 3.828 44.042 1.00 7.28 389 SER A N 1
ATOM 3019 C CA . SER A 1 389 ? -7.538 2.647 44.445 1.00 7.59 389 SER A CA 1
ATOM 3020 C C . SER A 1 389 ? -8.447 1.579 45.047 1.00 7.15 389 SER A C 1
ATOM 3021 O O . SER A 1 389 ? -7.964 0.572 45.574 1.00 7.87 389 SER A O 1
ATOM 3024 N N . ALA A 1 390 ? -9.769 1.755 44.949 1.00 6.62 390 ALA A N 1
ATOM 3025 C CA . ALA A 1 390 ? -10.689 0.745 45.466 1.00 6.51 390 ALA A CA 1
ATOM 3026 C C . ALA A 1 390 ? -10.500 -0.562 44.715 1.00 6.29 390 ALA A C 1
ATOM 3027 O O . ALA A 1 390 ? -10.547 -0.583 43.493 1.00 6.27 390 ALA A O 1
ATOM 3029 N N . ILE A 1 391 ? -10.291 -1.641 45.453 1.00 5.81 391 ILE A N 1
ATOM 3030 C CA . ILE A 1 391 ? -9.991 -2.942 44.825 1.00 5.96 391 ILE A CA 1
ATOM 3031 C C . ILE A 1 391 ? -11.246 -3.452 44.158 1.00 6.02 391 ILE A C 1
ATOM 3032 O O . ILE A 1 391 ? -12.251 -3.722 44.825 1.00 6.57 391 ILE A O 1
ATOM 3037 N N . SER A 1 392 ? -11.190 -3.540 42.834 1.00 5.95 392 SER A N 1
ATOM 3038 C CA . SER A 1 392 ? -12.352 -3.795 42.013 1.00 5.72 392 SER A CA 1
ATOM 3039 C C . SER A 1 392 ? -12.065 -5.045 41.173 1.00 5.29 392 SER A C 1
ATOM 3040 O O . SER A 1 392 ? -10.902 -5.448 41.028 1.00 5.52 392 SER A O 1
ATOM 3043 N N . MET A 1 393 ? -13.129 -5.668 40.673 1.00 5.07 393 MET A N 1
ATOM 3044 C CA . MET A 1 393 ? -13.000 -6.902 39.894 1.00 5.05 393 MET A CA 1
ATOM 3045 C C . MET A 1 393 ? -13.961 -6.865 38.739 1.00 4.91 393 MET A C 1
ATOM 3046 O O . MET A 1 393 ? -14.969 -6.154 38.751 1.00 5.59 393 MET A O 1
ATOM 3051 N N . ASN A 1 394 ? -13.690 -7.699 37.731 1.00 4.81 394 ASN A N 1
ATOM 3052 C CA . ASN A 1 394 ? -14.585 -7.789 36.588 1.00 5.12 394 ASN A CA 1
ATOM 3053 C C . ASN A 1 394 ? -15.977 -8.314 36.927 1.00 4.99 394 ASN A C 1
ATOM 3054 O O . ASN A 1 394 ? -16.921 -8.070 36.165 1.00 6.31 394 ASN A O 1
ATOM 3059 N N . VAL A 1 395 ? -16.118 -8.988 38.070 1.00 5.47 395 VAL A N 1
ATOM 3060 C CA . VAL A 1 395 ? -17.447 -9.353 38.583 1.00 5.50 395 VAL A CA 1
ATOM 3061 C C . VAL A 1 395 ? -18.298 -8.171 39.067 1.00 5.75 395 VAL A C 1
ATOM 3062 O O . VAL A 1 395 ? -19.476 -8.344 39.393 1.00 6.39 395 VAL A O 1
ATOM 3066 N N . ASP A 1 396 ? -17.686 -6.987 39.134 1.00 5.49 396 ASP A N 1
ATOM 3067 C CA . ASP A 1 396 ? -18.392 -5.776 39.572 1.00 5.59 396 ASP A CA 1
ATOM 3068 C C . ASP A 1 396 ? -19.116 -5.052 38.447 1.00 5.89 396 ASP A C 1
ATOM 3069 O O . ASP A 1 396 ? -19.964 -4.171 38.699 1.00 6.54 396 ASP A O 1
ATOM 3074 N N . PHE A 1 397 ? -18.818 -5.366 37.199 1.00 5.80 397 PHE A N 1
ATOM 3075 C CA . PHE A 1 397 ? -19.374 -4.585 36.090 1.00 6.31 397 PHE A CA 1
ATOM 3076 C C . PHE A 1 397 ? -20.895 -4.766 36.003 1.00 6.51 397 PHE A C 1
ATOM 3077 O O . PHE A 1 397 ? -21.647 -3.784 35.864 1.00 7.38 397 PHE A O 1
ATOM 3085 N N . ALA A 1 398 ? -21.345 -6.016 36.068 1.00 6.38 398 ALA A N 1
ATOM 3086 C CA . ALA A 1 398 ? -22.772 -6.323 36.006 1.00 6.78 398 ALA A CA 1
ATOM 3087 C C . ALA A 1 398 ? -23.615 -5.583 37.060 1.00 6.78 398 ALA A C 1
ATOM 3088 O O . ALA A 1 398 ? -24.571 -4.907 36.702 1.00 7.07 398 ALA A O 1
ATOM 3090 N N . PRO A 1 399 ? -23.272 -5.684 38.353 1.00 6.58 399 PRO A N 1
ATOM 3091 C CA . PRO A 1 399 ? -24.101 -4.969 39.328 1.00 7.01 399 PRO A CA 1
ATOM 3092 C C . PRO A 1 399 ? -24.008 -3.460 39.178 1.00 7.03 399 PRO A C 1
ATOM 3093 O O . PRO A 1 399 ? -24.987 -2.756 39.479 1.00 7.96 399 PRO A O 1
ATOM 3097 N N . THR A 1 400 ? -22.879 -2.929 38.712 1.00 6.88 400 THR A N 1
ATOM 3098 C CA . THR A 1 400 ? -22.768 -1.491 38.476 1.00 7.32 400 THR A CA 1
ATOM 3099 C C . THR A 1 400 ? -23.765 -1.055 37.415 1.00 7.49 400 THR A C 1
ATOM 3100 O O . THR A 1 400 ? -24.483 -0.063 37.581 1.00 8.01 400 THR A O 1
ATOM 3104 N N . PHE A 1 401 ? -23.830 -1.776 36.308 1.00 7.36 401 PHE A N 1
ATOM 3105 C CA . PHE A 1 401 ? -24.772 -1.432 35.230 1.00 8.03 401 PHE A CA 1
ATOM 3106 C C . PHE A 1 401 ? -26.229 -1.579 35.661 1.00 8.17 401 PHE A C 1
ATOM 3107 O O . PHE A 1 401 ? -27.052 -0.691 35.368 1.00 9.12 401 PHE A O 1
ATOM 3115 N N . LEU A 1 402 ? -26.545 -2.635 36.406 1.00 8.05 402 LEU A N 1
ATOM 3116 C CA . LEU A 1 402 ? -27.921 -2.807 36.878 1.00 8.63 402 LEU A CA 1
ATOM 3117 C C . LEU A 1 402 ? -28.282 -1.657 37.822 1.00 9.51 402 LEU A C 1
ATOM 3118 O O . LEU A 1 402 ? -29.379 -1.089 37.717 1.00 10.68 402 LEU A O 1
ATOM 3123 N N . ASP A 1 403 ? -27.380 -1.273 38.715 1.00 9.10 403 ASP A N 1
ATOM 3124 C CA . ASP A 1 403 ? -27.639 -0.204 39.685 1.00 10.23 403 ASP A CA 1
ATOM 3125 C C . ASP A 1 403 ? -27.962 1.095 38.954 1.00 10.61 403 ASP A C 1
ATOM 3126 O O . ASP A 1 403 ? -29.006 1.715 39.219 1.00 13.25 403 ASP A O 1
ATOM 3131 N N . PHE A 1 404 ? -27.138 1.488 37.984 1.00 10.60 404 PHE A N 1
ATOM 3132 C CA . PHE A 1 404 ? -27.376 2.742 37.254 1.00 11.33 404 PHE A CA 1
ATOM 3133 C C . PHE A 1 404 ? -28.616 2.671 36.381 1.00 12.12 404 PHE A C 1
ATOM 3134 O O . PHE A 1 404 ? -29.256 3.706 36.157 1.00 15.12 404 PHE A O 1
ATOM 3142 N N . ALA A 1 405 ? -29.019 1.482 35.947 1.00 11.96 405 ALA A N 1
ATOM 3143 C CA . ALA A 1 405 ? -30.236 1.296 35.162 1.00 13.09 405 ALA A CA 1
ATOM 3144 C C . ALA A 1 405 ? -31.505 1.242 36.042 1.00 14.56 405 ALA A C 1
ATOM 3145 O O . ALA A 1 405 ? -32.623 1.155 35.517 1.00 16.47 405 ALA A O 1
ATOM 3147 N N . GLY A 1 406 ? -31.339 1.273 37.360 1.00 13.26 406 GLY A N 1
ATOM 3148 C CA . GLY A 1 406 ? -32.478 1.210 38.292 1.00 15.35 406 GLY A CA 1
ATOM 3149 C C . GLY A 1 406 ? -33.089 -0.169 38.460 1.00 16.74 406 GLY A C 1
ATOM 3150 O O . GLY A 1 406 ? -34.244 -0.310 38.898 1.00 20.03 406 GLY A O 1
ATOM 3151 N N . VAL A 1 407 ? -32.316 -1.201 38.132 1.00 16.93 407 VAL A N 1
ATOM 3152 C CA . VAL A 1 407 ? -32.727 -2.583 38.251 1.00 17.73 407 VAL A CA 1
ATOM 3153 C C . VAL A 1 407 ? -32.195 -3.132 39.572 1.00 18.94 407 VAL A C 1
ATOM 3154 O O . VAL A 1 407 ? -31.026 -2.911 39.901 1.00 20.55 407 VAL A O 1
ATOM 3158 N N . GLU A 1 408 ? -33.050 -3.832 40.325 1.00 20.06 408 GLU A N 1
ATOM 3159 C CA . GLU A 1 408 ? -32.642 -4.485 41.565 1.00 20.62 408 GLU A CA 1
ATOM 3160 C C . GLU A 1 408 ? -31.519 -5.468 41.257 1.00 19.86 408 GLU A C 1
ATOM 3161 O O . GLU A 1 408 ? -31.634 -6.233 40.316 1.00 20.85 408 GLU A O 1
ATOM 3163 N N . VAL A 1 409 ? -30.438 -5.412 42.022 1.00 17.16 409 VAL A N 1
ATOM 3164 C CA . VAL A 1 409 ? -29.303 -6.320 41.805 1.00 16.18 409 VAL A CA 1
ATOM 3165 C C . VAL A 1 409 ? -29.644 -7.674 42.466 1.00 14.93 409 VAL A C 1
ATOM 3166 O O . VAL A 1 409 ? -29.806 -7.737 43.691 1.00 16.35 409 VAL A O 1
ATOM 3170 N N . PRO A 1 410 ? -29.766 -8.751 41.676 1.00 13.70 410 PRO A N 1
ATOM 3171 C CA . PRO A 1 410 ? -30.079 -10.063 42.256 1.00 14.31 410 PRO A CA 1
ATOM 3172 C C . PRO A 1 410 ? -28.996 -10.575 43.229 1.00 12.34 410 PRO A C 1
ATOM 3173 O O . PRO A 1 410 ? -27.786 -10.270 43.071 1.00 11.94 410 PRO A O 1
ATOM 3177 N N . SER A 1 411 ? -29.424 -11.355 44.227 1.00 12.24 411 SER A N 1
ATOM 3178 C CA . SER A 1 411 ? -28.565 -11.785 45.316 1.00 12.05 411 SER A CA 1
ATOM 3179 C C . SER A 1 411 ? -27.429 -12.708 44.926 1.00 10.06 411 SER A C 1
ATOM 3180 O O . SER A 1 411 ? -26.445 -12.827 45.685 1.00 12.02 411 SER A O 1
ATOM 3183 N N . ASP A 1 412 ? -27.599 -13.420 43.823 1.00 10.30 412 ASP A N 1
ATOM 3184 C CA . ASP A 1 412 ? -26.601 -14.368 43.369 1.00 9.47 412 ASP A CA 1
ATOM 3185 C C . ASP A 1 412 ? -25.406 -13.712 42.680 1.00 8.62 412 ASP A C 1
ATOM 3186 O O . ASP A 1 412 ? -24.386 -14.365 42.504 1.00 8.66 412 ASP A O 1
ATOM 3191 N N . ILE A 1 413 ? -25.516 -12.443 42.302 1.00 7.76 413 ILE A N 1
ATOM 3192 C CA . ILE A 1 413 ? -24.325 -11.719 41.813 1.00 7.24 413 ILE A CA 1
ATOM 3193 C C . ILE A 1 413 ? -23.319 -11.592 42.946 1.00 7.00 413 ILE A C 1
ATOM 3194 O O . ILE A 1 413 ? -23.665 -11.230 44.081 1.00 8.40 413 ILE A O 1
ATOM 3199 N N . GLN A 1 414 ? -22.058 -11.891 42.647 1.00 6.44 414 GLN A N 1
ATOM 3200 C CA . GLN A 1 414 ? -21.005 -11.962 43.648 1.00 6.96 414 GLN A CA 1
ATOM 3201 C C . GLN A 1 414 ? -20.170 -10.701 43.745 1.00 7.18 414 GLN A C 1
ATOM 3202 O O . GLN A 1 414 ? -19.557 -10.454 44.784 1.00 7.93 414 GLN A O 1
ATOM 3208 N N . GLY A 1 415 ? -20.077 -9.938 42.658 1.00 7.05 415 GLY A N 1
ATOM 3209 C CA . GLY A 1 415 ? -19.446 -8.619 42.706 1.00 7.13 415 GLY A CA 1
ATOM 3210 C C . GLY A 1 415 ? -20.339 -7.590 43.369 1.00 7.22 415 GLY A C 1
ATOM 3211 O O . GLY A 1 415 ? -21.399 -7.918 43.925 1.00 8.49 415 GLY A O 1
ATOM 3212 N N . ALA A 1 416 ? -19.872 -6.344 43.347 1.00 7.43 416 ALA A N 1
ATOM 3213 C CA . ALA A 1 416 ? -20.542 -5.214 44.012 1.00 7.85 416 ALA A CA 1
ATOM 3214 C C . ALA A 1 416 ? -20.641 -4.059 43.041 1.00 7.90 416 ALA A C 1
ATOM 3215 O O . ALA A 1 416 ? -19.709 -3.784 42.261 1.00 8.31 416 ALA A O 1
ATOM 3217 N N . SER A 1 417 ? -21.732 -3.315 43.117 1.00 7.58 417 SER A N 1
ATOM 3218 C CA . SER A 1 417 ? -21.842 -2.079 42.367 1.00 7.77 417 SER A CA 1
ATOM 3219 C C . SER A 1 417 ? -20.704 -1.134 42.734 1.00 7.38 417 SER A C 1
ATOM 3220 O O . SER A 1 417 ? -20.453 -0.874 43.908 1.00 8.11 417 SER A O 1
ATOM 3223 N N . LEU A 1 418 ? -20.090 -0.526 41.715 1.00 6.67 418 LEU A N 1
ATOM 3224 C CA . LEU A 1 418 ? -19.077 0.488 41.897 1.00 7.29 418 LEU A CA 1
ATOM 3225 C C . LEU A 1 418 ? -19.669 1.886 42.112 1.00 7.46 418 LEU A C 1
ATOM 3226 O O . LEU A 1 418 ? -18.907 2.829 42.340 1.00 7.94 418 LEU A O 1
ATOM 3231 N N . LYS A 1 419 ? -20.996 2.023 42.070 1.00 7.64 419 LYS A N 1
ATOM 3232 C CA . LYS A 1 419 ? -21.612 3.359 42.235 1.00 9.14 419 LYS A CA 1
ATOM 3233 C C . LYS A 1 419 ? -21.107 4.178 43.440 1.00 8.93 419 LYS A C 1
ATOM 3234 O O . LYS A 1 419 ? -20.807 5.355 43.270 1.00 9.41 419 LYS A O 1
ATOM 3240 N N . PRO A 1 420 ? -20.990 3.578 44.652 1.00 8.71 420 PRO A N 1
ATOM 3241 C CA . PRO A 1 420 ? -20.507 4.413 45.768 1.00 9.56 420 PRO A CA 1
ATOM 3242 C C . PRO A 1 420 ? -19.093 4.962 45.604 1.00 8.89 420 PRO A C 1
ATOM 3243 O O . PRO A 1 420 ? -18.748 6.017 46.140 1.00 10.77 420 PRO A O 1
ATOM 3247 N N . VAL A 1 421 ? -18.256 4.235 44.859 1.00 8.52 421 VAL A N 1
ATOM 3248 C CA . VAL A 1 421 ? -16.917 4.683 44.534 1.00 7.57 421 VAL A CA 1
ATOM 3249 C C . VAL A 1 421 ? -16.984 5.809 43.489 1.00 7.98 421 VAL A C 1
ATOM 3250 O O . VAL A 1 421 ? -16.375 6.899 43.630 1.00 8.55 421 VAL A O 1
ATOM 3254 N N . LEU A 1 422 ? -17.728 5.531 42.431 1.00 8.40 422 LEU A N 1
ATOM 3255 C CA . LEU A 1 422 ? -17.865 6.457 41.304 1.00 8.84 422 LEU A CA 1
ATOM 3256 C C . LEU A 1 422 ? -18.426 7.819 41.707 1.00 9.48 422 LEU A C 1
ATOM 3257 O O . LEU A 1 422 ? -17.985 8.842 41.183 1.00 10.29 422 LEU A O 1
ATOM 3262 N N . GLU A 1 423 ? -19.384 7.805 42.634 1.00 9.70 423 GLU A N 1
ATOM 3263 C CA . GLU A 1 423 ? -20.104 9.011 43.040 1.00 11.23 423 GLU A CA 1
ATOM 3264 C C . GLU A 1 423 ? -19.413 9.804 44.124 1.00 11.71 423 GLU A C 1
ATOM 3265 O O . GLU A 1 423 ? -19.922 10.859 44.497 1.00 16.81 423 GLU A O 1
ATOM 3271 N N . ASN A 1 424 ? -18.266 9.340 44.614 1.00 9.81 424 ASN A N 1
ATOM 3272 C CA . ASN A 1 424 ? -17.504 10.041 45.638 1.00 9.83 424 ASN A CA 1
ATOM 3273 C C . ASN A 1 424 ? -16.043 10.214 45.224 1.00 9.24 424 ASN A C 1
ATOM 3274 O O . ASN A 1 424 ? -15.114 9.973 46.007 1.00 9.39 424 ASN A O 1
ATOM 3279 N N . GLU A 1 425 ? -15.846 10.631 43.975 1.00 10.05 425 GLU A N 1
ATOM 3280 C CA . GLU A 1 425 ? -14.529 11.015 43.468 1.00 11.79 425 GLU A CA 1
ATOM 3281 C C . GLU A 1 425 ? -13.516 9.899 43.595 1.00 10.47 425 GLU A C 1
ATOM 3282 O O . GLU A 1 425 ? -12.329 10.133 43.778 1.00 12.02 425 GLU A O 1
ATOM 3288 N N . GLY A 1 426 ? -14.002 8.663 43.493 1.00 9.51 426 GLY A N 1
ATOM 3289 C CA . GLY A 1 426 ? -13.112 7.515 43.544 1.00 9.31 426 GLY A CA 1
ATOM 3290 C C . GLY A 1 426 ? -12.727 7.048 44.932 1.00 8.49 426 GLY A C 1
ATOM 3291 O O . GLY A 1 426 ? -12.034 6.056 45.059 1.00 8.98 426 GLY A O 1
ATOM 3292 N N . LYS A 1 427 ? -13.179 7.714 46.003 1.00 9.01 427 LYS A N 1
ATOM 3293 C CA . LYS A 1 427 ? -12.792 7.305 47.335 1.00 9.21 427 LYS A CA 1
ATOM 3294 C C . LYS A 1 427 ? -13.282 5.894 47.663 1.00 8.66 427 LYS A C 1
ATOM 3295 O O . LYS A 1 427 ? -14.335 5.450 47.203 1.00 9.02 427 LYS A O 1
ATOM 3297 N N . THR A 1 428 ? -12.480 5.179 48.432 1.00 8.49 428 THR A N 1
ATOM 3298 C CA . THR A 1 428 ? -12.818 3.827 48.848 1.00 8.93 428 THR A CA 1
ATOM 3299 C C . THR A 1 428 ? -13.738 3.834 50.079 1.00 8.85 428 THR A C 1
ATOM 3300 O O . THR A 1 428 ? -13.326 4.332 51.132 1.00 10.08 428 THR A O 1
ATOM 3304 N N . PRO A 1 429 ? -14.969 3.283 49.973 1.00 8.56 429 PRO A N 1
ATOM 3305 C CA . PRO A 1 429 ? -15.833 3.208 51.164 1.00 9.25 429 PRO A CA 1
ATOM 3306 C C . PRO A 1 429 ? -15.201 2.427 52.310 1.00 9.67 429 PRO A C 1
ATOM 3307 O O . PRO A 1 429 ? -14.446 1.482 52.087 1.00 9.54 429 PRO A O 1
ATOM 3311 N N . ALA A 1 430 ? -15.596 2.746 53.540 1.00 10.41 430 ALA A N 1
ATOM 3312 C CA . ALA A 1 430 ? -15.093 2.041 54.703 1.00 10.40 430 ALA A CA 1
ATOM 3313 C C . ALA A 1 430 ? -15.434 0.553 54.649 1.00 9.84 430 ALA A C 1
ATOM 3314 O O . ALA A 1 430 ? -14.614 -0.252 55.098 1.00 11.83 430 ALA A O 1
ATOM 3316 N N . ASP A 1 431 ? -16.597 0.192 54.093 1.00 9.30 431 ASP A N 1
ATOM 3317 C CA . ASP A 1 431 ? -17.008 -1.220 54.005 1.00 10.14 431 ASP A CA 1
ATOM 3318 C C . ASP A 1 431 ? -16.417 -1.963 52.795 1.00 10.13 431 ASP A C 1
ATOM 3319 O O . ASP A 1 431 ? -16.744 -3.123 52.601 1.00 11.21 431 ASP A O 1
ATOM 3324 N N . TRP A 1 432 ? -15.570 -1.315 52.007 1.00 8.83 432 TRP A N 1
ATOM 3325 C CA . TRP A 1 432 ? -15.117 -1.929 50.757 1.00 8.14 432 TRP A CA 1
ATOM 3326 C C . TRP A 1 432 ? -14.276 -3.155 51.061 1.00 8.38 432 TRP A C 1
ATOM 3327 O O . TRP A 1 432 ? -13.558 -3.223 52.066 1.00 9.33 432 TRP A O 1
ATOM 3338 N N . ARG A 1 433 ? -14.351 -4.118 50.156 1.00 7.61 433 ARG A N 1
ATOM 3339 C CA . ARG A 1 433 ? -13.568 -5.330 50.281 1.00 7.43 433 ARG A CA 1
ATOM 3340 C C . ARG A 1 433 ? -12.094 -5.047 50.446 1.00 7.29 433 ARG A C 1
ATOM 3341 O O . ARG A 1 433 ? -11.563 -4.052 49.953 1.00 8.14 433 ARG A O 1
ATOM 3349 N N . LYS A 1 434 ? -11.422 -5.966 51.125 1.00 8.16 434 LYS A N 1
ATOM 3350 C CA . LYS A 1 434 ? -9.991 -5.822 51.383 1.00 8.49 434 LYS A CA 1
ATOM 3351 C C . LYS A 1 434 ? -9.099 -6.654 50.466 1.00 7.70 434 LYS A C 1
ATOM 3352 O O . LYS A 1 434 ? -7.896 -6.582 50.559 1.00 8.40 434 LYS A O 1
ATOM 3358 N N . ALA A 1 435 ? -9.693 -7.429 49.558 1.00 7.39 435 ALA A N 1
ATOM 3359 C CA . ALA A 1 435 ? -8.911 -8.267 48.636 1.00 7.32 435 ALA A CA 1
ATOM 3360 C C . ALA A 1 435 ? -9.678 -8.506 47.369 1.00 6.99 435 ALA A C 1
ATOM 3361 O O . ALA A 1 435 ? -10.897 -8.610 47.386 1.00 8.32 435 ALA A O 1
ATOM 3363 N N . ALA A 1 436 ? -8.933 -8.628 46.283 1.00 6.39 436 ALA A N 1
ATOM 3364 C CA . ALA A 1 436 ? -9.431 -9.248 45.050 1.00 6.33 436 ALA A CA 1
ATOM 3365 C C . ALA A 1 436 ? -9.105 -10.733 45.117 1.00 6.14 436 ALA A C 1
ATOM 3366 O O . ALA A 1 436 ? -8.026 -11.097 45.589 1.00 8.46 436 ALA A O 1
ATOM 3368 N N . TYR A 1 437 ? -10.025 -11.570 44.652 1.00 5.49 437 TYR A N 1
ATOM 3369 C CA . TYR A 1 437 ? -9.833 -13.015 44.598 1.00 5.40 437 TYR A CA 1
ATOM 3370 C C . TYR A 1 437 ? -9.557 -13.435 43.159 1.00 5.14 437 TYR A C 1
ATOM 3371 O O . TYR A 1 437 ? -10.092 -12.837 42.220 1.00 5.60 437 TYR A O 1
ATOM 3380 N N . TYR A 1 438 ? -8.725 -14.451 43.010 1.00 4.98 438 TYR A N 1
ATOM 3381 C CA . TYR A 1 438 ? -8.271 -14.913 41.703 1.00 4.80 438 TYR A CA 1
ATOM 3382 C C . TYR A 1 438 ? -8.246 -16.441 41.703 1.00 4.70 438 TYR A C 1
ATOM 3383 O O . TYR A 1 438 ? -7.766 -17.066 42.666 1.00 4.93 438 TYR A O 1
ATOM 3392 N N . HIS A 1 439 ? -8.707 -17.059 40.613 1.00 4.51 439 HIS A N 1
ATOM 3393 C CA . HIS A 1 439 ? -8.558 -18.514 40.427 1.00 4.66 439 HIS A CA 1
ATOM 3394 C C . HIS A 1 439 ? -8.477 -18.808 38.937 1.00 4.40 439 HIS A C 1
ATOM 3395 O O . HIS A 1 439 ? -9.426 -18.524 38.196 1.00 5.16 439 HIS A O 1
ATOM 3402 N N . TYR A 1 440 ? -7.329 -19.361 38.535 1.00 4.39 440 TYR A N 1
ATOM 3403 C CA . TYR A 1 440 ? -7.002 -19.735 37.172 1.00 4.72 440 TYR A CA 1
ATOM 3404 C C . TYR A 1 440 ? -6.909 -21.266 37.086 1.00 4.64 440 TYR A C 1
ATOM 3405 O O . TYR A 1 440 ? -6.291 -21.906 37.952 1.00 5.27 440 TYR A O 1
ATOM 3414 N N . TYR A 1 441 ? -7.505 -21.832 36.029 1.00 4.68 441 TYR A N 1
ATOM 3415 C CA . TYR A 1 441 ? -7.717 -23.297 35.901 1.00 4.98 441 TYR A CA 1
ATOM 3416 C C . TYR A 1 441 ? -7.044 -23.953 34.712 1.00 5.24 441 TYR A C 1
ATOM 3417 O O . TYR A 1 441 ? -6.959 -25.193 34.670 1.00 6.33 441 TYR A O 1
ATOM 3426 N N . GLU A 1 442 ? -6.653 -23.193 33.689 1.00 5.00 442 GLU A N 1
ATOM 3427 C CA . GLU A 1 442 ? -6.385 -23.819 32.390 1.00 5.20 442 GLU A CA 1
ATOM 3428 C C . GLU A 1 442 ? -4.974 -24.399 32.307 1.00 5.49 442 GLU A C 1
ATOM 3429 O O . GLU A 1 442 ? -4.024 -23.752 31.850 1.00 5.58 442 GLU A O 1
ATOM 3435 N N . TYR A 1 443 ? -4.860 -25.659 32.745 1.00 5.44 443 TYR A N 1
ATOM 3436 C CA . TYR A 1 443 ? -3.583 -26.399 32.776 1.00 5.77 443 TYR A CA 1
ATOM 3437 C C . TYR A 1 443 ? -3.906 -27.858 33.004 1.00 5.95 443 TYR A C 1
ATOM 3438 O O . TYR A 1 443 ? -4.746 -28.150 33.875 1.00 6.36 443 TYR A O 1
ATOM 3447 N N . PRO A 1 444 ? -3.247 -28.807 32.335 1.00 6.10 444 PRO A N 1
ATOM 3448 C CA . PRO A 1 444 ? -2.318 -28.627 31.222 1.00 6.23 444 PRO A CA 1
ATOM 3449 C C . PRO A 1 444 ? -3.011 -27.985 30.031 1.00 7.02 444 PRO A C 1
ATOM 3450 O O . PRO A 1 444 ? -4.186 -28.268 29.784 1.00 8.07 444 PRO A O 1
ATOM 3454 N N . ALA A 1 445 ? -2.315 -27.088 29.333 1.00 6.37 445 ALA A N 1
ATOM 3455 C CA . ALA A 1 445 ? -2.907 -26.361 28.223 1.00 6.39 445 ALA A CA 1
ATOM 34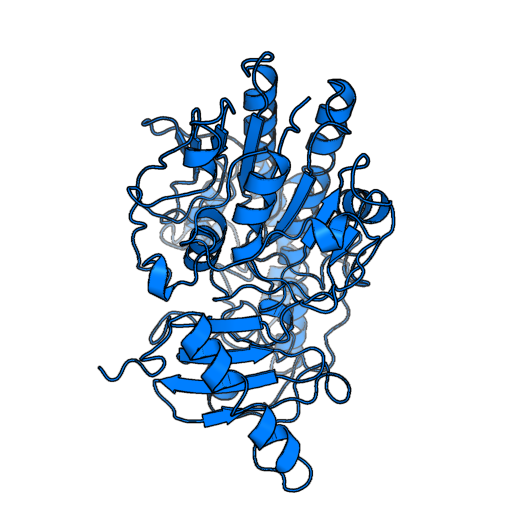56 C C . ALA A 1 445 ? -1.841 -25.527 27.546 1.00 6.06 445 ALA A C 1
ATOM 3457 O O . ALA A 1 445 ? -0.656 -25.518 27.943 1.00 7.23 445 ALA A O 1
ATOM 3459 N N . GLU A 1 446 ? -2.260 -24.764 26.525 1.00 6.61 446 GLU A N 1
ATOM 3460 C CA . GLU A 1 446 ? -1.376 -23.835 25.879 1.00 6.79 446 GLU A CA 1
ATOM 3461 C C . GLU A 1 446 ? -0.735 -22.894 26.912 1.00 6.19 446 GLU A C 1
ATOM 3462 O O . GLU A 1 446 ? -1.392 -22.450 27.844 1.00 6.46 446 GLU A O 1
ATOM 3468 N N . HIS A 1 447 ? 0.542 -22.613 26.735 1.00 5.70 447 HIS A N 1
ATOM 3469 C CA . HIS A 1 447 ? 1.370 -21.752 27.566 1.00 5.83 447 HIS A CA 1
ATOM 3470 C C . HIS A 1 447 ? 1.788 -22.325 28.915 1.00 5.56 447 HIS A C 1
ATOM 3471 O O . HIS A 1 447 ? 2.664 -21.752 29.580 1.00 5.85 447 HIS A O 1
ATOM 3478 N N . SER A 1 448 ? 1.240 -23.483 29.288 1.00 5.66 448 SER A N 1
ATOM 3479 C CA . SER A 1 448 ? 1.722 -24.245 30.442 1.00 6.26 448 SER A CA 1
ATOM 3480 C C . SER A 1 448 ? 1.866 -23.426 31.726 1.00 5.85 448 SER A C 1
ATOM 3481 O O . SER A 1 448 ? 2.905 -23.431 32.390 1.00 6.16 448 SER A O 1
ATOM 3484 N N . VAL A 1 449 ? 0.799 -22.714 32.073 1.00 5.34 449 VAL A N 1
ATOM 3485 C CA . VAL A 1 449 ? 0.713 -21.955 33.324 1.00 5.29 449 VAL A CA 1
ATOM 3486 C C . VAL A 1 449 ? -0.049 -22.790 34.327 1.00 5.23 449 VAL A C 1
ATOM 3487 O O . VAL A 1 449 ? -1.197 -23.146 34.091 1.00 5.25 449 VAL A O 1
ATOM 3491 N N . LYS A 1 450 ? 0.584 -23.074 35.468 1.00 5.31 450 LYS A N 1
ATOM 3492 C CA . LYS A 1 450 ? 0.008 -23.966 36.457 1.00 5.64 450 LYS A CA 1
ATOM 3493 C C . LYS A 1 450 ? -1.305 -23.408 37.019 1.00 5.43 450 LYS A C 1
ATOM 3494 O O . LYS A 1 450 ? -1.486 -22.163 37.087 1.00 5.56 450 LYS A O 1
ATOM 3500 N N . ARG A 1 451 ? -2.208 -24.285 37.463 1.00 5.14 451 ARG A N 1
ATOM 3501 C CA . ARG A 1 451 ? -3.436 -23.816 38.112 1.00 4.85 451 ARG A CA 1
ATOM 3502 C C . ARG A 1 451 ? -3.078 -23.139 39.427 1.00 4.79 451 ARG A C 1
ATOM 3503 O O . ARG A 1 451 ? -2.189 -23.595 40.158 1.00 5.27 451 ARG A O 1
ATOM 3511 N N . HIS A 1 452 ? -3.784 -22.044 39.748 1.00 4.83 452 HIS A N 1
ATOM 3512 C CA . HIS A 1 452 ? -3.495 -21.321 40.991 1.00 4.81 452 HIS A CA 1
ATOM 3513 C C . HIS A 1 452 ? -4.630 -20.444 41.394 1.00 4.78 452 HIS A C 1
ATOM 3514 O O . HIS A 1 452 ? -5.477 -20.059 40.581 1.00 5.46 452 HIS A O 1
ATOM 3521 N N . TYR A 1 453 ? -4.652 -20.103 42.676 1.00 4.72 453 TYR A N 1
ATOM 3522 C CA . TYR A 1 453 ? -5.615 -19.137 43.207 1.00 5.20 453 TYR A CA 1
ATOM 3523 C C . TYR A 1 453 ? -4.871 -18.225 44.185 1.00 5.26 453 TYR A C 1
ATOM 3524 O O . TYR A 1 453 ? -3.734 -18.511 44.601 1.00 5.70 453 TYR A O 1
ATOM 3533 N N . GLY A 1 454 ? -5.513 -17.123 44.580 1.00 5.17 454 GLY A N 1
ATOM 3534 C CA . GLY A 1 454 ? -4.853 -16.214 45.498 1.00 5.11 454 GLY A CA 1
ATOM 3535 C C . GLY A 1 454 ? -5.681 -14.989 45.802 1.00 5.08 454 GLY A C 1
ATOM 3536 O O . GLY A 1 454 ? -6.801 -14.833 45.280 1.00 5.21 454 GLY A O 1
ATOM 3537 N N . ILE A 1 455 ? -5.110 -14.122 46.645 1.00 5.12 455 ILE A N 1
ATOM 3538 C CA . ILE A 1 455 ? -5.681 -12.803 46.906 1.00 5.52 455 ILE A CA 1
ATOM 3539 C C . ILE A 1 455 ? -4.651 -11.709 46.653 1.00 5.57 455 ILE A C 1
ATOM 3540 O O . ILE A 1 455 ? -3.448 -11.882 46.891 1.00 5.99 455 ILE A O 1
ATOM 3545 N N . ARG A 1 456 ? -5.167 -10.548 46.219 1.00 6.21 456 ARG A N 1
ATOM 3546 C CA . ARG A 1 456 ? -4.409 -9.283 46.124 1.00 7.26 456 ARG A CA 1
ATOM 3547 C C . ARG A 1 456 ? -5.082 -8.308 47.081 1.00 6.89 456 ARG A C 1
ATOM 3548 O O . ARG A 1 456 ? -6.249 -7.986 46.900 1.00 6.84 456 ARG A O 1
ATOM 3556 N N . THR A 1 457 ? -4.366 -7.895 48.118 1.00 7.09 457 THR A N 1
ATOM 3557 C CA . THR A 1 457 ? -4.825 -6.847 49.030 1.00 7.70 457 THR A CA 1
ATOM 3558 C C . THR A 1 457 ? -4.276 -5.522 48.506 1.00 8.19 457 THR A C 1
ATOM 3559 O O . THR A 1 457 ? -3.719 -5.447 47.422 1.00 8.29 457 THR A O 1
ATOM 3563 N N . GLN A 1 458 ? -4.440 -4.445 49.270 1.00 7.82 458 GLN A N 1
ATOM 3564 C CA . GLN A 1 458 ? -3.946 -3.157 48.804 1.00 8.12 458 GLN A CA 1
ATOM 3565 C C . GLN A 1 458 ? -2.432 -3.201 48.566 1.00 8.67 458 GLN A C 1
ATOM 3566 O O . GLN A 1 458 ? -1.942 -2.594 47.607 1.00 11.03 458 GLN A O 1
ATOM 3572 N N . ASP A 1 459 ? -1.707 -3.911 49.444 1.00 9.37 459 ASP A N 1
ATOM 3573 C CA . ASP A 1 459 ? -0.251 -3.879 49.465 1.00 10.87 459 ASP A CA 1
ATOM 3574 C C . ASP A 1 459 ? 0.462 -5.219 49.315 1.00 10.13 459 ASP A C 1
ATOM 3575 O O . ASP A 1 459 ? 1.684 -5.229 49.248 1.00 9.81 459 ASP A O 1
ATOM 3580 N N . PHE A 1 460 ? -0.288 -6.318 49.285 1.00 8.11 460 PHE A N 1
ATOM 3581 C CA . PHE A 1 460 ? 0.326 -7.659 49.218 1.00 8.08 460 PHE A CA 1
ATOM 3582 C C . PHE A 1 460 ? -0.395 -8.553 48.233 1.00 7.23 460 PHE A C 1
ATOM 3583 O O . PHE A 1 460 ? -1.540 -8.311 47.842 1.00 7.56 460 PHE A O 1
ATOM 3591 N N . LYS A 1 461 ? 0.291 -9.629 47.849 1.00 6.57 461 LYS A N 1
ATOM 3592 C CA . LYS A 1 461 ? -0.300 -10.667 47.009 1.00 6.62 461 LYS A CA 1
ATOM 3593 C C . LYS A 1 461 ? 0.137 -12.011 47.577 1.00 6.51 461 LYS A C 1
ATOM 3594 O O . LYS A 1 461 ? 1.308 -12.192 47.898 1.00 7.76 461 LYS A O 1
ATOM 3600 N N . LEU A 1 462 ? -0.806 -12.936 47.666 1.00 5.55 462 LEU A N 1
ATOM 3601 C CA . LEU A 1 462 ? -0.557 -14.322 48.153 1.00 5.71 462 LEU A CA 1
ATOM 3602 C C . LEU A 1 462 ? -1.153 -15.267 47.119 1.00 5.88 462 LEU A C 1
ATOM 3603 O O . LEU A 1 462 ? -2.333 -15.145 46.783 1.00 6.13 462 LEU A O 1
ATOM 3608 N N . ILE A 1 463 ? -0.344 -16.226 46.661 1.00 5.63 463 ILE A N 1
ATOM 3609 C CA . ILE A 1 463 ? -0.680 -17.125 45.553 1.00 5.84 463 ILE A CA 1
ATOM 3610 C C . ILE A 1 463 ? -0.390 -18.560 45.985 1.00 6.22 463 ILE A C 1
ATOM 3611 O O . ILE A 1 463 ? 0.694 -18.844 46.507 1.00 6.49 463 ILE A O 1
ATOM 3616 N N . HIS A 1 464 ? -1.300 -19.477 45.650 1.00 6.24 464 HIS A N 1
ATOM 3617 C CA . HIS A 1 464 ? -1.032 -20.919 45.761 1.00 6.48 464 HIS A CA 1
ATOM 3618 C C . HIS A 1 464 ? -1.163 -21.559 44.389 1.00 5.93 464 HIS A C 1
ATOM 3619 O O . HIS A 1 464 ? -2.264 -21.656 43.852 1.00 6.23 464 HIS A O 1
ATOM 3626 N N . PHE A 1 465 ? -0.043 -22.044 43.873 1.00 5.84 465 PHE A N 1
ATOM 3627 C CA . PHE A 1 465 ? -0.014 -22.919 42.689 1.00 6.08 465 PHE A CA 1
ATOM 3628 C C . PHE A 1 465 ? -0.243 -24.348 43.160 1.00 6.83 465 PHE A C 1
ATOM 3629 O O . PHE A 1 465 ? 0.521 -24.828 44.008 1.00 8.60 465 PHE A O 1
ATOM 3637 N N . TYR A 1 466 ? -1.304 -25.007 42.685 1.00 6.31 466 TYR A N 1
ATOM 3638 C CA . TYR A 1 466 ? -1.738 -26.301 43.257 1.00 6.87 466 TYR A CA 1
ATOM 3639 C C . TYR A 1 466 ? -1.812 -27.478 42.275 1.00 7.76 466 TYR A C 1
ATOM 3640 O O . TYR A 1 466 ? -1.997 -28.605 42.717 1.00 9.20 466 TYR A O 1
ATOM 3649 N N A ASN A 1 467 ? -1.673 -27.241 40.969 0.50 7.46 467 ASN A N 1
ATOM 3650 N N B ASN A 1 467 ? -1.625 -27.241 40.979 0.50 7.75 467 ASN A N 1
ATOM 3651 C CA A ASN A 1 467 ? -1.685 -28.331 39.982 0.50 7.50 467 ASN A CA 1
ATOM 3652 C CA B ASN A 1 467 ? -1.642 -28.331 40.009 0.50 8.07 467 ASN A CA 1
ATOM 3653 C C A ASN A 1 467 ? -0.812 -27.878 38.817 0.50 7.39 467 ASN A C 1
ATOM 3654 C C B ASN A 1 467 ? -0.815 -27.888 38.813 0.50 7.64 467 ASN A C 1
ATOM 3655 O O A ASN A 1 467 ? -1.156 -26.879 38.175 0.50 7.43 467 ASN A O 1
ATOM 3656 O O B ASN A 1 467 ? -1.197 -26.921 38.142 0.50 7.73 467 ASN A O 1
ATOM 3665 N N . ASP A 1 468 ? 0.320 -28.516 38.497 1.00 7.56 468 ASP A N 1
ATOM 3666 C CA . ASP A 1 468 ? 0.803 -29.844 38.988 1.00 7.96 468 ASP A CA 1
ATOM 3667 C C . ASP A 1 468 ? 2.006 -29.699 39.904 1.00 8.69 468 ASP A C 1
ATOM 3668 O O . ASP A 1 468 ? 2.868 -30.575 39.958 1.00 9.90 468 ASP A O 1
ATOM 3673 N N . ILE A 1 469 ? 2.057 -28.582 40.615 1.00 8.09 469 ILE A N 1
ATOM 3674 C CA . ILE A 1 469 ? 3.005 -28.322 41.690 1.00 8.53 469 ILE A CA 1
ATOM 3675 C C . ILE A 1 469 ? 2.199 -27.870 42.901 1.00 8.73 469 ILE A C 1
ATOM 3676 O O . ILE A 1 469 ? 0.999 -27.613 42.805 1.00 10.12 469 ILE A O 1
ATOM 3681 N N . ASP A 1 470 ? 2.857 -27.804 44.060 1.00 8.85 470 ASP A N 1
ATOM 3682 C CA . ASP A 1 470 ? 2.227 -27.341 45.300 1.00 9.75 470 ASP A CA 1
ATOM 3683 C C . ASP A 1 470 ? 3.175 -26.315 45.882 1.00 10.01 470 ASP A C 1
ATOM 3684 O O . ASP A 1 470 ? 4.095 -26.658 46.604 1.00 12.15 470 ASP A O 1
ATOM 3689 N N . GLU A 1 471 ? 3.001 -25.053 45.510 1.00 8.48 471 GLU A N 1
ATOM 3690 C CA . GLU A 1 471 ? 3.942 -24.002 45.869 1.00 8.37 471 GLU A CA 1
ATOM 3691 C C . GLU A 1 471 ? 3.207 -22.707 46.139 1.00 8.21 471 GLU A C 1
ATOM 3692 O O . GLU A 1 471 ? 2.345 -22.276 45.362 1.00 8.08 471 GLU A O 1
ATOM 3698 N N . TRP A 1 472 ? 3.572 -22.066 47.244 1.00 6.92 472 TRP A N 1
ATOM 3699 C CA . TRP A 1 472 ? 3.069 -20.747 47.617 1.00 6.89 472 TRP A CA 1
ATOM 3700 C C . TRP A 1 472 ? 4.055 -19.662 47.283 1.00 7.36 472 TRP A C 1
ATOM 3701 O O . TRP A 1 472 ? 5.268 -19.811 47.428 1.00 8.06 472 TRP A O 1
ATOM 3712 N N . GLU A 1 473 ? 3.518 -18.525 46.849 1.00 7.12 473 GLU A N 1
ATOM 3713 C CA . GLU A 1 473 ? 4.301 -17.306 46.624 1.00 6.98 473 GLU A CA 1
ATOM 3714 C C . GLU A 1 473 ? 3.607 -16.127 47.296 1.00 6.42 473 GLU A C 1
ATOM 3715 O O . GLU A 1 473 ? 2.386 -16.085 47.405 1.00 7.11 473 GLU A O 1
ATOM 3721 N N . MET A 1 474 ? 4.413 -15.143 47.697 1.00 6.37 474 MET A N 1
ATOM 3722 C CA A MET A 1 474 ? 3.921 -13.948 48.377 0.50 6.82 474 MET A CA 1
ATOM 3723 C CA B MET A 1 474 ? 3.911 -13.940 48.347 0.50 6.74 474 MET A CA 1
ATOM 3724 C C . MET A 1 474 ? 4.795 -12.781 47.976 1.00 6.88 474 MET A C 1
ATOM 3725 O O . MET A 1 474 ? 6.013 -12.919 47.926 1.00 7.80 474 MET A O 1
ATOM 3734 N N . TYR A 1 475 ? 4.164 -11.633 47.699 1.00 6.81 475 TYR A N 1
ATOM 3735 C CA . TYR A 1 475 ? 4.876 -10.432 47.235 1.00 7.38 475 TYR A CA 1
ATOM 3736 C C . TYR A 1 475 ? 4.413 -9.219 48.032 1.00 7.44 475 TYR A C 1
ATOM 3737 O O . TYR A 1 475 ? 3.202 -9.027 48.268 1.00 7.76 475 TYR A O 1
ATOM 3746 N N . ASP A 1 476 ? 5.407 -8.413 48.429 1.00 9.20 476 ASP A N 1
ATOM 3747 C CA . ASP A 1 476 ? 5.186 -7.132 49.043 1.00 10.11 476 ASP A CA 1
ATOM 3748 C C . ASP A 1 476 ? 5.111 -6.151 47.872 1.00 10.14 476 ASP A C 1
ATOM 3749 O O . ASP A 1 476 ? 6.128 -5.825 47.258 1.00 10.96 476 ASP A O 1
ATOM 3754 N N . MET A 1 477 ? 3.892 -5.721 47.534 1.00 10.38 477 MET A N 1
ATOM 3755 C CA . MET A 1 477 ? 3.696 -4.986 46.294 1.00 11.94 477 MET A CA 1
ATOM 3756 C C . MET A 1 477 ? 4.252 -3.564 46.336 1.00 13.25 477 MET A C 1
ATOM 3757 O O . MET A 1 477 ? 4.580 -3.032 45.285 1.00 14.10 477 MET A O 1
ATOM 3762 N N . LYS A 1 478 ? 4.360 -2.968 47.521 1.00 13.99 478 LYS A N 1
ATOM 3763 C CA . LYS A 1 478 ? 4.963 -1.633 47.641 1.00 15.99 478 LYS A CA 1
ATOM 3764 C C . LYS A 1 478 ? 6.471 -1.706 47.506 1.00 14.86 478 LYS A C 1
ATOM 3765 O O . LYS A 1 478 ? 7.064 -0.873 46.790 1.00 18.33 478 LYS A O 1
ATOM 3768 N N . ALA A 1 479 ? 7.102 -2.675 48.167 1.00 14.36 479 ALA A N 1
ATOM 3769 C CA . ALA A 1 479 ? 8.556 -2.852 48.096 1.00 15.63 479 ALA A CA 1
ATOM 3770 C C . ALA A 1 479 ? 9.044 -3.464 46.770 1.00 14.49 479 ALA A C 1
ATOM 3771 O O . ALA A 1 479 ? 10.188 -3.233 46.336 1.00 18.02 479 ALA A O 1
ATOM 3773 N N . ASP A 1 480 ? 8.184 -4.277 46.156 1.00 12.56 480 ASP A N 1
ATOM 3774 C CA . ASP A 1 480 ? 8.557 -5.153 45.048 1.00 11.44 480 ASP A CA 1
ATOM 3775 C C . ASP A 1 480 ? 7.437 -5.131 44.017 1.00 10.97 480 ASP A C 1
ATOM 3776 O O . ASP A 1 480 ? 6.827 -6.157 43.726 1.00 10.84 480 ASP A O 1
ATOM 3781 N N . PRO A 1 481 ? 7.176 -3.959 43.420 1.00 11.48 481 PRO A N 1
ATOM 3782 C CA . PRO A 1 481 ? 6.036 -3.855 42.506 1.00 12.27 481 PRO A CA 1
ATOM 3783 C C . PRO A 1 481 ? 6.163 -4.721 41.236 1.00 10.86 481 PRO A C 1
ATOM 3784 O O . PRO A 1 481 ? 5.146 -5.021 40.596 1.00 11.81 481 PRO A O 1
ATOM 3788 N N . ARG A 1 482 ? 7.391 -5.076 40.861 1.00 11.18 482 ARG A N 1
ATOM 3789 C CA . ARG A 1 482 ? 7.644 -5.939 39.709 1.00 11.08 482 ARG A CA 1
ATOM 3790 C C . ARG A 1 482 ? 7.589 -7.436 40.029 1.00 8.82 482 ARG A C 1
ATOM 3791 O O . ARG A 1 482 ? 7.816 -8.266 39.138 1.00 8.99 482 ARG A O 1
ATOM 3799 N N . GLU A 1 483 ? 7.307 -7.780 41.286 1.00 8.96 483 GLU A N 1
ATOM 3800 C CA . GLU A 1 483 ? 7.089 -9.177 41.724 1.00 8.71 483 GLU A CA 1
ATOM 3801 C C . GLU A 1 483 ? 8.279 -10.073 41.380 1.00 8.80 483 GLU A C 1
ATOM 3802 O O . GLU A 1 483 ? 8.150 -11.106 40.747 1.00 9.12 483 GLU A O 1
ATOM 3808 N N . MET A 1 484 ? 9.461 -9.640 41.822 1.00 9.26 484 MET A N 1
ATOM 3809 C CA . MET A 1 484 ? 10.699 -10.389 41.587 1.00 9.87 484 MET A CA 1
ATOM 3810 C C . MET A 1 484 ? 11.187 -11.199 42.793 1.00 10.49 484 MET A C 1
ATOM 3811 O O . MET A 1 484 ? 12.073 -12.056 42.632 1.00 11.69 484 MET A O 1
ATOM 3816 N N . ASN A 1 485 ? 10.605 -10.972 43.968 1.00 10.51 485 ASN A N 1
ATOM 3817 C CA . ASN A 1 485 ? 11.138 -11.533 45.199 1.00 11.59 485 ASN A CA 1
ATOM 3818 C C . ASN A 1 485 ? 10.052 -12.206 46.033 1.00 9.31 485 ASN A C 1
ATOM 3819 O O . ASN A 1 485 ? 9.351 -11.556 46.844 1.00 10.23 485 ASN A O 1
ATOM 3824 N N . ASN A 1 486 ? 9.899 -13.516 45.847 1.00 9.78 486 ASN A N 1
ATOM 3825 C CA . ASN A 1 486 ? 8.944 -14.282 46.624 1.00 9.59 486 ASN A CA 1
ATOM 3826 C C . ASN A 1 486 ? 9.411 -14.304 48.070 1.00 9.50 486 ASN A C 1
ATOM 3827 O O . ASN A 1 486 ? 10.471 -14.905 48.361 1.00 12.08 486 ASN A O 1
ATOM 3832 N N A ILE A 1 487 ? 8.617 -13.690 48.948 0.50 8.70 487 ILE A N 1
ATOM 3833 N N B ILE A 1 487 ? 8.635 -13.731 48.971 0.50 8.68 487 ILE A N 1
ATOM 3834 C CA A ILE A 1 487 ? 8.883 -13.600 50.397 0.50 8.71 487 ILE A CA 1
ATOM 3835 C CA B ILE A 1 487 ? 8.999 -13.722 50.387 0.50 8.79 487 ILE A CA 1
ATOM 3836 C C A ILE A 1 487 ? 8.106 -14.618 51.236 0.50 7.74 487 ILE A C 1
ATOM 3837 C C B ILE A 1 487 ? 8.087 -14.604 51.244 0.50 7.77 487 ILE A C 1
ATOM 3838 O O A ILE A 1 487 ? 8.195 -14.589 52.461 0.50 7.93 487 ILE A O 1
ATOM 3839 O O B ILE A 1 487 ? 8.087 -14.499 52.473 0.50 8.03 487 ILE A O 1
ATOM 3848 N N . PHE A 1 488 ? 7.331 -15.512 50.599 1.00 7.51 488 PHE A N 1
ATOM 3849 C CA . PHE A 1 488 ? 6.624 -16.542 51.329 1.00 7.75 488 PHE A CA 1
ATOM 3850 C C . PHE A 1 488 ? 7.617 -17.349 52.164 1.00 8.16 488 PHE A C 1
ATOM 3851 O O . PHE A 1 488 ? 8.628 -17.813 51.644 1.00 9.44 488 PHE A O 1
ATOM 3859 N N . GLY A 1 489 ? 7.306 -17.468 53.443 1.00 8.24 489 GLY A N 1
ATOM 3860 C CA . GLY A 1 489 ? 8.137 -18.246 54.365 1.00 9.35 489 GLY A CA 1
ATOM 3861 C C . GLY A 1 489 ? 9.307 -17.490 54.952 1.00 10.67 489 GLY A C 1
ATOM 3862 O O . GLY A 1 489 ? 9.998 -18.035 55.823 1.00 13.17 489 GLY A O 1
ATOM 3863 N N . LYS A 1 490 ? 9.565 -16.249 54.518 1.00 9.93 490 LYS A N 1
ATOM 3864 C CA . LYS A 1 490 ? 10.670 -15.472 55.097 1.00 10.77 490 LYS A CA 1
ATOM 3865 C C . LYS A 1 490 ? 10.244 -14.999 56.472 1.00 10.49 490 LYS A C 1
ATOM 3866 O O . LYS A 1 490 ? 9.139 -14.470 56.669 1.00 11.68 490 LYS A O 1
ATOM 3872 N N . ALA A 1 491 ? 11.121 -15.180 57.455 1.00 10.58 491 ALA A N 1
ATOM 3873 C CA . ALA A 1 491 ? 10.729 -15.010 58.856 1.00 10.54 491 ALA A CA 1
ATOM 3874 C C . ALA A 1 491 ? 10.141 -13.651 59.165 1.00 10.57 491 ALA A C 1
ATOM 3875 O O . ALA A 1 491 ? 9.171 -13.581 59.923 1.00 11.61 491 ALA A O 1
ATOM 3877 N N . GLU A 1 492 ? 10.702 -12.586 58.589 1.00 10.81 492 GLU A N 1
ATOM 3878 C CA . GLU A 1 492 ? 10.209 -11.241 58.945 1.00 13.28 492 GLU A CA 1
ATOM 3879 C C . GLU A 1 492 ? 8.738 -11.013 58.534 1.00 12.43 492 GLU A C 1
ATOM 3880 O O . GLU A 1 492 ? 8.065 -10.121 59.075 1.00 15.53 492 GLU A O 1
ATOM 3886 N N . TYR A 1 493 ? 8.246 -11.821 57.587 1.00 10.89 493 TYR A N 1
ATOM 3887 C CA . TYR A 1 493 ? 6.862 -11.718 57.128 1.00 11.00 493 TYR A CA 1
ATOM 3888 C C . TYR A 1 493 ? 5.939 -12.760 57.741 1.00 11.12 493 TYR A C 1
ATOM 3889 O O . TYR A 1 493 ? 4.809 -12.897 57.292 1.00 11.29 493 TYR A O 1
ATOM 3898 N N . ALA A 1 494 ? 6.351 -13.473 58.791 1.00 10.99 494 ALA A N 1
ATOM 3899 C CA . ALA A 1 494 ? 5.530 -14.563 59.316 1.00 11.31 494 ALA A CA 1
ATOM 3900 C C . ALA A 1 494 ? 4.127 -14.126 59.771 1.00 11.42 494 ALA A C 1
ATOM 3901 O O . ALA A 1 494 ? 3.118 -14.772 59.446 1.00 12.10 494 ALA A O 1
ATOM 3903 N N . LYS A 1 495 ? 4.068 -13.029 60.501 1.00 12.09 495 LYS A N 1
ATOM 3904 C CA . LYS A 1 495 ? 2.795 -12.481 60.974 1.00 13.25 495 LYS A CA 1
ATOM 3905 C C . LYS A 1 495 ? 1.898 -12.053 59.813 1.00 12.13 495 LYS A C 1
ATOM 3906 O O . LYS A 1 495 ? 0.714 -12.421 59.756 1.00 12.69 495 LYS A O 1
ATOM 3908 N N . LYS A 1 496 ? 2.458 -11.291 58.894 1.00 11.32 496 LYS A N 1
ATOM 3909 C CA . LYS A 1 496 ? 1.687 -10.853 57.717 1.00 11.64 496 LYS A CA 1
ATOM 3910 C C . LYS A 1 496 ? 1.193 -12.055 56.892 1.00 10.55 496 LYS A C 1
ATOM 3911 O O . LYS A 1 496 ? 0.054 -12.071 56.410 1.00 9.45 496 LYS A O 1
ATOM 3917 N N . GLN A 1 497 ? 2.042 -13.061 56.741 1.00 10.27 497 GLN A N 1
ATOM 3918 C CA . GLN A 1 497 ? 1.669 -14.256 56.001 1.00 9.70 497 GLN A CA 1
ATOM 3919 C C . GLN A 1 497 ? 0.491 -14.960 56.632 1.00 9.53 497 GLN A C 1
ATOM 3920 O O . GLN A 1 497 ? -0.431 -15.399 55.943 1.00 9.32 497 GLN A O 1
ATOM 3926 N N . LYS A 1 498 ? 0.482 -15.072 57.956 1.00 9.99 498 LYS A N 1
ATOM 3927 C CA . LYS A 1 498 ? -0.656 -15.679 58.640 1.00 11.37 498 LYS A CA 1
ATOM 3928 C C . LYS A 1 498 ? -1.946 -14.876 58.426 1.00 10.22 498 LYS A C 1
ATOM 3929 O O . LYS A 1 498 ? -3.022 -15.449 58.184 1.00 11.01 498 LYS A O 1
ATOM 3932 N N . GLU A 1 499 ? -1.828 -13.554 58.485 1.00 10.50 499 GLU A N 1
ATOM 3933 C CA . GLU A 1 499 ? -2.991 -12.701 58.283 1.00 10.96 499 GLU A CA 1
ATOM 3934 C C . GLU A 1 499 ? -3.530 -12.875 56.849 1.00 9.83 499 GLU A C 1
ATOM 3935 O O . GLU A 1 499 ? -4.736 -12.948 56.641 1.00 10.22 499 GLU A O 1
ATOM 3941 N N . LEU A 1 500 ? -2.631 -12.938 55.883 1.00 8.25 500 LEU A N 1
ATOM 3942 C CA . LEU A 1 500 ? -3.043 -13.159 54.502 1.00 8.13 500 LEU A CA 1
ATOM 3943 C C . LEU A 1 500 ? -3.657 -14.525 54.281 1.00 7.98 500 LEU A C 1
ATOM 3944 O O . LEU A 1 500 ? -4.641 -14.659 53.538 1.00 8.02 500 LEU A O 1
ATOM 3949 N N A MET A 1 501 ? -3.103 -15.557 54.921 0.50 8.47 501 MET A N 1
ATOM 3950 N N C MET A 1 501 ? -3.123 -15.552 54.941 0.50 7.33 501 MET A N 1
ATOM 3951 C CA A MET A 1 501 ? -3.676 -16.894 54.807 0.25 9.49 501 MET A CA 1
ATOM 3952 C CA B MET A 1 501 ? -4.213 -17.273 54.762 0.25 8.56 501 MET A CA 1
ATOM 3953 C CA C MET A 1 501 ? -3.748 -16.865 54.895 0.50 7.13 501 MET A CA 1
ATOM 3954 C C A MET A 1 501 ? -5.109 -16.942 55.366 0.50 9.70 501 MET A C 1
ATOM 3955 C C C MET A 1 501 ? -5.190 -16.822 55.446 0.50 7.63 501 MET A C 1
ATOM 3956 O O A MET A 1 501 ? -5.988 -17.584 54.778 0.50 9.84 501 MET A O 1
ATOM 3957 O O C MET A 1 501 ? -6.107 -17.413 54.857 0.50 7.92 501 MET A O 1
ATOM 3970 N N A GLN A 1 502 ? -5.332 -16.248 56.478 0.50 9.50 502 GLN A N 1
ATOM 3971 N N B GLN A 1 502 ? -5.402 -16.231 56.603 0.50 9.13 502 GLN A N 1
ATOM 3972 C CA A GLN A 1 502 ? -6.655 -16.153 57.088 0.50 9.74 502 GLN A CA 1
ATOM 3973 C CA B GLN A 1 502 ? -6.746 -16.116 57.155 0.50 9.85 502 GLN A CA 1
ATOM 3974 C C A GLN A 1 502 ? -7.647 -15.390 56.189 0.50 9.31 502 GLN A C 1
ATOM 3975 C C B GLN A 1 502 ? -7.673 -15.387 56.181 0.50 9.29 502 GLN A C 1
ATOM 3976 O O A GLN A 1 502 ? -8.795 -15.822 55.990 0.50 9.92 502 GLN A O 1
ATOM 3977 O O B GLN A 1 502 ? -8.803 -15.840 55.921 0.50 9.82 502 GLN A O 1
ATOM 3988 N N . LEU A 1 503 ? -7.201 -14.275 55.614 1.00 8.13 503 LEU A N 1
ATOM 3989 C CA . LEU A 1 503 ? -8.053 -13.508 54.681 1.00 7.88 503 LEU A CA 1
ATOM 3990 C C . LEU A 1 503 ? -8.343 -14.330 53.425 1.00 7.66 503 LEU A C 1
ATOM 3991 O O . LEU A 1 503 ? -9.455 -14.291 52.922 1.00 7.51 503 LEU A O 1
ATOM 3996 N N . LEU A 1 504 ? -7.361 -15.096 52.949 1.00 7.00 504 LEU A N 1
ATOM 3997 C CA . LEU A 1 504 ? -7.571 -15.955 51.777 1.00 7.02 504 LEU A CA 1
ATOM 3998 C C . LEU A 1 504 ? -8.699 -16.951 52.042 1.00 7.84 504 LEU A C 1
ATOM 3999 O O . LEU A 1 504 ? -9.616 -17.117 51.224 1.00 7.51 504 LEU A O 1
ATOM 4004 N N . GLU A 1 505 ? -8.618 -17.638 53.185 1.00 8.23 505 GLU A N 1
ATOM 4005 C CA . GLU A 1 505 ? -9.626 -18.633 53.525 1.00 9.18 505 GLU A CA 1
ATOM 4006 C C . GLU A 1 505 ? -11.003 -17.971 53.675 1.00 8.35 505 GLU A C 1
ATOM 4007 O O . GLU A 1 505 ? -12.007 -18.499 53.175 1.00 9.06 505 GLU A O 1
ATOM 4013 N N . GLU A 1 506 ? -11.064 -16.830 54.351 1.00 8.32 506 GLU A N 1
ATOM 4014 C CA . GLU A 1 506 ? -12.343 -16.104 54.494 1.00 8.96 506 GLU A CA 1
ATOM 4015 C C . GLU A 1 506 ? -12.927 -15.713 53.127 1.00 8.59 506 GLU A C 1
ATOM 4016 O O . GLU A 1 506 ? -14.139 -15.786 52.898 1.00 8.77 506 GLU A O 1
ATOM 4022 N N . THR A 1 507 ? -12.042 -15.260 52.247 1.00 7.62 507 THR A N 1
ATOM 4023 C CA . THR A 1 507 ? -12.442 -14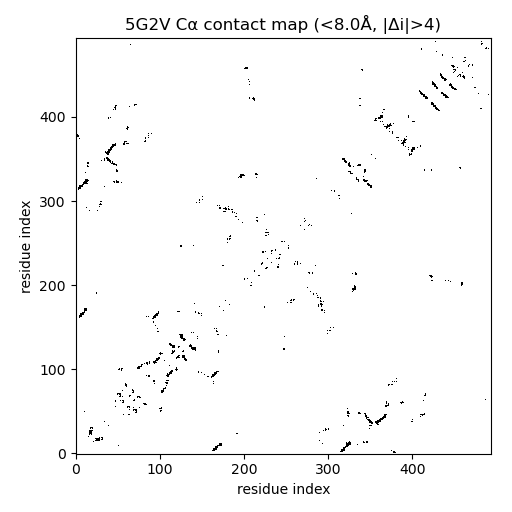.802 50.910 1.00 7.48 507 THR A CA 1
ATOM 4024 C C . THR A 1 507 ? -12.959 -15.983 50.071 1.00 7.15 507 THR A C 1
ATOM 4025 O O . THR A 1 507 ? -14.002 -15.867 49.412 1.00 7.21 507 THR A O 1
ATOM 4029 N N . GLN A 1 508 ? -12.270 -17.124 50.131 1.00 7.25 508 GLN A N 1
ATOM 4030 C CA . GLN A 1 508 ? -12.748 -18.323 49.450 1.00 8.00 508 GLN A CA 1
ATOM 4031 C C . GLN A 1 508 ? -14.131 -18.730 49.951 1.00 8.43 508 GLN A C 1
ATOM 4032 O O . GLN A 1 508 ? -15.004 -19.104 49.177 1.00 8.79 508 GLN A O 1
ATOM 4038 N N . LYS A 1 509 ? -14.327 -18.683 51.259 1.00 8.55 509 LYS A N 1
ATOM 4039 C CA . LYS A 1 509 ? -15.638 -19.053 51.823 1.00 9.83 509 LYS A CA 1
ATOM 4040 C C . LYS A 1 509 ? -16.718 -18.065 51.375 1.00 8.74 509 LYS A C 1
ATOM 4041 O O . LYS A 1 509 ? -17.802 -18.480 50.937 1.00 9.27 509 LYS A O 1
ATOM 4047 N N . GLN A 1 510 ? -16.416 -16.776 51.398 1.00 8.43 510 GLN A N 1
ATOM 4048 C CA . GLN A 1 510 ? -17.362 -15.718 51.010 1.00 9.72 510 GLN A CA 1
ATOM 4049 C C . GLN A 1 510 ? -17.840 -15.901 49.575 1.00 9.25 510 GLN A C 1
ATOM 4050 O O . GLN A 1 510 ? -19.019 -15.720 49.295 1.00 10.19 510 GLN A O 1
ATOM 4056 N N . TYR A 1 511 ? -16.919 -16.282 48.684 1.00 8.15 511 TYR A N 1
ATOM 4057 C CA . TYR A 1 511 ? -17.231 -16.487 47.267 1.00 8.20 511 TYR A CA 1
ATOM 4058 C C . TYR A 1 511 ? -17.595 -17.921 46.922 1.00 7.62 511 TYR A C 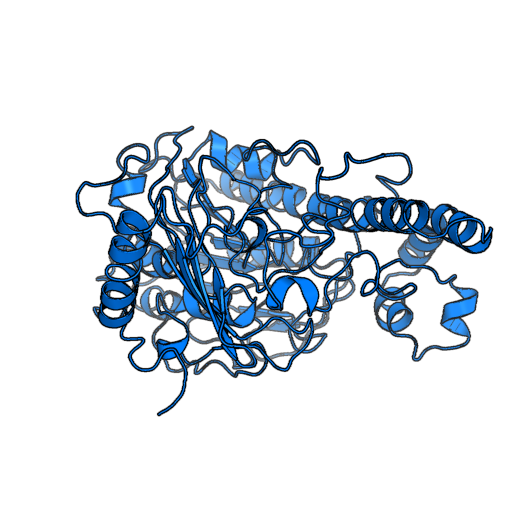1
ATOM 4059 O O . TYR A 1 511 ? -17.792 -18.239 45.747 1.00 8.89 511 TYR A O 1
ATOM 4068 N N . LYS A 1 512 ? -17.719 -18.789 47.929 1.00 8.42 512 LYS A N 1
ATOM 4069 C CA . LYS A 1 512 ? -18.171 -20.177 47.768 1.00 9.60 512 LYS A CA 1
ATOM 4070 C C . LYS A 1 512 ? -17.209 -21.040 46.930 1.00 8.92 512 LYS A C 1
ATOM 4071 O O . LYS A 1 512 ? -17.619 -22.027 46.314 1.00 9.75 512 LYS A O 1
ATOM 4077 N N . ASP A 1 513 ? -15.918 -20.691 46.939 1.00 8.16 513 ASP A N 1
ATOM 4078 C CA . ASP A 1 513 ? -14.895 -21.534 46.317 1.00 8.49 513 ASP A CA 1
ATOM 4079 C C . ASP A 1 513 ? -14.416 -22.498 47.410 1.00 10.23 513 ASP A C 1
ATOM 4080 O O . ASP A 1 513 ? -13.339 -22.337 47.962 1.00 11.04 513 ASP A O 1
ATOM 4085 N N . ASN A 1 514 ? -15.292 -23.468 47.699 1.00 13.17 514 ASN A N 1
ATOM 4086 C CA . ASN A 1 514 ? -15.128 -24.397 48.844 1.00 14.60 514 ASN A CA 1
ATOM 4087 C C . ASN A 1 514 ? -14.136 -25.531 48.648 1.00 15.85 514 ASN A C 1
ATOM 4088 O O . ASN A 1 514 ? -13.664 -26.136 49.625 1.00 18.77 514 ASN A O 1
ATOM 4090 N N . ASP A 1 515 ? -13.792 -25.803 47.399 1.00 13.26 515 ASP A N 1
ATOM 4091 C CA . ASP A 1 515 ? -12.837 -26.876 47.073 1.00 13.14 515 ASP A CA 1
ATOM 4092 C C . ASP A 1 515 ? -11.838 -26.277 46.072 1.00 11.62 515 ASP A C 1
ATOM 4093 O O . ASP A 1 515 ? -11.768 -26.692 44.907 1.00 11.39 515 ASP A O 1
ATOM 4098 N N . PRO A 1 516 ? -11.078 -25.281 46.521 1.00 10.15 516 PRO A N 1
ATOM 4099 C CA . PRO A 1 516 ? -10.247 -24.542 45.554 1.00 9.92 516 PRO A CA 1
ATOM 4100 C C . PRO A 1 516 ? -9.108 -25.379 44.963 1.00 10.24 516 PRO A C 1
ATOM 4101 O O . PRO A 1 516 ? -8.674 -25.094 43.833 1.00 9.13 516 PRO A O 1
ATOM 4105 N N . ASP A 1 517 ? -8.649 -26.415 45.675 1.00 11.24 517 ASP A N 1
ATOM 4106 C CA . ASP A 1 517 ? -7.623 -27.335 45.134 1.00 11.79 517 ASP A CA 1
ATOM 4107 C C . ASP A 1 517 ? -8.192 -28.401 44.227 1.00 11.22 517 ASP A C 1
ATOM 4108 O O . ASP A 1 517 ? -7.430 -29.253 43.731 1.00 14.30 517 ASP A O 1
ATOM 4113 N N . GLU A 1 518 ? -9.509 -28.404 44.049 1.00 11.53 518 GLU A N 1
ATOM 4114 C CA . GLU A 1 518 ? -10.198 -29.334 43.165 1.00 12.67 518 GLU A CA 1
ATOM 4115 C C . GLU A 1 518 ? -9.937 -30.803 43.539 1.00 15.22 518 GLU A C 1
ATOM 4116 O O . GLU A 1 518 ? -9.722 -31.637 42.675 1.00 15.86 518 GLU A O 1
ATOM 4122 N N . LYS A 1 519 ? -9.968 -31.096 44.835 1.00 17.26 519 LYS A N 1
ATOM 4123 C CA . LYS A 1 519 ? -9.746 -32.467 45.351 1.00 20.25 519 LYS A CA 1
ATOM 4124 C C . LYS A 1 519 ? -11.036 -33.299 45.441 1.00 26.51 519 LYS A C 1
ATOM 4125 O O . LYS A 1 519 ? -10.962 -34.530 45.461 1.00 33.32 519 LYS A O 1
ATOM 4128 N N . GLU A 1 520 ? -12.202 -32.654 45.495 1.00 27.48 520 GLU A N 1
ATOM 4129 C CA . GLU A 1 520 ? -13.479 -33.323 45.870 1.00 32.16 520 GLU A CA 1
ATOM 4130 C C . GLU A 1 520 ? -14.622 -32.848 44.985 1.00 34.05 520 GLU A C 1
ATOM 4131 O O . GLU A 1 520 ? -14.469 -32.736 43.761 1.00 45.78 520 GLU A O 1
#

Solvent-accessible surface area: 17789 Å² total; per-residue (Å²): 148,94,8,6,0,0,0,1,2,1,0,0,1,0,6,37,0,0,19,21,34,69,18,90,29,12,129,0,83,30,0,21,64,0,6,103,51,0,0,60,0,39,17,0,0,0,2,0,0,2,4,0,0,0,3,0,0,1,5,2,0,23,4,4,54,74,5,56,2,36,32,54,92,20,90,7,90,9,114,32,50,6,2,0,50,42,0,68,92,32,24,0,10,0,0,0,0,0,0,8,12,1,78,27,95,7,74,11,17,78,39,17,0,0,0,42,11,58,168,16,40,0,8,5,4,17,0,28,0,71,38,62,48,134,122,52,82,46,155,31,10,0,0,31,15,0,0,59,21,0,20,78,23,0,86,128,29,70,135,147,84,23,1,2,0,1,1,6,1,3,0,0,24,40,3,2,2,2,0,36,108,9,11,25,88,33,37,106,46,146,8,84,74,29,118,14,5,95,19,114,30,121,20,16,14,104,0,0,119,81,24,68,0,11,0,81,141,17,8,54,56,41,14,4,1,0,16,39,37,77,135,62,0,96,93,74,75,124,27,135,0,32,42,8,1,108,63,5,49,81,118,9,29,78,84,2,42,88,10,4,56,92,9,15,61,61,83,147,75,64,117,50,71,53,64,58,36,22,30,25,22,2,20,4,5,0,26,6,0,0,4,0,1,36,0,2,8,77,1,1,3,91,1,2,88,20,0,107,153,53,62,36,16,84,62,0,5,0,3,1,0,0,0,0,0,2,0,3,0,19,2,9,0,0,6,11,11,0,0,3,25,18,0,0,48,0,0,0,0,6,22,22,58,92,18,4,129,62,52,12,64,4,57,0,3,0,0,0,0,0,5,0,1,5,4,0,41,22,2,72,27,90,65,33,122,58,17,26,13,39,23,2,49,71,0,2,92,89,103,3,50,63,35,104,129,17,39,126,4,0,1,0,7,0,13,20,22,112,38,115,8,36,0,8,52,0,11,0,0,16,17,81,65,26,0,0,0,13,0,27,52,86,21,113,44,65,1,0,0,21,13,94,80,23,56,141,1,60,73,44,6,59,56,110,90,132,40,62,74,78,29,64,92,8,63,100,44,6,92,106,5,18,140,117,10,120,8,99,54,22,57,82,111,130

Sequence (494 aa):
KRPNIIIFMMTDDHTTQAMSCYGGNNLIQTPNMDRIANEGIRFDNCYAVNALLSGPSRACILTGKFSHENGFTDNASTFNGDQQTFPKLLQQQAGYQQTAMIIGKWHLISEPQGFDHHWSILSGQHEQGDYYDPDFWEDGKHHIVEKGYATDIITDKAINFLENRDKNKPFCMMYHQKAPHRNWMPAPRHLGIFNNTIFPEPANLFDDYEGRGKAAREQDMSIIEHTLTNDWDLKKLLLTREEMLKDTTNRLYSVYKRMPSEVQDKWDSAYAQRIAEYRKGDLKGKALISWKYQQYMMRDYLATVLAVDENIIGRLLNYLEKIGELDNTIIVYTSDQGFFLGEHGWFDKRFMYEECQRMPLIIRYPKAIKAGSSTSSAISMNVDFAPTFLDFAGVEVPSDIQGASLKPVLENEGKTPADWRKAAYYHYYEYPAEHSVKRHYGIRTQDFKLIHFYNNDIDEWEMMYDMKADPREMNNIIFGKAEYAKKQKELMMMQQLLEETQKQYKDNDPDEKE

Organism: Bacteroides thetaiotaomicron (strain ATCC 29148 / DSM 2079 / JCM 5827 / CCUG 10774 / NCTC 10582 / VPI-5482 / E50) (NCBI:txid226186)